Protein AF-0000000076769141 (afdb_homodimer)

InterPro domains:
  IPR027470 Cation efflux protein, cytoplasmic domain [PF16916] (11-86)
  IPR036837 Cation efflux protein, cytoplasmic domain superfamily [G3DSA:3.30.70.1350] (12-104)
  IPR036837 Cation efflux protein, cytoplasmic domain superfamily [G3DSA:3.30.70.1350] (116-208)
  IPR036837 Cation efflux protein, cytoplasmic domain superfamily [SSF160240] (8-86)
  IPR036837 Cation efflux protein, cytoplasmic domain superfamily [SSF160240] (120-189)
  IPR050291 Cation-efflux pump FieF-like [PTHR43840] (2-88)

Nearest PDB structures (foldseek):
  3w63-assembly1_A-2  TM=9.699E-01  e=3.779E-06  Magnetospirillum gryphiswaldense MSR-1
  5hsp-assembly1_A-2  TM=9.748E-01  e=5.500E-06  Magnetospirillum gryphiswaldense
  6h5v-assembly1_A  TM=8.878E-01  e=4.023E-06  Magnetospirillum gryphiswaldense
  6h87-assembly1_A-2  TM=8.832E-01  e=7.064E-06  Magnetospirillum gryphiswaldense
  6g5e-assembly1_A-2  TM=8.693E-01  e=8.005E-06  Magnetospirillum gryphiswaldense

Structure (mmCIF, N/CA/C/O backbone):
data_AF-0000000076769141-model_v1
#
loop_
_entity.id
_entity.type
_entity.pdbx_description
1 polymer 'Cation efflux protein cytoplasmic domain-containing protein'
#
loop_
_atom_site.group_PDB
_atom_site.id
_atom_site.type_symbol
_atom_site.label_atom_id
_atom_site.label_alt_id
_atom_site.label_comp_id
_atom_site.label_asym_id
_atom_site.label_entity_id
_atom_site.label_seq_id
_atom_site.pdbx_PDB_ins_code
_atom_site.Cartn_x
_atom_site.Cartn_y
_atom_site.Cartn_z
_atom_site.occupancy
_atom_site.B_iso_or_equiv
_atom_site.auth_seq_id
_atom_site.auth_comp_id
_atom_site.auth_asym_id
_atom_site.auth_atom_id
_atom_site.pdbx_PDB_model_num
ATOM 1 N N . THR A 1 1 ? -7.961 42.188 16.172 1 21.64 1 THR A N 1
ATOM 2 C CA . THR A 1 1 ? -7.52 41.062 15.344 1 21.64 1 THR A CA 1
ATOM 3 C C . THR A 1 1 ? -7.617 39.75 16.109 1 21.64 1 THR A C 1
ATOM 5 O O . THR A 1 1 ? -7 39.594 17.156 1 21.64 1 THR A O 1
ATOM 8 N N . LEU A 1 2 ? -8.789 39.094 16.203 1 27.42 2 LEU A N 1
ATOM 9 C CA . LEU A 1 2 ? -9.141 37.906 16.984 1 27.42 2 LEU A CA 1
ATOM 10 C C . LEU A 1 2 ? -8.125 36.812 16.766 1 27.42 2 LEU A C 1
ATOM 12 O O . LEU A 1 2 ? -7.879 36.406 15.625 1 27.42 2 LEU A O 1
ATOM 16 N N . GLU A 1 3 ? -7.07 36.812 17.484 1 32.66 3 GLU A N 1
ATOM 17 C CA . GLU A 1 3 ? -6.023 35.781 17.484 1 32.66 3 GLU A CA 1
ATOM 18 C C . GLU A 1 3 ? -6.617 34.375 17.469 1 32.66 3 GLU A C 1
ATOM 20 O O . GLU A 1 3 ? -7.477 34.062 18.281 1 32.66 3 GLU A O 1
ATOM 25 N N . LEU A 1 4 ? -6.965 33.875 16.328 1 38.28 4 LEU A N 1
ATOM 26 C CA . LEU A 1 4 ? -7.328 32.469 16.219 1 38.28 4 LEU A CA 1
ATOM 27 C C . LEU A 1 4 ? -6.453 31.609 17.141 1 38.28 4 LEU A C 1
ATOM 29 O O . LEU A 1 4 ? -5.258 31.438 16.891 1 38.28 4 LEU A O 1
ATOM 33 N N . VAL A 1 5 ? -6.348 31.922 18.344 1 39.16 5 VAL A N 1
ATOM 34 C CA . VAL A 1 5 ? -5.703 31.109 19.375 1 39.16 5 VAL A CA 1
ATOM 35 C C . VAL A 1 5 ? -6.035 29.641 19.156 1 39.16 5 VAL A C 1
ATOM 37 O O . VAL A 1 5 ? -7.207 29.266 19.047 1 39.16 5 VAL A O 1
ATOM 40 N N . ASP A 1 6 ? -5.266 28.906 18.375 1 46.78 6 ASP A N 1
ATOM 41 C CA . ASP A 1 6 ? -5.27 27.453 18.438 1 46.78 6 ASP A CA 1
ATOM 42 C C . ASP A 1 6 ? -5.586 26.953 19.859 1 46.78 6 ASP A C 1
ATOM 44 O O . ASP A 1 6 ? -4.688 26.812 20.688 1 46.78 6 ASP A O 1
ATOM 48 N N . ALA A 1 7 ? -6.441 27.562 20.453 1 52.81 7 ALA A N 1
ATOM 49 C CA . ALA A 1 7 ? -6.746 27.016 21.766 1 52.81 7 ALA A CA 1
ATOM 50 C C . ALA A 1 7 ? -7.039 25.516 21.672 1 52.81 7 ALA A C 1
ATOM 52 O O . ALA A 1 7 ? -7.855 25.078 20.859 1 52.81 7 ALA A O 1
ATOM 53 N N . ALA A 1 8 ? -6.125 24.766 22.188 1 64.44 8 ALA A N 1
ATOM 54 C CA . ALA A 1 8 ? -6.266 23.328 22.406 1 64.44 8 ALA A CA 1
ATOM 55 C C . ALA A 1 8 ? -7.637 23 22.969 1 64.44 8 ALA A C 1
ATOM 57 O O . ALA A 1 8 ? -8.133 23.703 23.859 1 64.44 8 ALA A O 1
ATOM 58 N N . VAL A 1 9 ? -8.492 22.391 22.188 1 79.94 9 VAL A N 1
ATOM 59 C CA . VAL A 1 9 ? -9.82 21.922 22.562 1 79.94 9 VAL A CA 1
ATOM 60 C C . VAL A 1 9 ? -9.711 20.984 23.766 1 79.94 9 VAL A C 1
ATOM 62 O O . VAL A 1 9 ? -8.68 20.344 23.969 1 79.94 9 VAL A O 1
ATOM 65 N N . ASP A 1 10 ? -10.641 21.094 24.656 1 83.38 10 ASP A N 1
ATOM 66 C CA . ASP A 1 10 ? -10.734 20.234 25.844 1 83.38 10 ASP A CA 1
ATOM 67 C C . ASP A 1 10 ? -10.648 18.766 25.453 1 83.38 10 ASP A C 1
ATOM 69 O O . ASP A 1 10 ? -11.352 18.312 24.547 1 83.38 10 ASP A O 1
ATOM 73 N N . PRO A 1 11 ? -9.75 18.078 26.141 1 86.31 11 PRO A N 1
ATOM 74 C CA . PRO A 1 11 ? -9.609 16.656 25.875 1 86.31 11 PRO A CA 1
ATOM 75 C C . PRO A 1 11 ? -10.93 15.891 25.969 1 86.31 11 PRO A C 1
ATOM 77 O O . PRO A 1 11 ? -11.125 14.891 25.281 1 86.31 11 PRO A O 1
ATOM 80 N N . SER A 1 12 ? -11.789 16.328 26.797 1 90.12 12 SER A N 1
ATOM 81 C CA . SER A 1 12 ? -13.07 15.641 26.953 1 90.12 12 SER A CA 1
ATOM 82 C C . SER A 1 12 ? -13.883 15.68 25.672 1 90.12 12 SER A C 1
ATOM 84 O O . SER A 1 12 ? -14.711 14.797 25.422 1 90.12 12 SER A O 1
ATOM 86 N N . LEU A 1 13 ? -13.625 16.672 24.828 1 90.38 13 LEU A N 1
ATOM 87 C CA . LEU A 1 13 ? -14.32 16.812 23.562 1 90.38 13 LEU A CA 1
ATOM 88 C C . LEU A 1 13 ? -13.742 15.867 22.516 1 90.38 13 LEU A C 1
ATOM 90 O O . LEU A 1 13 ? -14.438 15.445 21.594 1 90.38 13 LEU A O 1
ATOM 94 N N . LEU A 1 14 ? -12.508 15.523 22.734 1 95.12 14 LEU A N 1
ATOM 95 C CA . LEU A 1 14 ? -11.797 14.758 21.719 1 95.12 14 LEU A CA 1
ATOM 96 C C . LEU A 1 14 ? -11.922 13.258 21.984 1 95.12 14 LEU A C 1
ATOM 98 O O . LEU A 1 14 ? -11.828 12.453 21.047 1 95.12 14 LEU A O 1
ATOM 102 N N . GLU A 1 15 ? -12.227 12.867 23.172 1 95.56 15 GLU A N 1
ATOM 103 C CA . GLU A 1 15 ? -12.25 11.461 23.547 1 95.56 15 GLU A CA 1
ATOM 104 C C . GLU A 1 15 ? -13.305 10.688 22.75 1 95.56 15 GLU A C 1
ATOM 106 O O . GLU A 1 15 ? -13.016 9.641 22.188 1 95.56 15 GLU A O 1
ATOM 111 N N . PRO A 1 16 ? -14.539 11.203 22.656 1 96.69 16 PRO A N 1
ATOM 112 C CA . PRO A 1 16 ? -15.531 10.484 21.859 1 96.69 16 PRO A CA 1
ATOM 113 C C . PRO A 1 16 ? -15.141 10.367 20.391 1 96.69 16 PRO A C 1
ATOM 115 O O . PRO A 1 16 ? -15.492 9.383 19.734 1 96.69 16 PRO A O 1
ATOM 118 N N . ILE A 1 17 ? -14.453 11.336 19.906 1 97.12 17 ILE A N 1
ATOM 119 C CA . ILE A 1 17 ? -14.008 11.328 18.516 1 97.12 17 ILE A CA 1
ATOM 120 C C . ILE A 1 17 ? -12.938 10.25 18.328 1 97.12 17 ILE A C 1
ATOM 122 O O . ILE A 1 17 ? -12.969 9.5 17.359 1 97.12 17 ILE A O 1
ATOM 126 N N . LYS A 1 18 ? -12.078 10.172 19.297 1 97.12 18 LYS A N 1
ATOM 127 C CA . LYS A 1 18 ? -11.062 9.117 19.266 1 97.12 18 LYS A CA 1
ATOM 128 C C . LYS A 1 18 ? -11.703 7.734 19.234 1 97.12 18 LYS A C 1
ATOM 130 O O . LYS A 1 18 ? -11.258 6.852 18.5 1 97.12 18 LYS A O 1
ATOM 135 N N . GLU A 1 19 ? -12.703 7.598 20 1 97.44 19 GLU A N 1
ATOM 136 C CA . GLU A 1 19 ? -13.422 6.328 20.047 1 97.44 19 GLU A CA 1
ATOM 137 C C . GLU A 1 19 ? -14.023 5.98 18.688 1 97.44 19 GLU A C 1
ATOM 139 O O . GLU A 1 19 ? -13.984 4.824 18.266 1 97.44 19 GLU A O 1
ATOM 144 N N . THR A 1 20 ? -14.586 6.984 18.062 1 97.56 20 THR A N 1
ATOM 145 C CA . THR A 1 20 ? -15.148 6.797 16.719 1 97.56 20 THR A CA 1
ATOM 146 C C . THR A 1 20 ? -14.078 6.34 15.742 1 97.56 20 THR A C 1
ATOM 148 O O . THR A 1 20 ? -14.312 5.445 14.93 1 97.56 20 THR A O 1
ATOM 151 N N . ILE A 1 21 ? -12.875 6.875 15.875 1 97.56 21 ILE A N 1
ATOM 152 C CA . ILE A 1 21 ? -11.773 6.602 14.961 1 97.56 21 ILE A CA 1
ATOM 153 C C . ILE A 1 21 ? -11.289 5.164 15.148 1 97.56 21 ILE A C 1
ATOM 155 O O . ILE A 1 21 ? -11.164 4.414 14.18 1 97.56 21 ILE A O 1
ATOM 159 N N . VAL A 1 22 ? -11.133 4.688 16.359 1 95.81 22 VAL A N 1
ATOM 160 C CA . VAL A 1 22 ? -10.492 3.406 16.641 1 95.81 22 VAL A CA 1
ATOM 161 C C . VAL A 1 22 ? -11.461 2.268 16.328 1 95.81 22 VAL A C 1
ATOM 163 O O . VAL A 1 22 ? -11.047 1.116 16.172 1 95.81 22 VAL A O 1
ATOM 166 N N . LYS A 1 23 ? -12.703 2.615 16.156 1 94.75 23 LYS A N 1
ATOM 167 C CA . LYS A 1 23 ? -13.703 1.595 15.867 1 94.75 23 LYS A CA 1
ATOM 168 C C . LYS A 1 23 ? -13.797 1.328 14.367 1 94.75 23 LYS A C 1
ATOM 170 O O . LYS A 1 23 ? -14.391 0.336 13.945 1 94.75 23 LYS A O 1
ATOM 175 N N . ALA A 1 24 ? -13.227 2.184 13.625 1 92.38 24 ALA A N 1
ATOM 176 C CA . ALA A 1 24 ? -13.289 2 12.18 1 92.38 24 ALA A CA 1
ATOM 177 C C . ALA A 1 24 ? -12.445 0.803 11.742 1 92.38 24 ALA A C 1
ATOM 179 O O . ALA A 1 24 ? -11.312 0.633 12.195 1 92.38 24 ALA A O 1
ATOM 180 N N . ASP A 1 25 ? -12.961 0.031 10.859 1 89.06 25 ASP A N 1
ATOM 181 C CA . ASP A 1 25 ? -12.258 -1.145 10.344 1 89.06 25 ASP A CA 1
ATOM 182 C C . ASP A 1 25 ? -10.945 -0.753 9.664 1 89.06 25 ASP A C 1
ATOM 184 O O . ASP A 1 25 ? -10.914 0.192 8.875 1 89.06 25 ASP A O 1
ATOM 188 N N . GLY A 1 26 ? -9.914 -1.447 10.062 1 91.06 26 GLY A N 1
ATOM 189 C CA . GLY A 1 26 ? -8.633 -1.228 9.422 1 91.06 26 GLY A CA 1
ATOM 190 C C . GLY A 1 26 ? -7.715 -0.314 10.211 1 91.06 26 GLY A C 1
ATOM 191 O O . GLY A 1 26 ? -6.512 -0.259 9.961 1 91.06 26 GLY A O 1
ATOM 192 N N . VAL A 1 27 ? -8.32 0.427 11.117 1 94.44 27 VAL A N 1
ATOM 193 C CA . VAL A 1 27 ? -7.508 1.316 11.938 1 94.44 27 VAL A CA 1
ATOM 194 C C . VAL A 1 27 ? -6.82 0.516 13.047 1 94.44 27 VAL A C 1
ATOM 196 O O . VAL A 1 27 ? -7.473 -0.238 13.766 1 94.44 27 VAL A O 1
ATOM 199 N N . LYS A 1 28 ? -5.516 0.691 13.125 1 93.62 28 LYS A N 1
ATOM 200 C CA . LYS A 1 28 ? -4.738 -0.058 14.109 1 93.62 28 LYS A CA 1
ATOM 201 C C . LYS A 1 28 ? -4.312 0.838 15.266 1 93.62 28 LYS A C 1
ATOM 203 O O . LYS A 1 28 ? -3.867 0.346 16.312 1 93.62 28 LYS A O 1
ATOM 208 N N . GLY A 1 29 ? -4.41 2.121 15.031 1 94.56 29 GLY A N 1
ATOM 209 C CA . GLY A 1 29 ? -4.02 3.08 16.062 1 94.56 29 GLY A CA 1
ATOM 210 C C . GLY A 1 29 ? -4.363 4.512 15.695 1 94.56 29 GLY A C 1
ATOM 211 O O . GLY A 1 29 ? -4.703 4.801 14.547 1 94.56 29 GLY A O 1
ATOM 212 N N . CYS A 1 30 ? -4.336 5.297 16.703 1 95.5 30 CYS A N 1
ATOM 213 C CA . CYS A 1 30 ? -4.641 6.719 16.547 1 95.5 30 CYS A CA 1
ATOM 214 C C . CYS A 1 30 ? -3.807 7.555 17.516 1 95.5 30 CYS A C 1
ATOM 216 O O . CYS A 1 30 ? -3.752 7.262 18.719 1 95.5 30 CYS A O 1
ATOM 218 N N . HIS A 1 31 ? -3.09 8.5 16.938 1 94 31 HIS A N 1
ATOM 219 C CA . HIS A 1 31 ? -2.324 9.391 17.797 1 94 31 HIS A CA 1
ATOM 220 C C . HIS A 1 31 ? -2.297 10.812 17.219 1 94 31 HIS A C 1
ATOM 222 O O . HIS A 1 31 ? -2.77 11.047 16.109 1 94 31 HIS A O 1
ATOM 228 N N . ARG A 1 32 ? -1.982 11.828 18.062 1 93 32 ARG A N 1
ATOM 229 C CA . ARG A 1 32 ? -1.873 13.234 17.688 1 93 32 ARG A CA 1
ATOM 230 C C . ARG A 1 32 ? -3.221 13.789 17.234 1 93 32 ARG A C 1
ATOM 232 O O . ARG A 1 32 ? -3.309 14.477 16.219 1 93 32 ARG A O 1
ATOM 239 N N . LEU A 1 33 ? -4.215 13.336 17.969 1 95.12 33 LEU A N 1
ATOM 240 C CA . LEU A 1 33 ? -5.523 13.93 17.719 1 95.12 33 LEU A CA 1
ATOM 241 C C . LEU A 1 33 ? -5.609 15.336 18.312 1 95.12 33 LEU A C 1
ATOM 243 O O . LEU A 1 33 ? -5.531 15.5 19.531 1 95.12 33 LEU A O 1
ATOM 247 N N . ARG A 1 34 ? -5.77 16.297 17.391 1 92.94 34 ARG A N 1
ATOM 248 C CA . ARG A 1 34 ? -5.867 17.688 17.781 1 92.94 34 ARG A CA 1
ATOM 249 C C . ARG A 1 34 ? -7.113 18.344 17.203 1 92.94 34 ARG A C 1
ATOM 251 O O . ARG A 1 34 ? -7.617 17.906 16.156 1 92.94 34 ARG A O 1
ATOM 258 N N . GLY A 1 35 ? -7.625 19.344 17.938 1 93.12 35 GLY A N 1
ATOM 259 C CA . GLY A 1 35 ? -8.797 20.062 17.484 1 93.12 35 GLY A CA 1
ATOM 260 C C . GLY A 1 35 ? -8.688 21.562 17.703 1 93.12 35 GLY A C 1
ATOM 261 O O . GLY A 1 35 ? -8.008 22.016 18.625 1 93.12 35 GLY A O 1
ATOM 262 N N . ARG A 1 36 ? -9.359 22.281 16.781 1 90.25 36 ARG A N 1
ATOM 263 C CA . ARG A 1 36 ? -9.516 23.719 16.891 1 90.25 36 ARG A CA 1
ATOM 264 C C . ARG A 1 36 ? -10.961 24.141 16.672 1 90.25 36 ARG A C 1
ATOM 266 O O . ARG A 1 36 ? -11.633 23.609 15.773 1 90.25 36 ARG A O 1
ATOM 273 N N . LYS A 1 37 ? -11.32 25.094 17.469 1 90.5 37 LYS A N 1
ATOM 274 C CA . LYS A 1 37 ? -12.68 25.609 17.312 1 90.5 37 LYS A CA 1
ATOM 275 C C . LYS A 1 37 ? -12.688 26.891 16.5 1 90.5 37 LYS A C 1
ATOM 277 O O . LYS A 1 37 ? -11.805 27.734 16.656 1 90.5 37 LYS A O 1
ATOM 282 N N . ALA A 1 38 ? -13.562 26.938 15.625 1 89.69 38 ALA A N 1
ATOM 283 C CA . ALA A 1 38 ? -13.922 28.172 14.93 1 89.69 38 ALA A CA 1
ATOM 284 C C . ALA A 1 38 ? -15.43 28.375 14.938 1 89.69 38 ALA A C 1
ATOM 286 O O . ALA A 1 38 ? -16.156 27.766 14.148 1 89.69 38 ALA A O 1
ATOM 287 N N . GLY A 1 39 ? -15.891 29.359 15.758 1 90.62 39 GLY A N 1
ATOM 288 C CA . GLY A 1 39 ? -17.328 29.438 15.984 1 90.62 39 GLY A CA 1
ATOM 289 C C . GLY A 1 39 ? -17.906 28.172 16.562 1 90.62 39 GLY A C 1
ATOM 290 O O . GLY A 1 39 ? -17.438 27.672 17.609 1 90.62 39 GLY A O 1
ATOM 291 N N . THR A 1 40 ? -18.938 27.656 15.891 1 89.88 40 THR A N 1
ATOM 292 C CA . THR A 1 40 ? -19.594 26.438 16.359 1 89.88 40 THR A CA 1
ATOM 293 C C . THR A 1 40 ? -18.938 25.203 15.734 1 89.88 40 THR A C 1
ATOM 295 O O . THR A 1 40 ? -19.297 24.078 16.062 1 89.88 40 THR A O 1
ATOM 298 N N . SER A 1 41 ? -18 25.469 14.961 1 93.81 41 SER A N 1
ATOM 299 C CA . SER A 1 41 ? -17.406 24.375 14.195 1 93.81 41 SER A CA 1
ATOM 300 C C . SER A 1 41 ? -16.109 23.875 14.836 1 93.81 41 SER A C 1
ATOM 302 O O . SER A 1 41 ? -15.383 24.672 15.445 1 93.81 41 SER A O 1
ATOM 304 N N . LEU A 1 42 ? -15.891 22.562 14.703 1 94.38 42 LEU A N 1
ATOM 305 C CA . LEU A 1 42 ? -14.672 21.906 15.172 1 94.38 42 LEU A CA 1
ATOM 306 C C . LEU A 1 42 ? -13.836 21.406 14 1 94.38 42 LEU A C 1
ATOM 308 O O . LEU A 1 42 ? -14.367 20.766 13.086 1 94.38 42 LEU A O 1
ATOM 312 N N . TYR A 1 43 ? -12.586 21.812 14.016 1 94.38 43 TYR A N 1
ATOM 313 C CA . TYR A 1 43 ? -11.625 21.344 13.023 1 94.38 43 TYR A CA 1
ATOM 314 C C . TYR A 1 43 ? -10.617 20.391 13.641 1 94.38 43 TYR A C 1
ATOM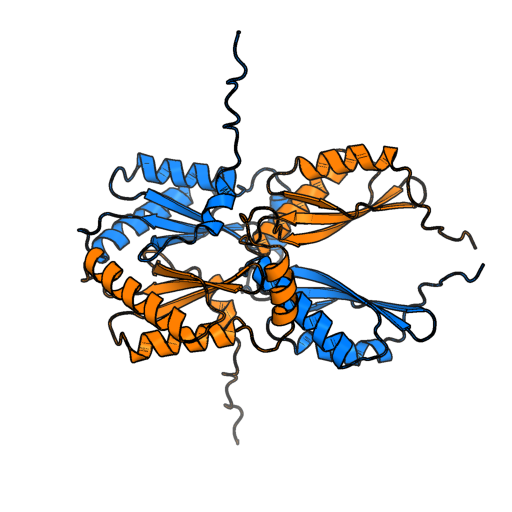 316 O O . TYR A 1 43 ? -10.055 20.672 14.711 1 94.38 43 TYR A O 1
ATOM 324 N N . LEU A 1 44 ? -10.422 19.203 12.961 1 95.62 44 LEU A N 1
ATOM 325 C CA . LEU A 1 44 ? -9.617 18.141 13.562 1 95.62 44 LEU A CA 1
ATOM 326 C C . LEU A 1 44 ? -8.406 17.812 12.703 1 95.62 44 LEU A C 1
ATOM 328 O O . LEU A 1 44 ? -8.461 17.938 11.477 1 95.62 44 LEU A O 1
ATOM 332 N N . ASP A 1 45 ? -7.336 17.453 13.391 1 93.5 45 ASP A N 1
ATOM 333 C CA . ASP A 1 45 ? -6.156 16.812 12.82 1 93.5 45 ASP A CA 1
ATOM 334 C C . ASP A 1 45 ? -5.805 15.531 13.578 1 93.5 45 ASP A C 1
ATOM 336 O O . ASP A 1 45 ? -5.805 15.508 14.805 1 93.5 45 ASP A O 1
ATOM 340 N N . VAL A 1 46 ? -5.578 14.492 12.727 1 95.88 46 VAL A N 1
ATOM 341 C CA . VAL A 1 46 ? -5.332 13.234 13.438 1 95.88 46 VAL A CA 1
ATOM 342 C C . VAL A 1 46 ? -4.414 12.344 12.609 1 95.88 46 VAL A C 1
ATOM 344 O O . VAL A 1 46 ? -4.473 12.359 11.375 1 95.88 46 VAL A O 1
ATOM 347 N N . HIS A 1 47 ? -3.527 11.609 13.281 1 95.88 47 HIS A N 1
ATOM 348 C CA . HIS A 1 47 ? -2.764 10.516 12.688 1 95.88 47 HIS A CA 1
ATOM 349 C C . HIS A 1 47 ? -3.402 9.164 12.992 1 95.88 47 HIS A C 1
ATOM 351 O O . HIS A 1 47 ? -3.68 8.852 14.156 1 95.88 47 HIS A O 1
ATOM 357 N N . ILE A 1 48 ? -3.635 8.477 11.898 1 96.94 48 ILE A N 1
ATOM 358 C CA . ILE A 1 48 ? -4.113 7.117 12.117 1 96.94 48 ILE A CA 1
ATOM 359 C C . ILE A 1 48 ? -3.076 6.121 11.609 1 96.94 48 ILE A C 1
ATOM 361 O O . ILE A 1 48 ? -2.309 6.422 10.695 1 96.94 48 ILE A O 1
ATOM 365 N N . GLU A 1 49 ? -3.102 4.957 12.242 1 95.12 49 GLU A N 1
ATOM 366 C CA . GLU A 1 49 ? -2.203 3.875 11.844 1 95.12 49 GLU A CA 1
ATOM 367 C C . GLU A 1 49 ? -2.967 2.75 11.148 1 95.12 49 GLU A C 1
ATOM 369 O O . GLU A 1 49 ? -4.078 2.402 11.555 1 95.12 49 GLU A O 1
ATOM 374 N N . VAL A 1 50 ? -2.322 2.266 10.094 1 94.31 50 VAL A N 1
ATOM 375 C CA . VAL A 1 50 ? -2.896 1.135 9.375 1 94.31 50 VAL A CA 1
ATOM 376 C C . VAL A 1 50 ? -1.833 0.056 9.172 1 94.31 50 VAL A C 1
ATOM 378 O O . VAL A 1 50 ? -0.655 0.276 9.461 1 94.31 50 VAL A O 1
ATOM 381 N N . TYR A 1 51 ? -2.314 -1.116 8.797 1 90.38 51 TYR A N 1
ATOM 382 C CA . TYR A 1 51 ? -1.391 -2.201 8.484 1 90.38 51 TYR A CA 1
ATOM 383 C C . TYR A 1 51 ? -0.427 -1.796 7.375 1 90.38 51 TYR A C 1
ATOM 385 O O . TYR A 1 51 ? -0.847 -1.284 6.336 1 90.38 51 TYR A O 1
ATOM 393 N N . PRO A 1 52 ? 0.856 -1.999 7.543 1 91.94 52 PRO A N 1
ATOM 394 C CA . PRO A 1 52 ? 1.865 -1.437 6.641 1 91.94 52 PRO A CA 1
ATOM 395 C C . PRO A 1 52 ? 1.825 -2.059 5.246 1 91.94 52 PRO A C 1
ATOM 397 O O . PRO A 1 52 ? 2.332 -1.469 4.289 1 91.94 52 PRO A O 1
ATOM 400 N N . PHE A 1 53 ? 1.182 -3.156 5.094 1 89.56 53 PHE A N 1
ATOM 401 C CA . PHE A 1 53 ? 1.279 -3.887 3.834 1 89.56 53 PHE A CA 1
ATOM 402 C C . PHE A 1 53 ? 0.038 -3.66 2.98 1 89.56 53 PHE A C 1
ATOM 404 O O . PHE A 1 53 ? -0.061 -4.184 1.868 1 89.56 53 PHE A O 1
ATOM 411 N N . LEU A 1 54 ? -0.799 -2.816 3.455 1 91.62 54 LEU A N 1
ATOM 412 C CA . LEU A 1 54 ? -1.917 -2.391 2.619 1 91.62 54 LEU A CA 1
ATOM 413 C C . LEU A 1 54 ? -1.429 -1.542 1.449 1 91.62 54 LEU A C 1
ATOM 415 O O . LEU A 1 54 ? -0.348 -0.952 1.513 1 91.62 54 LEU A O 1
ATOM 419 N N . SER A 1 55 ? -2.213 -1.553 0.405 1 92 55 SER A N 1
ATOM 420 C CA . SER A 1 55 ? -1.917 -0.599 -0.66 1 92 55 SER A CA 1
ATOM 421 C C . SER A 1 55 ? -2.268 0.824 -0.24 1 92 55 SER A C 1
ATOM 423 O O . SER A 1 55 ? -3.072 1.028 0.67 1 92 55 SER A O 1
ATOM 425 N N . VAL A 1 56 ? -1.687 1.778 -0.875 1 94.75 56 VAL A N 1
ATOM 426 C CA . VAL A 1 56 ? -1.974 3.184 -0.609 1 94.75 56 VAL A CA 1
ATOM 427 C C . VAL A 1 56 ? -3.453 3.465 -0.857 1 94.75 56 VAL A C 1
ATOM 429 O O . VAL A 1 56 ? -4.098 4.168 -0.074 1 94.75 56 VAL A O 1
ATOM 432 N N . SER A 1 57 ? -3.982 2.895 -1.877 1 92.81 57 SER A N 1
ATOM 433 C CA . SER A 1 57 ? -5.391 3.107 -2.191 1 92.81 57 SER A CA 1
ATOM 434 C C . SER A 1 57 ? -6.293 2.549 -1.098 1 92.81 57 SER A C 1
ATOM 436 O O . SER A 1 57 ? -7.277 3.186 -0.709 1 92.81 57 SER A O 1
ATOM 438 N N . ALA A 1 58 ? -6.004 1.368 -0.614 1 92.69 58 ALA A N 1
ATOM 439 C CA . ALA A 1 58 ? -6.789 0.769 0.462 1 92.69 58 ALA A CA 1
ATOM 440 C C . ALA A 1 58 ? -6.699 1.604 1.736 1 92.69 58 ALA A C 1
ATOM 442 O O . ALA A 1 58 ? -7.707 1.822 2.414 1 92.69 58 ALA A O 1
ATOM 443 N N . ALA A 1 59 ? -5.492 2.021 2.021 1 94.69 59 ALA A N 1
ATOM 444 C CA . ALA A 1 59 ? -5.289 2.861 3.201 1 94.69 59 ALA A CA 1
ATOM 445 C C . ALA A 1 59 ? -6.051 4.176 3.074 1 94.69 59 ALA A C 1
ATOM 447 O O . ALA A 1 59 ? -6.652 4.648 4.043 1 94.69 59 ALA A O 1
ATOM 448 N N . HIS A 1 60 ? -5.949 4.754 1.927 1 93.75 60 HIS A N 1
ATOM 449 C CA . HIS A 1 60 ? -6.68 5.988 1.659 1 93.75 60 HIS A CA 1
ATOM 450 C C . HIS A 1 60 ? -8.172 5.805 1.889 1 93.75 60 HIS A C 1
ATOM 452 O O . HIS A 1 60 ? -8.828 6.672 2.469 1 93.75 60 HIS A O 1
ATOM 458 N N . ASP A 1 61 ? -8.703 4.695 1.493 1 91.5 61 ASP A N 1
ATOM 459 C CA . ASP A 1 61 ? -10.109 4.387 1.698 1 91.5 61 ASP A CA 1
ATOM 460 C C . ASP A 1 61 ? -10.438 4.281 3.186 1 91.5 61 ASP A C 1
ATOM 462 O O . ASP A 1 61 ? -11.516 4.699 3.621 1 91.5 61 ASP A O 1
ATOM 466 N N . ILE A 1 62 ? -9.602 3.648 3.906 1 92.44 62 ILE A N 1
ATOM 467 C CA . ILE A 1 62 ? -9.781 3.602 5.352 1 92.44 62 ILE A CA 1
ATOM 468 C C . ILE A 1 62 ? -9.867 5.02 5.91 1 92.44 62 ILE A C 1
ATOM 470 O O . ILE A 1 62 ? -10.742 5.324 6.723 1 92.44 62 ILE A O 1
ATOM 474 N N . GLY A 1 63 ? -8.977 5.887 5.496 1 94.81 63 GLY A N 1
ATOM 475 C CA . GLY A 1 63 ? -9.023 7.281 5.902 1 94.81 63 GLY A CA 1
ATOM 476 C C . GLY A 1 63 ? -10.352 7.949 5.586 1 94.81 63 GLY A C 1
ATOM 477 O O . GLY A 1 63 ? -10.906 8.672 6.418 1 94.81 63 GLY A O 1
ATOM 478 N N . GLU A 1 64 ? -10.805 7.707 4.406 1 92.62 64 GLU A N 1
ATOM 479 C CA . GLU A 1 64 ? -12.094 8.273 4 1 92.62 64 GLU A CA 1
ATOM 480 C C . GLU A 1 64 ? -13.227 7.746 4.867 1 92.62 64 GLU A C 1
ATOM 482 O O . GLU A 1 64 ? -14.141 8.492 5.227 1 92.62 64 GLU A O 1
ATOM 487 N N . THR A 1 65 ? -13.195 6.516 5.172 1 91.25 65 THR A N 1
ATOM 488 C CA . THR A 1 65 ? -14.188 5.902 6.047 1 91.25 65 THR A CA 1
ATOM 489 C C . THR A 1 65 ? -14.164 6.551 7.426 1 91.25 65 THR A C 1
ATOM 491 O O . THR A 1 65 ? -15.219 6.871 7.988 1 91.25 65 THR A O 1
ATOM 494 N N . VAL A 1 66 ? -12.984 6.723 7.918 1 96 66 VAL A N 1
ATOM 495 C CA . VAL A 1 66 ? -12.82 7.379 9.211 1 96 66 VAL A CA 1
ATOM 496 C C . VAL A 1 66 ? -13.422 8.781 9.164 1 96 66 VAL A C 1
ATOM 498 O O . VAL A 1 66 ? -14.195 9.172 10.047 1 96 66 VAL A O 1
ATOM 501 N N . ARG A 1 67 ? -13.062 9.508 8.156 1 96.44 67 ARG A N 1
ATOM 502 C CA . ARG A 1 67 ? -13.594 10.852 7.98 1 96.44 67 ARG A CA 1
ATOM 503 C C . ARG A 1 67 ? -15.125 10.844 7.977 1 96.44 67 ARG A C 1
ATOM 505 O O . ARG A 1 67 ? -15.75 11.625 8.688 1 96.44 67 ARG A O 1
ATOM 512 N N . HIS A 1 68 ? -15.695 9.953 7.262 1 93.75 68 HIS A N 1
ATOM 513 C CA . HIS A 1 68 ? -17.141 9.844 7.148 1 93.75 68 HIS A CA 1
ATOM 514 C C . HIS A 1 68 ? -17.781 9.508 8.5 1 93.75 68 HIS A C 1
ATOM 516 O O . HIS A 1 68 ? -18.766 10.125 8.891 1 93.75 68 HIS A O 1
ATOM 522 N N . HIS A 1 69 ? -17.203 8.531 9.18 1 95.5 69 HIS A N 1
ATOM 523 C CA . HIS A 1 69 ? -17.734 8.133 10.484 1 95.5 69 HIS A CA 1
ATOM 524 C C . HIS A 1 69 ? -17.703 9.297 11.469 1 95.5 69 HIS A C 1
ATOM 526 O O . HIS A 1 69 ? -18.656 9.508 12.211 1 95.5 69 HIS A O 1
ATOM 532 N N . ILE A 1 70 ? -16.625 10.039 11.469 1 97.12 70 ILE A N 1
ATOM 533 C CA . ILE A 1 70 ? -16.484 11.188 12.367 1 97.12 70 ILE A CA 1
ATOM 534 C C . ILE A 1 70 ? -17.578 12.203 12.07 1 97.12 70 ILE A C 1
ATOM 536 O O . ILE A 1 70 ? -18.281 12.656 12.977 1 97.12 70 ILE A O 1
ATOM 540 N N . GLN A 1 71 ? -17.703 12.508 10.828 1 95.62 71 GLN A N 1
ATOM 541 C CA . GLN A 1 71 ? -18.641 13.562 10.445 1 95.62 71 GLN A CA 1
ATOM 542 C C . GLN A 1 71 ? -20.094 13.117 10.656 1 95.62 71 GLN A C 1
ATOM 544 O O . GLN A 1 71 ? -20.953 13.938 10.992 1 95.62 71 GLN A O 1
ATOM 549 N N . LYS A 1 72 ? -20.375 11.867 10.477 1 95.5 72 LYS A N 1
ATOM 550 C CA . LYS A 1 72 ? -21.703 11.32 10.711 1 95.5 72 LYS A CA 1
ATOM 551 C C . LYS A 1 72 ? -22.031 11.312 12.203 1 95.5 72 LYS A C 1
ATOM 553 O O . LYS A 1 72 ? -23.156 11.617 12.594 1 95.5 72 LYS A O 1
ATOM 558 N N . THR A 1 73 ? -21.141 10.977 13.031 1 96.5 73 THR A N 1
ATOM 559 C CA . THR A 1 73 ? -21.359 10.766 14.453 1 96.5 73 THR A CA 1
ATOM 560 C C . THR A 1 73 ? -21.219 12.078 15.219 1 96.5 73 THR A C 1
ATOM 562 O O . THR A 1 73 ? -21.859 12.273 16.25 1 96.5 73 THR A O 1
ATOM 565 N N . HIS A 1 74 ? -20.359 12.945 14.727 1 96.94 74 HIS A N 1
ATOM 566 C CA . HIS A 1 74 ? -20.047 14.203 15.398 1 96.94 74 HIS A CA 1
ATOM 567 C C . HIS A 1 74 ? -20.312 15.391 14.484 1 96.94 74 HIS A C 1
ATOM 569 O O . HIS A 1 74 ? -19.406 15.906 13.836 1 96.94 74 HIS A O 1
ATOM 575 N N . SER A 1 75 ? -21.5 15.961 14.609 1 95.25 75 SER A N 1
ATOM 576 C CA . SER A 1 75 ? -22.016 16.938 13.656 1 95.25 75 SER A CA 1
ATOM 577 C C . SER A 1 75 ? -21.266 18.266 13.766 1 95.25 75 SER A C 1
ATOM 579 O O . SER A 1 75 ? -21.266 19.062 12.828 1 95.25 75 SER A O 1
ATOM 581 N N . GLN A 1 76 ? -20.656 18.5 14.812 1 94.56 76 GLN A N 1
ATOM 582 C CA . GLN A 1 76 ? -19.953 19.766 15.008 1 94.56 76 GLN A CA 1
ATOM 583 C C . GLN A 1 76 ? -18.625 19.781 14.258 1 94.56 76 GLN A C 1
ATOM 585 O O . GLN A 1 76 ? -17.984 20.828 14.125 1 94.56 76 GLN A O 1
ATOM 590 N N . VAL A 1 77 ? -18.156 18.625 13.82 1 96.25 77 VAL A N 1
ATOM 591 C CA . VAL A 1 77 ? -16.891 18.547 13.109 1 96.25 77 VAL A CA 1
ATOM 592 C C . VAL A 1 77 ? -17.078 19 11.664 1 96.25 77 VAL A C 1
ATOM 594 O O . VAL A 1 77 ? -17.797 18.375 10.898 1 96.25 77 VAL A O 1
ATOM 597 N N . ALA A 1 78 ? -16.438 20.062 11.359 1 95.25 78 ALA A N 1
ATOM 598 C CA . ALA A 1 78 ? -16.578 20.641 10.023 1 95.25 78 ALA A CA 1
ATOM 599 C C . ALA A 1 78 ? -15.586 20.016 9.047 1 95.25 78 ALA A C 1
ATOM 601 O O . ALA A 1 78 ? -15.898 19.812 7.871 1 95.25 78 ALA A O 1
ATOM 602 N N . GLU A 1 79 ? -14.352 19.734 9.5 1 94.69 79 GLU A N 1
ATOM 603 C CA . GLU A 1 79 ? -13.305 19.156 8.664 1 94.69 79 GLU A CA 1
ATOM 604 C C . GLU A 1 79 ? -12.344 18.312 9.484 1 94.69 79 GLU A C 1
ATOM 606 O O . GLU A 1 79 ? -12.117 18.578 10.664 1 94.69 79 GLU A O 1
ATOM 611 N N . VAL A 1 80 ? -11.906 17.312 8.828 1 95.62 80 VAL A N 1
ATOM 612 C CA . VAL A 1 80 ? -10.93 16.422 9.438 1 95.62 80 VAL A CA 1
ATOM 613 C C . VAL A 1 80 ? -9.758 16.203 8.484 1 95.62 80 VAL A C 1
ATOM 615 O O . VAL A 1 80 ? -9.945 15.797 7.34 1 95.62 80 VAL A O 1
ATOM 618 N N . PHE A 1 81 ? -8.594 16.547 8.945 1 92.75 81 PHE A N 1
ATOM 619 C CA . PHE A 1 81 ? -7.375 16.203 8.219 1 92.75 81 PHE A CA 1
ATOM 620 C C . PHE A 1 81 ? -6.762 14.93 8.773 1 92.75 81 PHE A C 1
ATOM 622 O O . PHE A 1 81 ? -6.406 14.867 9.953 1 92.75 81 PHE A O 1
ATOM 629 N N . ILE A 1 82 ? -6.586 13.938 7.906 1 95.81 82 ILE A N 1
ATOM 630 C CA . ILE A 1 82 ? -6.133 12.633 8.359 1 95.81 82 ILE A CA 1
ATOM 631 C C . ILE A 1 82 ? -4.785 12.297 7.723 1 95.81 82 ILE A C 1
ATOM 633 O O . ILE A 1 82 ? -4.652 12.32 6.496 1 95.81 82 ILE A O 1
ATOM 637 N N . HIS A 1 83 ? -3.807 12.039 8.555 1 93.62 83 HIS A N 1
ATOM 638 C CA . HIS A 1 83 ? -2.523 11.492 8.133 1 93.62 83 HIS A CA 1
ATOM 639 C C . HIS A 1 83 ? -2.457 9.984 8.391 1 93.62 83 HIS A C 1
ATOM 641 O O . HIS A 1 83 ? -2.791 9.531 9.484 1 93.62 83 HIS A O 1
ATOM 647 N N . ILE A 1 84 ? -1.981 9.266 7.414 1 95.56 84 ILE A N 1
ATOM 648 C CA . ILE A 1 84 ? -1.944 7.816 7.547 1 95.56 84 ILE A CA 1
ATOM 649 C C . ILE A 1 84 ? -0.499 7.348 7.707 1 95.56 84 ILE A C 1
ATOM 651 O O . ILE A 1 84 ? 0.365 7.691 6.898 1 95.56 84 ILE A O 1
ATOM 655 N N . ASP A 1 85 ? -0.306 6.57 8.789 1 93.5 85 ASP A N 1
ATOM 656 C CA . ASP A 1 85 ? 1.006 6.004 9.086 1 93.5 85 ASP A CA 1
ATOM 657 C C . ASP A 1 85 ? 0.941 4.48 9.148 1 93.5 85 ASP A C 1
ATOM 659 O O . ASP A 1 85 ? -0.086 3.912 9.523 1 93.5 85 ASP A O 1
ATOM 663 N N . PRO A 1 86 ? 2.057 3.828 8.773 1 93.12 86 PRO A N 1
ATOM 664 C CA . PRO A 1 86 ? 2.109 2.389 9.039 1 93.12 86 PRO A CA 1
ATOM 665 C C . PRO A 1 86 ? 2.191 2.066 10.531 1 93.12 86 PRO A C 1
ATOM 667 O O . PRO A 1 86 ? 2.859 2.779 11.281 1 93.12 86 PRO A O 1
ATOM 670 N N . SER A 1 87 ? 1.44 1.043 10.867 1 90.88 87 SER A N 1
ATOM 671 C CA . SER A 1 87 ? 1.55 0.539 12.234 1 90.88 87 SER A CA 1
ATOM 672 C C . SER A 1 87 ? 2.707 -0.444 12.375 1 90.88 87 SER A C 1
ATOM 674 O O . SER A 1 87 ? 2.768 -1.444 11.656 1 90.88 87 SER A O 1
ATOM 676 N N . TYR A 1 88 ? 3.656 -0.179 13.141 1 76.38 88 TYR A N 1
ATOM 677 C CA . TYR A 1 88 ? 4.777 -1.1 13.305 1 76.38 88 TYR A CA 1
ATOM 678 C C . TYR A 1 88 ? 4.668 -1.856 14.625 1 76.38 88 TYR A C 1
ATOM 680 O O . TYR A 1 88 ? 5.543 -2.66 14.961 1 76.38 88 TYR A O 1
ATOM 688 N N . SER A 1 89 ? 3.689 -1.604 15.414 1 62.94 89 SER A N 1
ATOM 689 C CA . SER A 1 89 ? 3.527 -2.33 16.672 1 62.94 89 SER A CA 1
ATOM 690 C C . SER A 1 89 ? 3.254 -3.811 16.422 1 62.94 89 SER A C 1
ATOM 692 O O . SER A 1 89 ? 3.406 -4.633 17.328 1 62.94 89 SER A O 1
ATOM 694 N N . MET A 1 90 ? 2.705 -4.188 15.398 1 51.03 90 MET A N 1
ATOM 695 C CA . MET A 1 90 ? 2.314 -5.582 15.211 1 51.03 90 MET A CA 1
ATOM 696 C C . MET A 1 90 ? 3.541 -6.477 15.062 1 51.03 90 MET A C 1
ATOM 698 O O . MET A 1 90 ? 3.422 -7.703 15.039 1 51.03 90 MET A O 1
ATOM 702 N N . GLY A 1 91 ? 4.613 -6.086 14.641 1 46.47 91 GLY A N 1
ATOM 703 C CA . GLY A 1 91 ? 5.715 -7.023 14.523 1 46.47 91 GLY A CA 1
ATOM 704 C C . GLY A 1 91 ? 6.309 -7.422 15.859 1 46.47 91 GLY A C 1
ATOM 705 O O . GLY A 1 91 ? 6.168 -6.699 16.844 1 46.47 91 GLY A O 1
ATOM 706 N N . ALA A 1 92 ? 6.484 -8.781 16.094 1 41.56 92 ALA A N 1
ATOM 707 C CA . ALA A 1 92 ? 7.133 -9.422 17.234 1 41.56 92 ALA A CA 1
ATOM 708 C C . ALA A 1 92 ? 8.273 -8.555 17.781 1 41.56 92 ALA A C 1
ATOM 710 O O . ALA A 1 92 ? 8.648 -7.555 17.156 1 41.56 92 ALA A O 1
ATOM 711 N N . ASN A 1 93 ? 9.156 -9.273 18.609 1 41.59 93 ASN A N 1
ATOM 712 C CA . ASN A 1 93 ? 10.344 -9.055 19.422 1 41.59 93 ASN A CA 1
ATOM 713 C C . ASN A 1 93 ? 11.391 -8.234 18.672 1 41.59 93 ASN A C 1
ATOM 715 O O . ASN A 1 93 ? 12.492 -8.727 18.391 1 41.59 93 ASN A O 1
ATOM 719 N N . VAL A 1 94 ? 11.062 -7.586 17.734 1 43.41 94 VAL A N 1
ATOM 720 C CA . VAL A 1 94 ? 12.281 -7.023 17.172 1 43.41 94 VAL A CA 1
ATOM 721 C C . VAL A 1 94 ? 12.812 -5.922 18.078 1 43.41 94 VAL A C 1
ATOM 723 O O . VAL A 1 94 ? 12.039 -5.137 18.625 1 43.41 94 VAL A O 1
ATOM 726 N N . ASP A 1 95 ? 13.867 -6.145 18.609 1 43.47 95 ASP A N 1
ATOM 727 C CA . ASP A 1 95 ? 14.656 -5.301 19.516 1 43.47 95 ASP A CA 1
ATOM 728 C C . ASP A 1 95 ? 14.656 -3.85 19.047 1 43.47 95 ASP A C 1
ATOM 730 O O . ASP A 1 95 ? 15.023 -3.561 17.906 1 43.47 95 ASP A O 1
ATOM 734 N N . LYS A 1 96 ? 13.961 -3.037 19.734 1 44.81 96 LYS A N 1
ATOM 735 C CA . LYS A 1 96 ? 13.961 -1.584 19.578 1 44.81 96 LYS A CA 1
ATOM 736 C C . LYS A 1 96 ? 15.273 -1.098 18.969 1 44.81 96 LYS A C 1
ATOM 738 O O . LYS A 1 96 ? 15.305 -0.095 18.25 1 44.81 96 LYS A O 1
ATOM 743 N N . LYS A 1 97 ? 16.297 -1.697 19.5 1 45.69 97 LYS A N 1
ATOM 744 C CA . LYS A 1 97 ? 17.625 -1.271 19.062 1 45.69 97 LYS A CA 1
ATOM 745 C C . LYS A 1 97 ? 17.766 -1.427 17.547 1 45.69 97 LYS A C 1
ATOM 747 O O . LYS A 1 97 ? 18.359 -0.568 16.891 1 45.69 97 LYS A O 1
ATOM 752 N N . ARG A 1 98 ? 17.266 -2.426 17.031 1 47.97 98 ARG A N 1
ATOM 753 C CA . ARG A 1 98 ? 17.438 -2.684 15.609 1 47.97 98 ARG A CA 1
ATOM 754 C C . ARG A 1 98 ? 16.562 -1.754 14.773 1 47.97 98 ARG A C 1
ATOM 756 O O . ARG A 1 98 ? 16.938 -1.384 13.656 1 47.97 98 ARG A O 1
ATOM 763 N N . ILE A 1 99 ? 15.453 -1.448 15.305 1 48.38 99 ILE A N 1
ATOM 764 C CA . ILE A 1 99 ? 14.57 -0.496 14.641 1 48.38 99 ILE A CA 1
ATOM 765 C C . ILE A 1 99 ? 15.273 0.853 14.508 1 48.38 99 ILE A C 1
ATOM 767 O O . ILE A 1 99 ? 15.219 1.486 13.453 1 48.38 99 ILE A O 1
ATOM 771 N N . LEU A 1 100 ? 15.781 1.252 15.625 1 47.38 100 LEU A N 1
ATOM 772 C CA . LEU A 1 100 ? 16.516 2.514 15.609 1 47.38 100 LEU A CA 1
ATOM 773 C C . LEU A 1 100 ? 17.672 2.457 14.617 1 47.38 100 LEU A C 1
ATOM 775 O O . LEU A 1 100 ? 17.922 3.428 13.891 1 47.38 100 LEU A O 1
ATOM 779 N N . GLU A 1 101 ? 18.438 1.389 14.672 1 49.16 101 GLU A N 1
ATOM 780 C CA . GLU A 1 101 ? 19.531 1.24 13.711 1 49.16 101 GLU A CA 1
ATOM 781 C C . GLU A 1 101 ? 19.016 1.235 12.273 1 49.16 101 GLU A C 1
ATOM 783 O O . GLU A 1 101 ? 19.656 1.757 11.367 1 49.16 101 GLU A O 1
ATOM 788 N N . ASN A 1 102 ? 17.922 0.674 12.133 1 49.28 102 ASN A N 1
ATOM 789 C CA . ASN A 1 102 ? 17.344 0.546 10.797 1 49.28 102 ASN A CA 1
ATOM 790 C C . ASN A 1 102 ? 16.734 1.864 10.32 1 49.28 102 ASN A C 1
ATOM 792 O O . ASN A 1 102 ? 16.766 2.164 9.125 1 49.28 102 ASN A O 1
ATOM 796 N N . LEU A 1 103 ? 16.172 2.566 11.234 1 49.44 103 LEU A N 1
ATOM 797 C CA . LEU A 1 103 ? 15.695 3.906 10.898 1 49.44 103 LEU A CA 1
ATOM 798 C C . LEU A 1 103 ? 16.844 4.773 10.383 1 49.44 103 LEU A C 1
ATOM 800 O O . LEU A 1 103 ? 16.656 5.574 9.469 1 49.44 103 LEU A O 1
ATOM 804 N N . GLU A 1 104 ? 17.922 4.617 11.055 1 48.22 104 GLU A N 1
ATOM 805 C CA . GLU A 1 104 ? 19.078 5.336 10.547 1 48.22 104 GLU A CA 1
ATOM 806 C C . GLU A 1 104 ? 19.484 4.844 9.156 1 48.22 104 GLU A C 1
ATOM 808 O O . GLU A 1 104 ? 20 5.613 8.352 1 48.22 104 GLU A O 1
ATOM 813 N N . ARG A 1 105 ? 19.328 3.576 8.938 1 47.62 105 ARG A N 1
ATOM 814 C CA . ARG A 1 105 ? 19.719 3.035 7.637 1 47.62 105 ARG A CA 1
ATOM 815 C C . ARG A 1 105 ? 18.719 3.443 6.555 1 47.62 105 ARG A C 1
ATOM 817 O O . ARG A 1 105 ? 19.062 3.441 5.367 1 47.62 105 ARG A O 1
ATOM 824 N N . ARG A 1 106 ? 17.531 3.523 6.91 1 51.09 106 ARG A N 1
ATOM 825 C CA . ARG A 1 106 ? 16.531 3.914 5.926 1 51.09 106 ARG A CA 1
ATOM 826 C C . ARG A 1 106 ? 16.922 5.215 5.23 1 51.09 106 ARG A C 1
ATOM 828 O O . ARG A 1 106 ? 16.594 5.426 4.062 1 51.09 106 ARG A O 1
ATOM 835 N N . ASN A 1 107 ? 17.375 6.125 6.055 1 47.75 107 ASN A N 1
ATOM 836 C CA . ASN A 1 107 ? 17.797 7.398 5.484 1 47.75 107 ASN A CA 1
ATOM 837 C C . ASN A 1 107 ? 18.938 7.211 4.477 1 47.75 107 ASN A C 1
ATOM 839 O O . ASN A 1 107 ? 19.344 8.164 3.809 1 47.75 107 ASN A O 1
ATOM 843 N N . SER A 1 108 ? 19.656 6.039 4.574 1 47.09 108 SER A N 1
ATOM 844 C CA . SER A 1 108 ? 20.797 5.902 3.664 1 47.09 108 SER A CA 1
ATOM 845 C C . SER A 1 108 ? 20.344 5.406 2.293 1 47.09 108 SER A C 1
ATOM 847 O O . SER A 1 108 ? 19.359 4.668 2.184 1 47.09 108 SER A O 1
ATOM 849 N N . ASP A 1 109 ? 20.594 6.121 1.193 1 52.97 109 ASP A N 1
ATOM 850 C CA . ASP A 1 109 ? 20.578 5.777 -0.225 1 52.97 109 ASP A CA 1
ATOM 851 C C . ASP A 1 109 ? 20.797 4.281 -0.435 1 52.97 109 ASP A C 1
ATOM 853 O O . ASP A 1 109 ? 20.906 3.82 -1.572 1 52.97 109 ASP A O 1
ATOM 857 N N . VAL A 1 110 ? 20.766 3.574 0.687 1 56.97 110 VAL A N 1
ATOM 858 C CA . VAL A 1 110 ? 21.328 2.23 0.557 1 56.97 110 VAL A CA 1
ATOM 859 C C . VAL A 1 110 ? 20.203 1.222 0.356 1 56.97 110 VAL A C 1
ATOM 861 O O . VAL A 1 110 ? 20.375 0.202 -0.314 1 56.97 110 VAL A O 1
ATOM 864 N N . ILE A 1 111 ? 19.016 1.574 0.787 1 62.16 111 ILE A N 1
ATOM 865 C CA . ILE A 1 111 ? 17.969 0.556 0.653 1 62.16 111 ILE A CA 1
ATOM 866 C C . ILE A 1 111 ? 17.328 0.652 -0.729 1 62.16 111 ILE A C 1
ATOM 868 O O . ILE A 1 111 ? 16.953 1.741 -1.172 1 62.16 111 ILE A O 1
ATOM 872 N N . PRO A 1 112 ? 17.312 -0.523 -1.337 1 70.44 112 PRO A N 1
ATOM 873 C CA . PRO A 1 112 ? 16.766 -0.456 -2.695 1 70.44 112 PRO A CA 1
ATOM 874 C C . PRO A 1 112 ? 15.32 0.04 -2.727 1 70.44 112 PRO A C 1
ATOM 876 O O . PRO A 1 112 ? 14.531 -0.292 -1.84 1 70.44 112 PRO A O 1
ATOM 879 N N . ARG A 1 113 ? 15.172 0.86 -3.59 1 80.75 113 ARG A N 1
ATOM 880 C CA . ARG A 1 113 ? 13.82 1.32 -3.898 1 80.75 113 ARG A CA 1
ATOM 881 C C . ARG A 1 113 ? 13.211 0.497 -5.027 1 80.75 113 ARG A C 1
ATOM 883 O O . ARG A 1 113 ? 13.766 -0.529 -5.426 1 80.75 113 ARG A O 1
ATOM 890 N N . GLN A 1 114 ? 12.062 0.834 -5.469 1 82.06 114 GLN A N 1
ATOM 891 C CA . GLN A 1 114 ? 11.281 0.033 -6.406 1 82.06 114 GLN A CA 1
ATOM 892 C C . GLN A 1 114 ? 12.078 -0.261 -7.672 1 82.06 114 GLN A C 1
ATOM 894 O O . GLN A 1 114 ? 12.281 -1.424 -8.031 1 82.06 114 GLN A O 1
ATOM 899 N N . ARG A 1 115 ? 12.641 0.698 -8.25 1 81.94 115 ARG A N 1
ATOM 900 C CA . ARG A 1 115 ? 13.336 0.531 -9.523 1 81.94 115 ARG A CA 1
ATOM 901 C C . ARG A 1 115 ? 14.602 -0.309 -9.352 1 81.94 115 ARG A C 1
ATOM 903 O O . ARG A 1 115 ? 14.875 -1.202 -10.148 1 81.94 115 ARG A O 1
ATOM 910 N N . SER A 1 116 ? 15.359 -0.021 -8.328 1 88.25 116 SER A N 1
ATOM 911 C CA . SER A 1 116 ? 16.594 -0.77 -8.07 1 88.25 116 SER A CA 1
ATOM 912 C C . SER A 1 116 ? 16.281 -2.221 -7.719 1 88.25 116 SER A C 1
ATOM 914 O O . SER A 1 116 ? 16.984 -3.135 -8.172 1 88.25 116 SER A O 1
ATOM 916 N N . ALA A 1 117 ? 15.273 -2.424 -6.906 1 91.81 117 ALA A N 1
ATOM 917 C CA . ALA A 1 117 ? 14.883 -3.781 -6.535 1 91.81 117 ALA A CA 1
ATOM 918 C C . ALA A 1 117 ? 14.43 -4.574 -7.758 1 91.81 117 ALA A C 1
ATOM 920 O O . ALA A 1 117 ? 14.797 -5.742 -7.918 1 91.81 117 ALA A O 1
ATOM 921 N N . GLU A 1 118 ? 13.656 -3.936 -8.594 1 91.5 118 GLU A N 1
ATOM 922 C CA . GLU A 1 118 ? 13.195 -4.586 -9.82 1 91.5 118 GLU A CA 1
ATOM 923 C C . GLU A 1 118 ? 14.375 -4.973 -10.711 1 91.5 118 GLU A C 1
ATOM 925 O O . GLU A 1 118 ? 14.383 -6.055 -11.305 1 91.5 118 GLU A O 1
ATOM 930 N N . ALA A 1 119 ? 15.297 -4.098 -10.812 1 93.31 119 ALA A N 1
ATOM 931 C CA . ALA A 1 119 ? 16.469 -4.371 -11.633 1 93.31 119 ALA A CA 1
ATOM 932 C C . ALA A 1 119 ? 17.25 -5.566 -11.094 1 93.31 119 ALA A C 1
ATOM 934 O O . ALA A 1 119 ? 17.656 -6.449 -11.852 1 93.31 119 ALA A O 1
ATOM 935 N N . ILE A 1 120 ? 17.406 -5.562 -9.812 1 94.75 120 ILE A N 1
ATOM 936 C CA . ILE A 1 120 ? 18.141 -6.648 -9.164 1 94.75 120 ILE A CA 1
ATOM 937 C C . ILE A 1 120 ? 17.422 -7.973 -9.43 1 94.75 120 ILE A C 1
ATOM 939 O O . ILE A 1 120 ? 18.047 -8.945 -9.875 1 94.75 120 ILE A O 1
ATOM 943 N N . VAL A 1 121 ? 16.125 -8.023 -9.211 1 96.62 121 VAL A N 1
ATOM 944 C CA . VAL A 1 121 ? 15.344 -9.242 -9.344 1 96.62 121 VAL A CA 1
ATOM 945 C C . VAL A 1 121 ? 15.289 -9.672 -10.812 1 96.62 121 VAL A C 1
ATOM 947 O O . VAL A 1 121 ? 15.461 -10.852 -11.125 1 96.62 121 VAL A O 1
ATOM 950 N N . SER A 1 122 ? 15.047 -8.734 -11.656 1 96.44 122 SER A N 1
ATOM 951 C CA . SER A 1 122 ? 15.008 -9.023 -13.086 1 96.44 122 SER A CA 1
ATOM 952 C C . SER A 1 122 ? 16.328 -9.625 -13.562 1 96.44 122 SER A C 1
ATOM 954 O O . SER A 1 122 ? 16.328 -10.602 -14.328 1 96.44 122 SER A O 1
ATOM 956 N N . ASP A 1 123 ? 17.422 -9.078 -13.18 1 96.75 123 ASP A N 1
ATOM 957 C CA . ASP A 1 123 ? 18.75 -9.562 -13.562 1 96.75 123 ASP A CA 1
ATOM 958 C C . ASP A 1 123 ? 18.969 -10.992 -13.086 1 96.75 123 ASP A C 1
ATOM 960 O O . ASP A 1 123 ? 19.453 -11.836 -13.844 1 96.75 123 ASP A O 1
ATOM 964 N N . ILE A 1 124 ? 18.609 -11.242 -11.898 1 97.12 124 ILE A N 1
ATOM 965 C CA . ILE A 1 124 ? 18.797 -12.562 -11.312 1 97.12 124 ILE A CA 1
ATOM 966 C C . ILE A 1 124 ? 17.938 -13.586 -12.062 1 97.12 124 ILE A C 1
ATOM 968 O O . ILE A 1 124 ? 18.422 -14.648 -12.438 1 97.12 124 ILE A O 1
ATOM 972 N N . ILE A 1 125 ? 16.719 -13.281 -12.281 1 96.88 125 ILE A N 1
ATOM 973 C CA . ILE A 1 125 ? 15.797 -14.195 -12.938 1 96.88 125 ILE A CA 1
ATOM 974 C C . ILE A 1 125 ? 16.266 -14.469 -14.367 1 96.88 125 ILE A C 1
ATOM 976 O O . ILE A 1 125 ? 16.312 -15.617 -14.805 1 96.88 125 ILE A O 1
ATOM 980 N N . SER A 1 126 ? 16.641 -13.445 -15.031 1 96.12 126 SER A N 1
ATOM 981 C CA . SER A 1 126 ? 17.047 -13.586 -16.422 1 96.12 126 SER A CA 1
ATOM 982 C C . SER A 1 126 ? 18.359 -14.336 -16.547 1 96.12 126 SER A C 1
ATOM 984 O O . SER A 1 126 ? 18.578 -15.07 -17.516 1 96.12 126 SER A O 1
ATOM 986 N N . SER A 1 127 ? 19.219 -14.195 -15.609 1 96.56 127 SER A N 1
ATOM 987 C CA . SER A 1 127 ? 20.547 -14.797 -15.688 1 96.56 127 SER A CA 1
ATOM 988 C C . SER A 1 127 ? 20.516 -16.25 -15.203 1 96.56 127 SER A C 1
ATOM 990 O O . SER A 1 127 ? 21.156 -17.109 -15.812 1 96.56 127 SER A O 1
ATOM 992 N N . HIS A 1 128 ? 19.812 -16.547 -14.148 1 95.88 128 HIS A N 1
ATOM 993 C CA . HIS A 1 128 ? 19.891 -17.859 -13.5 1 95.88 128 HIS A CA 1
ATOM 994 C C . HIS A 1 128 ? 18.766 -18.766 -13.977 1 95.88 128 HIS A C 1
ATOM 996 O O . HIS A 1 128 ? 18.875 -20 -13.891 1 95.88 128 HIS A O 1
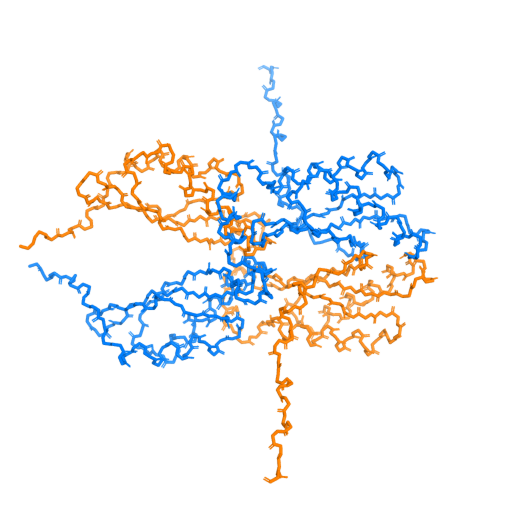ATOM 1002 N N . PHE A 1 129 ? 17.703 -18.203 -14.445 1 95.06 129 PHE A N 1
ATOM 1003 C CA . PHE A 1 129 ? 16.547 -19 -14.789 1 95.06 129 PHE A CA 1
ATOM 1004 C C . PHE A 1 129 ? 16 -18.609 -16.156 1 95.06 129 PHE A C 1
ATOM 1006 O O . PHE A 1 129 ? 14.797 -18.422 -16.312 1 95.06 129 PHE A O 1
ATOM 1013 N N . PRO A 1 130 ? 16.875 -18.672 -17.141 1 90.25 130 PRO A N 1
ATOM 1014 C CA . PRO A 1 130 ? 16.422 -18.281 -18.484 1 90.25 130 PRO A CA 1
ATOM 1015 C C . PRO A 1 130 ? 15.352 -19.219 -19.047 1 90.25 130 PRO A C 1
ATOM 1017 O O . PRO A 1 130 ? 15.43 -20.438 -18.875 1 90.25 130 PRO A O 1
ATOM 1020 N N . LYS A 1 131 ? 14.305 -18.656 -19.625 1 90.5 131 LYS A N 1
ATOM 1021 C CA . LYS A 1 131 ? 13.219 -19.359 -20.312 1 90.5 131 LYS A CA 1
ATOM 1022 C C . LYS A 1 131 ? 12.383 -20.156 -19.312 1 90.5 131 LYS A C 1
ATOM 1024 O O . LYS A 1 131 ? 11.484 -20.906 -19.719 1 90.5 131 LYS A O 1
ATOM 1029 N N . LYS A 1 132 ? 12.742 -20.188 -18.047 1 93 132 LYS A N 1
ATOM 1030 C CA . LYS A 1 132 ? 11.992 -20.938 -17.047 1 93 132 LYS A CA 1
ATOM 1031 C C . LYS A 1 132 ? 11.023 -20.047 -16.297 1 93 132 LYS A C 1
ATOM 1033 O O . LYS A 1 132 ? 9.953 -20.484 -15.867 1 93 132 LYS A O 1
ATOM 1038 N N . MET A 1 133 ? 11.523 -18.859 -16.125 1 94.62 133 MET A N 1
ATOM 1039 C CA . MET A 1 133 ? 10.727 -17.922 -15.328 1 94.62 133 MET A CA 1
ATOM 1040 C C . MET A 1 133 ? 10.898 -16.5 -15.828 1 94.62 133 MET A C 1
ATOM 1042 O O . MET A 1 133 ? 11.984 -16.125 -16.281 1 94.62 133 MET A O 1
ATOM 1046 N N . CYS A 1 134 ? 9.805 -15.656 -15.797 1 95.38 134 CYS A N 1
ATOM 1047 C CA . CYS A 1 134 ? 9.867 -14.242 -16.156 1 95.38 134 CYS A CA 1
ATOM 1048 C C . CYS A 1 134 ? 9.25 -13.375 -15.062 1 95.38 134 CYS A C 1
ATOM 1050 O O . CYS A 1 134 ? 8.203 -13.719 -14.508 1 95.38 134 CYS A O 1
ATOM 1052 N N . LEU A 1 135 ? 9.922 -12.344 -14.773 1 95.31 135 LEU A N 1
ATOM 1053 C CA . LEU A 1 135 ? 9.375 -11.398 -13.812 1 95.31 135 LEU A CA 1
ATOM 1054 C C . LEU A 1 135 ? 8.188 -10.648 -14.398 1 95.31 135 LEU A C 1
ATOM 1056 O O . LEU A 1 135 ? 8.281 -10.07 -15.484 1 95.31 135 LEU A O 1
ATOM 1060 N N . GLU A 1 136 ? 7.09 -10.625 -13.648 1 92.69 136 GLU A N 1
ATOM 1061 C CA . GLU A 1 136 ? 5.891 -9.922 -14.109 1 92.69 136 GLU A CA 1
ATOM 1062 C C . GLU A 1 136 ? 5.66 -8.648 -13.305 1 92.69 136 GLU A C 1
ATOM 1064 O O . GLU A 1 136 ? 5.27 -7.621 -13.859 1 92.69 136 GLU A O 1
ATOM 1069 N N . HIS A 1 137 ? 5.824 -8.758 -12.016 1 90.44 137 HIS A N 1
ATOM 1070 C CA . HIS A 1 137 ? 5.574 -7.648 -11.102 1 90.44 137 HIS A CA 1
ATOM 1071 C C . HIS A 1 137 ? 6.344 -7.824 -9.797 1 90.44 137 HIS A C 1
ATOM 1073 O O . HIS A 1 137 ? 6.652 -8.953 -9.406 1 90.44 137 HIS A O 1
ATOM 1079 N N . LEU A 1 138 ? 6.68 -6.676 -9.227 1 92.56 138 LEU A N 1
ATOM 1080 C CA . LEU A 1 138 ? 7.379 -6.695 -7.949 1 92.56 138 LEU A CA 1
ATOM 1081 C C . LEU A 1 138 ? 6.719 -5.746 -6.953 1 92.56 138 LEU A C 1
ATOM 1083 O O . LEU A 1 138 ? 6.508 -4.57 -7.258 1 92.56 138 LEU A O 1
ATOM 1087 N N . MET A 1 139 ? 6.352 -6.301 -5.844 1 91.06 139 MET A N 1
ATOM 1088 C CA . MET A 1 139 ? 5.875 -5.469 -4.742 1 91.06 139 MET A CA 1
ATOM 1089 C C . MET A 1 139 ? 6.91 -5.395 -3.629 1 91.06 139 MET A C 1
ATOM 1091 O O . MET A 1 139 ? 7.371 -6.426 -3.131 1 91.06 139 MET A O 1
ATOM 1095 N N . LEU A 1 140 ? 7.215 -4.203 -3.289 1 93.19 140 LEU A N 1
ATOM 1096 C CA . LEU A 1 140 ? 8.227 -3.947 -2.273 1 93.19 140 LEU A CA 1
ATOM 1097 C C . LEU A 1 140 ? 7.598 -3.395 -1 1 93.19 140 LEU A C 1
ATOM 1099 O O . LEU A 1 140 ? 6.719 -2.531 -1.062 1 93.19 140 LEU A O 1
ATOM 1103 N N . HIS A 1 141 ? 7.98 -3.99 0.097 1 91.81 141 HIS A N 1
ATOM 1104 C CA . HIS A 1 141 ? 7.594 -3.492 1.412 1 91.81 141 HIS A CA 1
ATOM 1105 C C . HIS A 1 141 ? 8.82 -3.186 2.268 1 91.81 141 HIS A C 1
ATOM 1107 O O . HIS A 1 141 ? 9.875 -3.789 2.086 1 91.81 141 HIS A O 1
ATOM 1113 N N . TYR A 1 142 ? 8.539 -2.242 3.109 1 87.69 142 TYR A N 1
ATOM 1114 C CA . TYR A 1 142 ? 9.562 -1.908 4.09 1 87.69 142 TYR A CA 1
ATOM 1115 C C . TYR A 1 142 ? 9.086 -2.215 5.508 1 87.69 142 TYR A C 1
ATOM 1117 O O . TYR A 1 142 ? 7.953 -1.896 5.867 1 87.69 142 TYR A O 1
ATOM 1125 N N . LEU A 1 143 ? 9.922 -2.885 6.242 1 81 143 LEU A N 1
ATOM 1126 C CA . LEU A 1 143 ? 9.656 -3.145 7.652 1 81 143 LEU A CA 1
ATOM 1127 C C . LEU A 1 143 ? 10.93 -3.033 8.477 1 81 143 LEU A C 1
ATOM 1129 O O . LEU A 1 143 ? 11.836 -3.861 8.344 1 81 143 LEU A O 1
ATOM 1133 N N . GLN A 1 144 ? 10.914 -1.953 9.32 1 74.25 144 GLN A N 1
ATOM 1134 C CA . GLN A 1 144 ? 12.031 -1.787 10.242 1 74.25 144 GLN A CA 1
ATOM 1135 C C . GLN A 1 144 ? 13.367 -1.803 9.508 1 74.25 144 GLN A C 1
ATOM 1137 O O . GLN A 1 144 ? 14.289 -2.521 9.898 1 74.25 144 GLN A O 1
ATOM 1142 N N . GLY A 1 145 ? 13.445 -1.094 8.414 1 74.81 145 GLY A N 1
ATOM 1143 C CA . GLY A 1 145 ? 14.695 -0.948 7.684 1 74.81 145 GLY A CA 1
ATOM 1144 C C . GLY A 1 145 ? 15.008 -2.139 6.797 1 74.81 145 GLY A C 1
ATOM 1145 O O . GLY A 1 145 ? 16.094 -2.221 6.223 1 74.81 145 GLY A O 1
ATOM 1146 N N . ARG A 1 146 ? 14.125 -3.002 6.738 1 84.5 146 ARG A N 1
ATOM 1147 C CA . ARG A 1 146 ? 14.312 -4.172 5.887 1 84.5 146 ARG A CA 1
ATOM 1148 C C . ARG A 1 146 ? 13.312 -4.176 4.734 1 84.5 146 ARG A C 1
ATOM 1150 O O . ARG A 1 146 ? 12.273 -3.514 4.805 1 84.5 146 ARG A O 1
ATOM 1157 N N . VAL A 1 147 ? 13.805 -4.914 3.719 1 91 147 VAL A N 1
ATOM 1158 C CA . VAL A 1 147 ? 13.008 -4.949 2.494 1 91 147 VAL A CA 1
ATOM 1159 C C . VAL A 1 147 ? 12.391 -6.332 2.318 1 91 147 VAL A C 1
ATOM 1161 O O . VAL A 1 147 ? 13.078 -7.348 2.443 1 91 147 VAL A O 1
ATOM 1164 N N . LEU A 1 148 ? 11.148 -6.355 2.182 1 92.38 148 LEU A N 1
ATOM 1165 C CA . LEU A 1 148 ? 10.422 -7.57 1.84 1 92.38 148 LEU A CA 1
ATOM 1166 C C . LEU A 1 148 ? 9.898 -7.508 0.408 1 92.38 148 LEU A C 1
ATOM 1168 O O . LEU A 1 148 ? 9.289 -6.512 0.007 1 92.38 148 LEU A O 1
ATOM 1172 N N . LEU A 1 149 ? 10.141 -8.57 -0.331 1 94.69 149 LEU A N 1
ATOM 1173 C CA . LEU A 1 149 ? 9.789 -8.547 -1.747 1 94.69 149 LEU A CA 1
ATOM 1174 C C . LEU A 1 149 ? 8.758 -9.625 -2.064 1 94.69 149 LEU A C 1
ATOM 1176 O O . LEU A 1 149 ? 8.93 -10.789 -1.686 1 94.69 149 LEU A O 1
ATOM 1180 N N . GLN A 1 150 ? 7.711 -9.242 -2.633 1 93.69 150 GLN A N 1
ATOM 1181 C CA . GLN A 1 150 ? 6.801 -10.164 -3.312 1 93.69 150 GLN A CA 1
ATOM 1182 C C . GLN A 1 150 ? 7.027 -10.141 -4.82 1 93.69 150 GLN A C 1
ATOM 1184 O O . GLN A 1 150 ? 6.715 -9.156 -5.488 1 93.69 150 GLN A O 1
ATOM 1189 N N . VAL A 1 151 ? 7.48 -11.258 -5.316 1 95.44 151 VAL A N 1
ATOM 1190 C CA . VAL A 1 151 ? 7.902 -11.328 -6.711 1 95.44 151 VAL A CA 1
ATOM 1191 C C . VAL A 1 151 ? 6.895 -12.148 -7.512 1 95.44 151 VAL A C 1
ATOM 1193 O O . VAL A 1 151 ? 6.77 -13.359 -7.312 1 95.44 151 VAL A O 1
ATOM 1196 N N . GLN A 1 152 ? 6.258 -11.523 -8.391 1 94.81 152 GLN A N 1
ATOM 1197 C CA . GLN A 1 152 ? 5.316 -12.211 -9.266 1 94.81 152 GLN A CA 1
ATOM 1198 C C . GLN A 1 152 ? 5.988 -12.617 -10.578 1 94.81 152 GLN A C 1
ATOM 1200 O O . GLN A 1 152 ? 6.574 -11.781 -11.266 1 94.81 152 GLN A O 1
ATOM 1205 N N . VAL A 1 153 ? 5.805 -13.891 -10.906 1 96.69 153 VAL A N 1
ATOM 1206 C CA . VAL A 1 153 ? 6.477 -14.391 -12.094 1 96.69 153 VAL A CA 1
ATOM 1207 C C . VAL A 1 153 ? 5.484 -15.164 -12.961 1 96.69 153 VAL A C 1
ATOM 1209 O O . VAL A 1 153 ? 4.371 -15.461 -12.531 1 96.69 153 VAL A O 1
ATOM 1212 N N . SER A 1 154 ? 5.902 -15.383 -14.188 1 96.19 154 SER A N 1
ATOM 1213 C CA . SER A 1 154 ? 5.27 -16.344 -15.078 1 96.19 154 SER A CA 1
ATOM 1214 C C . SER A 1 154 ? 6.219 -17.5 -15.422 1 96.19 154 SER A C 1
ATOM 1216 O O . SER A 1 154 ? 7.438 -17.312 -15.43 1 96.19 154 SER A O 1
ATOM 1218 N N . MET A 1 155 ? 5.629 -18.672 -15.602 1 97 155 MET A N 1
ATOM 1219 C CA . MET A 1 155 ? 6.363 -19.875 -16 1 97 155 MET A CA 1
ATOM 1220 C C . MET A 1 155 ? 5.605 -20.641 -17.078 1 97 155 MET A C 1
ATOM 1222 O O . MET A 1 155 ? 4.438 -20.359 -17.344 1 97 155 MET A O 1
ATOM 1226 N N . SER A 1 156 ? 6.332 -21.609 -17.688 1 96.31 156 SER A N 1
ATOM 1227 C CA . SER A 1 156 ? 5.707 -22.453 -18.703 1 96.31 156 SER A CA 1
ATOM 1228 C C . SER A 1 156 ? 4.52 -23.219 -18.141 1 96.31 156 SER A C 1
ATOM 1230 O O . SER A 1 156 ? 4.602 -23.797 -17.047 1 96.31 156 SER A O 1
ATOM 1232 N N . PRO A 1 157 ? 3.49 -23.297 -18.922 1 96.56 157 PRO A N 1
ATOM 1233 C CA . PRO A 1 157 ? 2.303 -24.031 -18.453 1 96.56 157 PRO A CA 1
ATOM 1234 C C . PRO A 1 157 ? 2.531 -25.531 -18.359 1 96.56 157 PRO A C 1
ATOM 1236 O O . PRO A 1 157 ? 1.727 -26.25 -17.75 1 96.56 157 PRO A O 1
ATOM 1239 N N . GLU A 1 158 ? 3.574 -26.031 -18.875 1 96.75 158 GLU A N 1
ATOM 1240 C CA . GLU A 1 158 ? 3.824 -27.469 -18.953 1 96.75 158 GLU A CA 1
ATOM 1241 C C . GLU A 1 158 ? 4.609 -27.953 -17.734 1 96.75 158 GLU A C 1
ATOM 1243 O O . GLU A 1 158 ? 4.871 -29.156 -17.594 1 96.75 158 GLU A O 1
ATOM 1248 N N . ILE A 1 159 ? 4.879 -27.062 -16.859 1 97 159 ILE A N 1
ATOM 1249 C CA . ILE A 1 159 ? 5.66 -27.375 -15.672 1 97 159 ILE A CA 1
ATOM 1250 C C . ILE A 1 159 ? 4.723 -27.781 -14.539 1 97 159 ILE A C 1
ATOM 1252 O O . ILE A 1 159 ? 3.643 -27.219 -14.383 1 97 159 ILE A O 1
ATOM 1256 N N . LEU A 1 160 ? 5.152 -28.75 -13.758 1 97.75 160 LEU A N 1
ATOM 1257 C CA . LEU A 1 160 ? 4.438 -29.094 -12.531 1 97.75 160 LEU A CA 1
ATOM 1258 C C . LEU A 1 160 ? 4.656 -28.031 -11.461 1 97.75 160 LEU A C 1
ATOM 1260 O O . LEU A 1 160 ? 5.738 -27.453 -11.375 1 97.75 160 LEU A O 1
ATOM 1264 N N . ILE A 1 161 ? 3.689 -27.828 -10.609 1 97.88 161 ILE A N 1
ATOM 1265 C CA . ILE A 1 161 ? 3.789 -26.844 -9.531 1 97.88 161 ILE A CA 1
ATOM 1266 C C . ILE A 1 161 ? 4.977 -27.188 -8.633 1 97.88 161 ILE A C 1
ATOM 1268 O O . ILE A 1 161 ? 5.727 -26.297 -8.227 1 97.88 161 ILE A O 1
ATOM 1272 N N . ARG A 1 162 ? 5.211 -28.5 -8.375 1 98 162 ARG A N 1
ATOM 1273 C CA . ARG A 1 162 ? 6.324 -28.922 -7.527 1 98 162 ARG A CA 1
ATOM 1274 C C . ARG A 1 162 ? 7.656 -28.469 -8.117 1 98 162 ARG A C 1
ATOM 1276 O O . ARG A 1 162 ? 8.547 -28.031 -7.387 1 98 162 ARG A O 1
ATOM 1283 N N . ASP A 1 163 ? 7.777 -28.594 -9.414 1 97.88 163 ASP A N 1
ATOM 1284 C CA . ASP A 1 163 ? 8.992 -28.141 -10.078 1 97.88 163 ASP A CA 1
ATOM 1285 C C . ASP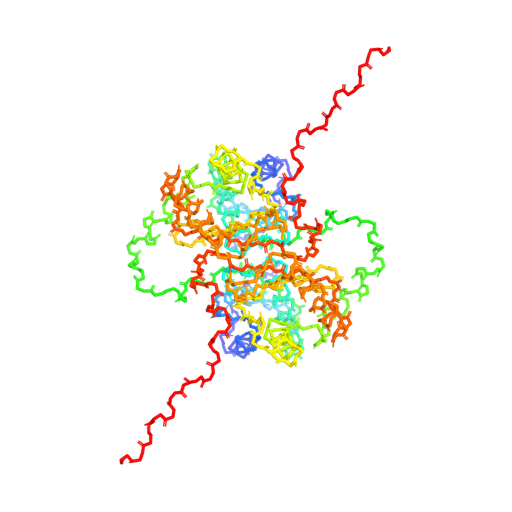 A 1 163 ? 9.125 -26.625 -10.016 1 97.88 163 ASP A C 1
ATOM 1287 O O . ASP A 1 163 ? 10.219 -26.094 -9.812 1 97.88 163 ASP A O 1
ATOM 1291 N N . ALA A 1 164 ? 8.023 -25.969 -10.227 1 98.12 164 ALA A N 1
ATOM 1292 C CA . ALA A 1 164 ? 8 -24.516 -10.117 1 98.12 164 ALA A CA 1
ATOM 1293 C C . ALA A 1 164 ? 8.422 -24.062 -8.727 1 98.12 164 ALA A C 1
ATOM 1295 O O . ALA A 1 164 ? 9.156 -23.078 -8.578 1 98.12 164 ALA A O 1
ATOM 1296 N N . MET A 1 165 ? 7.953 -24.734 -7.723 1 97.81 165 MET A N 1
ATOM 1297 C CA . MET A 1 165 ? 8.305 -24.438 -6.34 1 97.81 165 MET A CA 1
ATOM 1298 C C . MET A 1 165 ? 9.812 -24.562 -6.121 1 97.81 165 MET A C 1
ATOM 1300 O O . MET A 1 165 ? 10.414 -23.734 -5.43 1 97.81 165 MET A O 1
ATOM 1304 N N . ASP A 1 166 ? 10.352 -25.578 -6.699 1 97.62 166 ASP A N 1
ATOM 1305 C CA . ASP A 1 166 ? 11.797 -25.781 -6.586 1 97.62 166 ASP A CA 1
ATOM 1306 C C . ASP A 1 166 ? 12.562 -24.625 -7.227 1 97.62 166 ASP A C 1
ATOM 1308 O O . ASP A 1 166 ? 13.531 -24.125 -6.648 1 97.62 166 ASP A O 1
ATOM 1312 N N . ILE A 1 167 ? 12.133 -24.297 -8.398 1 97.44 167 ILE A N 1
ATOM 1313 C CA . ILE A 1 167 ? 12.758 -23.188 -9.109 1 97.44 167 ILE A CA 1
ATOM 1314 C C . ILE A 1 167 ? 12.625 -21.906 -8.289 1 97.44 167 ILE A C 1
ATOM 1316 O O . ILE A 1 167 ? 13.594 -21.156 -8.141 1 97.44 167 ILE A O 1
ATOM 1320 N N . ALA A 1 168 ? 11.469 -21.656 -7.75 1 97.81 168 ALA A N 1
ATOM 1321 C CA . ALA A 1 168 ? 11.188 -20.453 -6.953 1 97.81 168 ALA A CA 1
ATOM 1322 C C . ALA A 1 168 ? 12.07 -20.406 -5.711 1 97.81 168 ALA A C 1
ATOM 1324 O O . ALA A 1 168 ? 12.578 -19.344 -5.348 1 97.81 168 ALA A O 1
ATOM 1325 N N . LYS A 1 169 ? 12.211 -21.516 -5.086 1 97.19 169 LYS A N 1
ATOM 1326 C CA . LYS A 1 169 ? 13.062 -21.594 -3.904 1 97.19 169 LYS A CA 1
ATOM 1327 C C . LYS A 1 169 ? 14.484 -21.141 -4.227 1 97.19 169 LYS A C 1
ATOM 1329 O O . LYS A 1 169 ? 15.078 -20.359 -3.482 1 97.19 169 LYS A O 1
ATOM 1334 N N . LYS A 1 170 ? 14.961 -21.641 -5.281 1 97.25 170 LYS A N 1
ATOM 1335 C CA . LYS A 1 170 ? 16.297 -21.266 -5.719 1 97.25 170 LYS A CA 1
ATOM 1336 C C . LYS A 1 170 ? 16.359 -19.766 -6.043 1 97.25 170 LYS A C 1
ATOM 1338 O O . LYS A 1 170 ? 17.328 -19.094 -5.688 1 97.25 170 LYS A O 1
ATOM 1343 N N . ALA A 1 171 ? 15.359 -19.312 -6.742 1 97.5 171 ALA A N 1
ATOM 1344 C CA . ALA A 1 171 ? 15.305 -17.891 -7.09 1 97.5 171 ALA A CA 1
ATOM 1345 C C . ALA A 1 171 ? 15.312 -17.016 -5.836 1 97.5 171 ALA A C 1
ATOM 1347 O O . ALA A 1 171 ? 16.016 -16.016 -5.777 1 97.5 171 ALA A O 1
ATOM 1348 N N . GLU A 1 172 ? 14.547 -17.359 -4.879 1 97.44 172 GLU A N 1
ATOM 1349 C CA . GLU A 1 172 ? 14.492 -16.625 -3.623 1 97.44 172 GLU A CA 1
ATOM 1350 C C . GLU A 1 172 ? 15.859 -16.562 -2.951 1 97.44 172 GLU A C 1
ATOM 1352 O O . GLU A 1 172 ? 16.266 -15.508 -2.439 1 97.44 172 GLU A O 1
ATOM 1357 N N . GLU A 1 173 ? 16.5 -17.656 -2.961 1 96.69 173 GLU A N 1
ATOM 1358 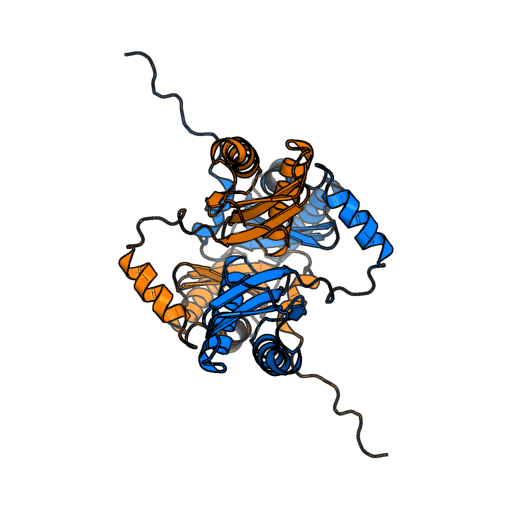C CA . GLU A 1 173 ? 17.844 -17.703 -2.367 1 96.69 173 GLU A CA 1
ATOM 1359 C C . GLU A 1 173 ? 18.797 -16.766 -3.082 1 96.69 173 GLU A C 1
ATOM 1361 O O . GLU A 1 173 ? 19.547 -16.031 -2.436 1 96.69 173 GLU A O 1
ATOM 1366 N N . GLU A 1 174 ? 18.781 -16.797 -4.367 1 97.19 174 GLU A N 1
ATOM 1367 C CA . GLU A 1 174 ? 19.672 -15.938 -5.148 1 97.19 174 GLU A CA 1
ATOM 1368 C C . GLU A 1 174 ? 19.344 -14.461 -4.926 1 97.19 174 GLU A C 1
ATOM 1370 O O . GLU A 1 174 ? 20.25 -13.633 -4.832 1 97.19 174 GLU A O 1
ATOM 1375 N N . ILE A 1 175 ? 18.094 -14.117 -4.84 1 96.44 175 ILE A N 1
ATOM 1376 C CA . ILE A 1 175 ? 17.672 -12.734 -4.648 1 96.44 175 ILE A CA 1
ATOM 1377 C C . ILE A 1 175 ? 18.109 -12.25 -3.27 1 96.44 175 ILE A C 1
ATOM 1379 O O . ILE A 1 175 ? 18.609 -11.133 -3.133 1 96.44 175 ILE A O 1
ATOM 1383 N N . MET A 1 176 ? 17.969 -13.078 -2.307 1 94.19 176 MET A N 1
ATOM 1384 C CA . MET A 1 176 ? 18.344 -12.727 -0.941 1 94.19 176 MET A CA 1
ATOM 1385 C C . MET A 1 176 ? 19.844 -12.484 -0.831 1 94.19 176 MET A C 1
ATOM 1387 O O . MET A 1 176 ? 20.281 -11.664 -0.031 1 94.19 176 MET A O 1
ATOM 1391 N N . LYS A 1 177 ? 20.625 -13.125 -1.643 1 95.25 177 LYS A N 1
ATOM 1392 C CA . LYS A 1 177 ? 22.062 -12.977 -1.635 1 95.25 177 LYS A CA 1
ATOM 1393 C C . LYS A 1 177 ? 22.5 -11.688 -2.32 1 95.25 177 LYS A C 1
ATOM 1395 O O . LYS A 1 177 ? 23.578 -11.164 -2.061 1 95.25 177 LYS A O 1
ATOM 1400 N N . ALA A 1 178 ? 21.719 -11.203 -3.191 1 93.5 178 ALA A N 1
ATOM 1401 C CA . ALA A 1 178 ? 22.094 -10.094 -4.066 1 93.5 178 ALA A CA 1
ATOM 1402 C C . ALA A 1 178 ? 22.203 -8.789 -3.285 1 93.5 178 ALA A C 1
ATOM 1404 O O . ALA A 1 178 ? 22.953 -7.895 -3.658 1 93.5 178 ALA A O 1
ATOM 1405 N N . ASP A 1 179 ? 21.422 -8.625 -2.275 1 90.5 179 ASP A N 1
ATOM 1406 C CA . ASP A 1 179 ? 21.422 -7.406 -1.469 1 90.5 179 ASP A CA 1
ATOM 1407 C C . ASP A 1 179 ? 21.078 -7.719 -0.012 1 90.5 179 ASP A C 1
ATOM 1409 O O . ASP A 1 179 ? 20.031 -8.281 0.282 1 90.5 179 ASP A O 1
ATOM 1413 N N . ALA A 1 180 ? 21.906 -7.223 0.901 1 88.25 180 ALA A N 1
ATOM 1414 C CA . ALA A 1 180 ? 21.797 -7.559 2.32 1 88.25 180 ALA A CA 1
ATOM 1415 C C . ALA A 1 180 ? 20.547 -6.941 2.941 1 88.25 180 ALA A C 1
ATOM 1417 O O . ALA A 1 180 ? 20.094 -7.387 3.996 1 88.25 180 ALA A O 1
ATOM 1418 N N . SER A 1 181 ? 19.969 -5.941 2.352 1 88.12 181 SER A N 1
ATOM 1419 C CA . SER A 1 181 ? 18.797 -5.277 2.898 1 88.12 181 SER A CA 1
ATOM 1420 C C . SER A 1 181 ? 17.531 -6.09 2.629 1 88.12 181 SER A C 1
ATOM 1422 O O . SER A 1 181 ? 16.484 -5.844 3.238 1 88.12 181 SER A O 1
ATOM 1424 N N . ILE A 1 182 ? 17.625 -6.965 1.672 1 90.69 182 ILE A N 1
ATOM 1425 C CA . ILE A 1 182 ? 16.5 -7.828 1.363 1 90.69 182 ILE A CA 1
ATOM 1426 C C . ILE A 1 182 ? 16.422 -8.969 2.381 1 90.69 182 ILE A C 1
ATOM 1428 O O . ILE A 1 182 ? 17.297 -9.836 2.416 1 90.69 182 ILE A O 1
ATOM 1432 N N . CYS A 1 183 ? 15.383 -9.016 3.137 1 89.62 183 CYS A N 1
ATOM 1433 C CA . CYS A 1 183 ? 15.336 -9.977 4.23 1 89.62 183 CYS A CA 1
ATOM 1434 C C . CYS A 1 183 ? 14.383 -11.117 3.916 1 89.62 183 CYS A C 1
ATOM 1436 O O . CYS A 1 183 ? 14.539 -12.234 4.422 1 89.62 183 CYS A O 1
ATOM 1438 N N . GLN A 1 184 ? 13.398 -10.836 3.18 1 92.62 184 GLN A N 1
ATOM 1439 C CA . GLN A 1 184 ? 12.422 -11.859 2.814 1 92.62 184 GLN A CA 1
ATOM 1440 C C . GLN A 1 184 ? 11.984 -11.703 1.362 1 92.62 184 GLN A C 1
ATOM 1442 O O . GLN A 1 184 ? 11.812 -10.586 0.875 1 92.62 184 GLN A O 1
ATOM 1447 N N . VAL A 1 185 ? 11.859 -12.805 0.728 1 94.88 185 VAL A N 1
ATOM 1448 C CA . VAL A 1 185 ? 11.375 -12.852 -0.648 1 94.88 185 VAL A CA 1
ATOM 1449 C C . VAL A 1 185 ? 10.32 -13.938 -0.791 1 94.88 185 VAL A C 1
ATOM 1451 O O . VAL A 1 185 ? 10.469 -15.039 -0.244 1 94.88 185 VAL A O 1
ATOM 1454 N N . SER A 1 186 ? 9.297 -13.609 -1.416 1 95.56 186 SER A N 1
ATOM 1455 C CA . SER A 1 186 ? 8.266 -14.578 -1.752 1 95.56 186 SER A CA 1
ATOM 1456 C C . SER A 1 186 ? 7.949 -14.562 -3.244 1 95.56 186 SER A C 1
ATOM 1458 O O . SER A 1 186 ? 7.492 -13.547 -3.777 1 95.56 186 SER A O 1
ATOM 1460 N N . VAL A 1 187 ? 8.164 -15.664 -3.848 1 97 187 VAL A N 1
ATOM 1461 C CA . VAL A 1 187 ? 7.867 -15.781 -5.273 1 97 187 VAL A CA 1
ATOM 1462 C C . VAL A 1 187 ? 6.445 -16.312 -5.461 1 97 187 VAL A C 1
ATOM 1464 O O . VAL A 1 187 ? 6.055 -17.297 -4.824 1 97 187 VAL A O 1
ATOM 1467 N N . GLN A 1 188 ? 5.785 -15.656 -6.273 1 96.69 188 GLN A N 1
ATOM 1468 C CA . GLN A 1 188 ? 4.426 -16.031 -6.625 1 96.69 188 GLN A CA 1
ATOM 1469 C C . GLN A 1 188 ? 4.277 -16.219 -8.133 1 96.69 188 GLN A C 1
ATOM 1471 O O . GLN A 1 188 ? 4.875 -15.484 -8.914 1 96.69 188 GLN A O 1
ATOM 1476 N N . LEU A 1 189 ? 3.398 -17.172 -8.477 1 97.88 189 LEU A N 1
ATOM 1477 C CA . LEU A 1 189 ? 3.15 -17.453 -9.891 1 97.88 189 LEU A CA 1
ATOM 1478 C C . LEU A 1 189 ? 1.823 -16.859 -10.336 1 97.88 189 LEU A C 1
ATOM 1480 O O . LEU A 1 189 ? 0.78 -17.125 -9.742 1 97.88 189 LEU A O 1
ATOM 1484 N N . ARG A 1 190 ? 1.87 -16.078 -11.336 1 96.19 190 ARG A N 1
ATOM 1485 C CA . ARG A 1 190 ? 0.635 -15.555 -11.906 1 96.19 190 ARG A CA 1
ATOM 1486 C C . ARG A 1 190 ? -0.158 -16.641 -12.609 1 96.19 190 ARG A C 1
ATOM 1488 O O . ARG A 1 190 ? 0.335 -17.266 -13.562 1 96.19 190 ARG A O 1
ATOM 1495 N N . LEU A 1 191 ? -1.315 -16.844 -12.164 1 96.56 191 LEU A N 1
ATOM 1496 C CA . LEU A 1 191 ? -2.174 -17.828 -12.805 1 96.56 191 LEU A CA 1
ATOM 1497 C C . LEU A 1 191 ? -3.252 -17.156 -13.648 1 96.56 191 LEU A C 1
ATOM 1499 O O . LEU A 1 191 ? -3.611 -17.656 -14.711 1 96.56 191 LEU A O 1
ATOM 1503 N N . GLY A 1 192 ? -3.691 -16.062 -13.102 1 90 192 GLY A N 1
ATOM 1504 C CA . GLY A 1 192 ? -4.832 -15.406 -13.727 1 90 192 GLY A CA 1
ATOM 1505 C C . GLY A 1 192 ? -4.453 -14.156 -14.5 1 90 192 GLY A C 1
ATOM 1506 O O . GLY A 1 192 ? -3.324 -14.039 -14.977 1 90 192 GLY A O 1
ATOM 1507 N N . GLN A 1 193 ? -5.391 -13.305 -14.68 1 86.19 193 GLN A N 1
ATOM 1508 C CA . GLN A 1 193 ? -5.242 -12.078 -15.461 1 86.19 193 GLN A CA 1
ATOM 1509 C C . GLN A 1 193 ? -4.305 -11.094 -14.773 1 86.19 193 GLN A C 1
ATOM 1511 O O . GLN A 1 193 ? -4.223 -11.062 -13.539 1 86.19 193 GLN A O 1
ATOM 1516 N N . GLN A 1 194 ? -3.619 -10.477 -15.609 1 82.12 194 GLN A N 1
ATOM 1517 C CA . GLN A 1 194 ? -2.795 -9.383 -15.102 1 82.12 194 GLN A CA 1
ATOM 1518 C C . GLN A 1 194 ? -3.637 -8.141 -14.828 1 82.12 194 GLN A C 1
ATOM 1520 O O . GLN A 1 194 ? -4.531 -7.805 -15.602 1 82.12 194 GLN A O 1
ATOM 1525 N N . ILE A 1 195 ? -3.389 -7.617 -13.664 1 80.94 195 ILE A N 1
ATOM 1526 C CA . ILE A 1 195 ? -3.99 -6.312 -13.414 1 80.94 195 ILE A CA 1
ATOM 1527 C C . ILE A 1 195 ? -3.143 -5.219 -14.055 1 80.94 195 ILE A C 1
ATOM 1529 O O . ILE A 1 195 ? -2.039 -4.922 -13.586 1 80.94 195 ILE A O 1
ATOM 1533 N N . GLU A 1 196 ? -3.592 -4.711 -15.062 1 74.75 196 GLU A N 1
ATOM 1534 C CA . GLU A 1 196 ? -2.83 -3.801 -15.914 1 74.75 196 GLU A CA 1
ATOM 1535 C C . GLU A 1 196 ? -2.326 -2.6 -15.117 1 74.75 196 GLU A C 1
ATOM 1537 O O . GLU A 1 196 ? -1.205 -2.133 -15.328 1 74.75 196 GLU A O 1
ATOM 1542 N N . GLN A 1 197 ? -3.113 -2.133 -14.258 1 72.38 197 GLN A N 1
ATOM 1543 C CA . GLN A 1 197 ? -2.787 -0.938 -13.484 1 72.38 197 GLN A CA 1
ATOM 1544 C C . GLN A 1 197 ? -1.578 -1.176 -12.586 1 72.38 197 GLN A C 1
ATOM 1546 O O . GLN A 1 197 ? -0.921 -0.225 -12.156 1 72.38 197 GLN A O 1
ATOM 1551 N N . LEU A 1 198 ? -1.34 -2.418 -12.32 1 73.38 198 LEU A N 1
ATOM 1552 C CA . LEU A 1 198 ? -0.216 -2.75 -11.453 1 73.38 198 LEU A CA 1
ATOM 1553 C C . LEU A 1 198 ? 1.104 -2.658 -12.211 1 73.38 198 LEU A C 1
ATOM 1555 O O . LEU A 1 198 ? 2.17 -2.557 -11.602 1 73.38 198 LEU A O 1
ATOM 1559 N N . GLN A 1 199 ? 1.059 -2.77 -13.531 1 62.47 199 GLN A N 1
ATOM 1560 C CA . GLN A 1 199 ? 2.256 -2.762 -14.367 1 62.47 199 GLN A CA 1
ATOM 1561 C C . GLN A 1 199 ? 2.773 -1.342 -14.57 1 62.47 199 GLN A C 1
ATOM 1563 O O . GLN A 1 199 ? 3.938 -1.145 -14.922 1 62.47 199 GLN A O 1
ATOM 1568 N N . LEU A 1 200 ? 2.014 -0.346 -14.445 1 54.75 200 LEU A N 1
ATOM 1569 C CA . LEU A 1 200 ? 2.357 1.045 -14.727 1 54.75 200 LEU A CA 1
ATOM 1570 C C . LEU A 1 200 ? 3.312 1.589 -13.664 1 54.75 200 LEU A C 1
ATOM 1572 O O . LEU A 1 200 ? 4.062 2.533 -13.922 1 54.75 200 LEU A O 1
ATOM 1576 N N . ALA A 1 201 ? 3.316 0.986 -12.586 1 53.34 201 ALA A N 1
ATOM 1577 C CA . ALA A 1 201 ? 4.254 1.526 -11.609 1 53.34 201 ALA A CA 1
ATOM 1578 C C . ALA A 1 201 ? 5.684 1.506 -12.148 1 53.34 201 ALA A C 1
ATOM 1580 O O . ALA A 1 201 ? 6.484 2.387 -11.828 1 53.34 201 ALA A O 1
ATOM 1581 N N . ALA A 1 202 ? 6.051 0.508 -13.062 1 45.78 202 ALA A N 1
ATOM 1582 C CA . ALA A 1 202 ? 7.426 0.281 -13.508 1 45.78 202 ALA A CA 1
ATOM 1583 C C . ALA A 1 202 ? 7.781 1.188 -14.68 1 45.78 202 ALA A C 1
ATOM 1585 O O . ALA A 1 202 ? 8.945 1.563 -14.852 1 45.78 202 ALA A O 1
ATOM 1586 N N . SER A 1 203 ? 6.934 1.411 -15.68 1 40.03 203 SER A N 1
ATOM 1587 C CA . SER A 1 203 ? 7.332 1.79 -17.031 1 40.03 203 SER A CA 1
ATOM 1588 C C . SER A 1 203 ? 7.672 3.273 -17.109 1 40.03 203 SER A C 1
ATOM 1590 O O . SER A 1 203 ? 8.164 3.75 -18.141 1 40.03 203 SER A O 1
ATOM 1592 N N . LYS A 1 204 ? 7.203 4.234 -16.469 1 40.47 204 LYS A N 1
ATOM 1593 C CA . LYS A 1 204 ? 7.473 5.484 -17.172 1 40.47 204 LYS A CA 1
ATOM 1594 C C . LYS A 1 204 ? 8.969 5.777 -17.219 1 40.47 204 LYS A C 1
ATOM 1596 O O . LYS A 1 204 ? 9.453 6.688 -16.547 1 40.47 204 LYS A O 1
ATOM 1601 N N . SER A 1 205 ? 9.898 4.852 -17.219 1 34.41 205 SER A N 1
ATOM 1602 C CA . SER A 1 205 ? 11.148 5.488 -17.625 1 34.41 205 SER A CA 1
ATOM 1603 C C . SER A 1 205 ? 11 6.18 -18.984 1 34.41 205 SER A C 1
ATOM 1605 O O . SER A 1 205 ? 10.008 5.98 -19.688 1 34.41 205 SER A O 1
ATOM 1607 N N . GLY A 1 206 ? 12.273 6.348 -19.766 1 32.03 206 GLY A N 1
ATOM 1608 C CA . GLY A 1 206 ? 12.945 7.164 -20.766 1 32.03 206 GLY A CA 1
ATOM 1609 C C . GLY A 1 206 ? 12.352 7.031 -22.141 1 32.03 206 GLY A C 1
ATOM 1610 O O . GLY A 1 206 ? 12.945 7.461 -23.141 1 32.03 206 GLY A O 1
ATOM 1611 N N . ALA A 1 207 ? 11.367 6.195 -22.453 1 28.44 207 ALA A N 1
ATOM 1612 C CA . ALA A 1 207 ? 11.398 6.043 -23.906 1 28.44 207 ALA A CA 1
ATOM 1613 C C . ALA A 1 207 ? 10.914 7.316 -24.609 1 28.44 207 ALA A C 1
ATOM 1615 O O . ALA A 1 207 ? 9.789 7.371 -25.109 1 28.44 207 ALA A O 1
ATOM 1616 N N . ASN A 1 208 ? 10.82 8.5 -23.953 1 28.3 208 ASN A N 1
ATOM 1617 C CA . ASN A 1 208 ? 10.602 9.547 -24.938 1 28.3 208 ASN A CA 1
ATOM 1618 C C . ASN A 1 208 ? 11.633 9.477 -26.062 1 28.3 208 ASN A C 1
ATOM 1620 O O . ASN A 1 208 ? 12.812 9.758 -25.844 1 28.3 208 ASN A O 1
ATOM 1624 N N . ASP A 1 209 ? 11.578 8.562 -27 1 25.62 209 ASP A N 1
ATOM 1625 C CA . ASP A 1 209 ? 12.242 8.586 -28.297 1 25.62 209 ASP A CA 1
ATOM 1626 C C . ASP A 1 209 ? 12.18 9.984 -28.922 1 25.62 209 ASP A C 1
ATOM 1628 O O . ASP A 1 209 ? 11.133 10.633 -28.891 1 25.62 209 ASP A O 1
ATOM 1632 N N . ARG A 1 210 ? 13.391 10.617 -29.156 1 28.38 210 ARG A N 1
ATOM 1633 C CA . ARG A 1 210 ? 14.055 11.633 -29.969 1 28.38 210 ARG A CA 1
ATOM 1634 C C . ARG A 1 210 ? 13.539 11.625 -31.406 1 28.38 210 ARG A C 1
ATOM 1636 O O . ARG A 1 210 ? 14.227 11.133 -32.312 1 28.38 210 ARG A O 1
ATOM 1643 N N . HIS A 1 211 ? 12.281 11.094 -31.625 1 25.75 211 HIS A N 1
ATOM 1644 C CA . HIS A 1 211 ? 12.094 11.117 -33.062 1 25.75 211 HIS A CA 1
ATOM 1645 C C . HIS A 1 211 ? 12.102 12.539 -33.594 1 25.75 211 HIS A C 1
ATOM 1647 O O . HIS A 1 211 ? 11.695 12.781 -34.75 1 25.75 211 HIS A O 1
ATOM 1653 N N . ALA A 1 212 ? 12.305 13.664 -32.812 1 27.42 212 ALA A N 1
ATOM 1654 C CA . ALA A 1 212 ? 12.18 14.922 -33.562 1 27.42 212 ALA A CA 1
ATOM 1655 C C . ALA A 1 212 ? 13.266 15.039 -34.625 1 27.42 212 ALA A C 1
ATOM 1657 O O . ALA A 1 212 ? 13.906 16.078 -34.75 1 27.42 212 ALA A O 1
ATOM 1658 N N . GLU A 1 213 ? 13.805 13.938 -35.094 1 21.97 213 GLU A N 1
ATOM 1659 C CA . GLU A 1 213 ? 14.852 14.266 -36.062 1 21.97 213 GLU A CA 1
ATOM 1660 C C . GLU A 1 213 ? 14.375 15.305 -37.062 1 21.97 213 GLU A C 1
ATOM 1662 O O . GLU A 1 213 ? 13.164 15.516 -37.219 1 21.97 213 GLU A O 1
ATOM 1667 N N . LYS A 1 214 ? 15.234 15.57 -38.219 1 25.22 214 LYS A N 1
ATOM 1668 C CA . LYS A 1 214 ? 15.914 16.328 -39.25 1 25.22 214 LYS A CA 1
ATOM 1669 C C . LYS A 1 214 ? 15.031 16.484 -40.5 1 25.22 214 LYS A C 1
ATOM 1671 O O . LYS A 1 214 ? 14.797 15.516 -41.219 1 25.22 214 LYS A O 1
ATOM 1676 N N . GLN A 1 215 ? 13.641 16.766 -40.406 1 22.81 215 GLN A N 1
ATOM 1677 C CA . GLN A 1 215 ? 13.484 17.484 -41.656 1 22.81 215 GLN A CA 1
ATOM 1678 C C . GLN A 1 215 ? 13.898 18.938 -41.531 1 22.81 215 GLN A C 1
ATOM 1680 O O . GLN A 1 215 ? 13.648 19.578 -40.5 1 22.81 215 GLN A O 1
ATOM 1685 N N . THR B 1 1 ? 1.77 40.688 21.453 1 21.8 1 THR B N 1
ATOM 1686 C CA . THR B 1 1 ? 1.608 39.25 21.141 1 21.8 1 THR B CA 1
ATOM 1687 C C . THR B 1 1 ? 1.813 39 19.656 1 21.8 1 THR B C 1
ATOM 1689 O O . THR B 1 1 ? 1.124 39.594 18.812 1 21.8 1 THR B O 1
ATOM 1692 N N . LEU B 1 2 ? 3.033 38.875 19.141 1 27.3 2 LEU B N 1
ATOM 1693 C CA . LEU B 1 2 ? 3.461 38.719 17.766 1 27.3 2 LEU B CA 1
ATOM 1694 C C . LEU B 1 2 ? 2.609 37.688 17.031 1 27.3 2 LEU B C 1
ATOM 1696 O O . LEU B 1 2 ? 2.514 36.562 17.469 1 27.3 2 LEU B O 1
ATOM 1700 N N . GLU B 1 3 ? 1.512 38.062 16.531 1 32.56 3 GLU B N 1
ATOM 1701 C CA . GLU B 1 3 ? 0.595 37.25 15.742 1 32.56 3 GLU B CA 1
ATOM 1702 C C . GLU B 1 3 ? 1.35 36.406 14.719 1 32.56 3 GLU B C 1
ATOM 1704 O O . GLU B 1 3 ? 2.158 36.938 13.945 1 32.56 3 GLU B O 1
ATOM 1709 N N . LEU B 1 4 ? 1.887 35.281 15.117 1 38.34 4 LEU B N 1
ATOM 1710 C CA . LEU B 1 4 ? 2.447 34.344 14.156 1 38.34 4 LEU B CA 1
ATOM 1711 C C . LEU B 1 4 ? 1.608 34.281 12.883 1 38.34 4 LEU B C 1
ATOM 1713 O O . LEU B 1 4 ? 0.482 33.781 12.891 1 38.34 4 LEU B O 1
ATOM 1717 N N . VAL B 1 5 ? 1.343 35.375 12.266 1 38.75 5 VAL B N 1
ATOM 1718 C CA . VAL B 1 5 ? 0.705 35.5 10.961 1 38.75 5 VAL B CA 1
ATOM 1719 C C . VAL B 1 5 ? 1.239 34.406 10.023 1 38.75 5 VAL B C 1
ATOM 1721 O O . VAL B 1 5 ? 2.453 34.25 9.859 1 38.75 5 VAL B O 1
ATOM 1724 N N . ASP B 1 6 ? 0.642 33.25 9.953 1 47.12 6 ASP B N 1
ATOM 1725 C CA . ASP B 1 6 ? 0.828 32.344 8.82 1 47.12 6 ASP B CA 1
ATOM 1726 C C . ASP B 1 6 ? 1.104 33.125 7.535 1 47.12 6 ASP B C 1
ATOM 1728 O O . ASP B 1 6 ? 0.172 33.531 6.832 1 47.12 6 ASP B O 1
ATOM 1732 N N . ALA B 1 7 ? 1.842 34.062 7.621 1 52.53 7 ALA B N 1
ATOM 1733 C CA . ALA B 1 7 ? 2.125 34.75 6.355 1 52.53 7 ALA B CA 1
ATOM 1734 C C . ALA B 1 7 ? 2.6 33.75 5.297 1 52.53 7 ALA B C 1
ATOM 1736 O O . ALA B 1 7 ? 3.504 32.938 5.547 1 52.53 7 ALA B O 1
ATOM 1737 N N . ALA B 1 8 ? 1.759 33.562 4.34 1 64.25 8 ALA B N 1
ATOM 1738 C CA . ALA B 1 8 ? 2.064 32.812 3.117 1 64.25 8 ALA B CA 1
ATOM 1739 C C . ALA B 1 8 ? 3.439 33.188 2.576 1 64.25 8 ALA B C 1
ATOM 1741 O O . ALA B 1 8 ? 3.807 34.375 2.574 1 64.25 8 ALA B O 1
ATOM 1742 N N . VAL B 1 9 ? 4.395 32.281 2.688 1 80 9 VAL B N 1
ATOM 1743 C CA . VAL B 1 9 ? 5.75 32.438 2.168 1 80 9 VAL B CA 1
ATOM 1744 C C . VAL B 1 9 ? 5.699 32.719 0.668 1 80 9 VAL B C 1
ATOM 1746 O O . VAL B 1 9 ? 4.754 32.312 -0.015 1 80 9 VAL B O 1
ATOM 1749 N N . ASP B 1 10 ? 6.562 33.594 0.223 1 83.31 10 ASP B N 1
ATOM 1750 C CA . ASP B 1 10 ? 6.711 33.938 -1.188 1 83.31 10 ASP B CA 1
ATOM 1751 C C . ASP B 1 10 ? 6.836 32.688 -2.047 1 83.31 10 ASP B C 1
ATOM 1753 O O . ASP B 1 10 ? 7.633 31.797 -1.746 1 83.31 10 ASP B O 1
ATOM 1757 N N . PRO B 1 11 ? 5.98 32.625 -3.059 1 86.38 11 PRO B N 1
ATOM 1758 C CA . PRO B 1 11 ? 6.039 31.484 -3.969 1 86.38 11 PRO B CA 1
ATOM 1759 C C . PRO B 1 11 ? 7.441 31.234 -4.516 1 86.38 11 PRO B C 1
ATOM 1761 O O . PRO B 1 11 ? 7.797 30.094 -4.809 1 86.38 11 PRO B O 1
ATOM 1764 N N . SER B 1 12 ? 8.195 32.25 -4.695 1 90.06 12 SER B N 1
ATOM 1765 C CA . SER B 1 12 ? 9.539 32.094 -5.242 1 90.06 12 SER B CA 1
ATOM 1766 C C . SER B 1 12 ? 10.414 31.266 -4.316 1 90.06 12 SER B C 1
ATOM 1768 O O . SER B 1 12 ? 11.359 30.609 -4.773 1 90.06 12 SER B O 1
ATOM 1770 N N . LEU B 1 13 ? 10.078 31.234 -3.031 1 90.38 13 LEU B N 1
ATOM 1771 C CA . LEU B 1 13 ? 10.82 30.453 -2.049 1 90.38 13 LEU B CA 1
ATOM 1772 C C . LEU B 1 13 ? 10.43 28.984 -2.109 1 90.38 13 LEU B C 1
ATOM 1774 O O . LEU B 1 13 ? 11.227 28.109 -1.776 1 90.38 13 LEU B O 1
ATOM 1778 N N . LEU B 1 14 ? 9.242 28.781 -2.592 1 95.06 14 LEU B N 1
ATOM 1779 C CA . LEU B 1 14 ? 8.695 27.422 -2.541 1 95.06 14 LEU B CA 1
ATOM 1780 C C . LEU B 1 14 ? 9 26.672 -3.83 1 95.06 14 LEU B C 1
ATOM 1782 O O . LEU B 1 14 ? 9.062 25.438 -3.83 1 95.06 14 LEU B O 1
ATOM 1786 N N . GLU B 1 15 ? 9.273 27.344 -4.883 1 95.56 15 GLU B N 1
ATOM 1787 C CA . GLU B 1 15 ? 9.453 26.734 -6.191 1 95.56 15 GLU B CA 1
ATOM 1788 C C . GLU B 1 15 ? 10.641 25.766 -6.188 1 95.56 15 GLU B C 1
ATOM 1790 O O . GLU B 1 15 ? 10.523 24.625 -6.621 1 95.56 15 GLU B O 1
ATOM 1795 N N . PRO B 1 16 ? 11.805 26.188 -5.664 1 96.69 16 PRO B N 1
ATOM 1796 C CA . PRO B 1 16 ? 12.93 25.25 -5.625 1 96.69 16 PRO B CA 1
ATOM 1797 C C . PRO B 1 16 ? 12.641 24.016 -4.773 1 96.69 16 PRO B C 1
ATOM 1799 O O . PRO B 1 16 ? 13.156 22.922 -5.055 1 96.69 16 PRO B O 1
ATOM 1802 N N . ILE B 1 17 ? 11.867 24.188 -3.764 1 97.12 17 ILE B N 1
ATOM 1803 C CA . ILE B 1 17 ? 11.508 23.078 -2.885 1 97.12 17 ILE B CA 1
ATOM 1804 C C . ILE B 1 17 ? 10.594 22.109 -3.631 1 97.12 17 ILE B C 1
ATOM 1806 O O . ILE B 1 17 ? 10.781 20.891 -3.555 1 97.12 17 ILE B O 1
ATOM 1810 N N . LYS B 1 18 ? 9.703 22.672 -4.371 1 97.12 18 LYS B N 1
ATOM 1811 C CA . LYS B 1 18 ? 8.836 21.844 -5.199 1 97.12 18 LYS B CA 1
ATOM 1812 C C . LYS B 1 18 ? 9.648 21.016 -6.191 1 97.12 18 LYS B C 1
ATOM 1814 O O . LYS B 1 18 ? 9.367 19.828 -6.402 1 97.12 18 LYS B O 1
ATOM 1819 N N . GLU B 1 19 ? 10.609 21.609 -6.734 1 97.44 19 GLU B N 1
ATOM 1820 C CA . GLU B 1 19 ? 11.477 20.922 -7.684 1 97.44 19 GLU B CA 1
ATOM 1821 C C . GLU B 1 19 ? 12.203 19.75 -7.02 1 97.44 19 GLU B C 1
ATOM 1823 O O . GLU B 1 19 ? 12.336 18.688 -7.605 1 97.44 19 GLU B O 1
ATOM 1828 N N . THR B 1 20 ? 12.672 20 -5.812 1 97.56 20 THR B N 1
ATOM 1829 C CA . THR B 1 20 ? 13.336 18.953 -5.047 1 97.56 20 THR B CA 1
ATOM 1830 C C . THR B 1 20 ? 12.383 17.781 -4.809 1 97.56 20 THR B C 1
ATOM 1832 O O . THR B 1 20 ? 12.781 16.625 -4.926 1 97.56 20 THR B O 1
ATOM 1835 N N . ILE B 1 21 ? 11.125 18.078 -4.57 1 97.56 21 ILE B N 1
ATOM 1836 C CA . ILE B 1 21 ? 10.125 17.062 -4.238 1 97.56 21 ILE B CA 1
ATOM 1837 C C . ILE B 1 21 ? 9.82 16.219 -5.469 1 97.56 21 ILE B C 1
ATOM 1839 O O . ILE B 1 21 ? 9.844 14.984 -5.406 1 97.56 21 ILE B O 1
ATOM 1843 N N . VAL B 1 22 ? 9.648 16.797 -6.621 1 95.81 22 VAL B N 1
ATOM 1844 C CA . VAL B 1 22 ? 9.164 16.094 -7.809 1 95.81 22 VAL B CA 1
ATOM 1845 C C . VAL B 1 22 ? 10.289 15.258 -8.406 1 95.81 22 VAL B C 1
ATOM 1847 O O . VAL B 1 22 ? 10.039 14.344 -9.195 1 95.81 22 VAL B O 1
ATOM 1850 N N . LYS B 1 23 ? 11.484 15.508 -7.973 1 94.81 23 LYS B N 1
ATOM 1851 C CA . LYS B 1 23 ? 12.625 14.758 -8.484 1 94.81 23 LYS B CA 1
ATOM 1852 C C . LYS B 1 23 ? 12.844 13.469 -7.695 1 94.81 23 LYS B C 1
ATOM 1854 O O . LYS B 1 23 ? 13.586 12.586 -8.125 1 94.81 23 LYS B O 1
ATOM 1859 N N . ALA B 1 24 ? 12.211 13.391 -6.594 1 92.56 24 ALA B N 1
ATOM 1860 C CA . ALA B 1 24 ? 12.383 12.195 -5.773 1 92.56 24 ALA B CA 1
ATOM 1861 C C . ALA B 1 24 ? 11.727 10.984 -6.434 1 92.56 24 ALA B C 1
ATOM 1863 O O . ALA B 1 24 ? 10.602 11.062 -6.926 1 92.56 24 ALA B O 1
ATOM 1864 N N . ASP B 1 25 ? 12.398 9.883 -6.398 1 89 25 ASP B N 1
ATOM 1865 C CA . ASP B 1 25 ? 11.891 8.648 -6.984 1 89 25 ASP B CA 1
ATOM 1866 C C . ASP B 1 25 ? 10.578 8.219 -6.316 1 89 25 ASP B C 1
ATOM 1868 O O . ASP B 1 25 ? 10.469 8.234 -5.09 1 89 25 ASP B O 1
ATOM 1872 N N . GLY B 1 26 ? 9.625 7.938 -7.156 1 91.19 26 GLY B N 1
ATOM 1873 C CA . GLY B 1 26 ? 8.359 7.426 -6.641 1 91.19 26 GLY B CA 1
ATOM 1874 C C . GLY B 1 26 ? 7.289 8.492 -6.527 1 91.19 26 GLY B C 1
ATOM 1875 O O . GLY B 1 26 ? 6.105 8.18 -6.383 1 91.19 26 GLY B O 1
ATOM 1876 N N . VAL B 1 27 ? 7.73 9.734 -6.543 1 94.5 27 VAL B N 1
ATOM 1877 C CA . VAL B 1 27 ? 6.762 10.82 -6.465 1 94.5 27 VAL B CA 1
ATOM 1878 C C . VAL B 1 27 ? 6.121 11.039 -7.832 1 94.5 27 VAL B C 1
ATOM 1880 O O . VAL B 1 27 ? 6.82 11.188 -8.836 1 94.5 27 VAL B O 1
ATOM 1883 N N . LYS B 1 28 ? 4.805 11.031 -7.828 1 93.69 28 LYS B N 1
ATOM 1884 C CA . LYS B 1 28 ? 4.074 11.188 -9.086 1 93.69 28 LYS B CA 1
ATOM 1885 C C . LYS B 1 28 ? 3.471 12.578 -9.203 1 93.69 28 LYS B C 1
ATOM 1887 O O . LYS B 1 28 ? 3.037 12.984 -10.281 1 93.69 28 LYS B O 1
ATOM 1892 N N . GLY B 1 29 ? 3.406 13.258 -8.078 1 94.56 29 GLY B N 1
ATOM 1893 C CA . GLY B 1 29 ? 2.84 14.594 -8.055 1 94.56 29 GLY B CA 1
ATOM 1894 C C . GLY B 1 29 ? 3.018 15.297 -6.723 1 94.56 29 GLY B C 1
ATOM 1895 O O . GLY B 1 29 ? 3.395 14.664 -5.73 1 94.56 29 GLY B O 1
ATOM 1896 N N . CYS B 1 30 ? 2.826 16.562 -6.785 1 95.5 30 CYS B N 1
ATOM 1897 C CA . CYS B 1 30 ? 2.953 17.406 -5.605 1 95.5 30 CYS B CA 1
ATOM 1898 C C . CYS B 1 30 ? 1.964 18.562 -5.66 1 95.5 30 CYS B C 1
ATOM 1900 O O . CYS B 1 30 ? 1.885 19.281 -6.668 1 95.5 30 CYS B O 1
ATOM 1902 N N . HIS B 1 31 ? 1.171 18.641 -4.613 1 93.94 31 HIS B N 1
ATOM 1903 C CA . HIS B 1 31 ? 0.244 19.766 -4.551 1 93.94 31 HIS B CA 1
ATOM 1904 C C . HIS B 1 31 ? 0.071 20.266 -3.117 1 93.94 31 HIS B C 1
ATOM 1906 O O . HIS B 1 31 ? 0.582 19.641 -2.178 1 93.94 31 HIS B O 1
ATOM 1912 N N . ARG B 1 32 ? -0.427 21.516 -2.928 1 92.88 32 ARG B N 1
ATOM 1913 C CA . ARG B 1 32 ? -0.695 22.125 -1.632 1 92.88 32 ARG B CA 1
ATOM 1914 C C . ARG B 1 32 ? 0.594 22.328 -0.84 1 92.88 32 ARG B C 1
ATOM 1916 O O . ARG B 1 32 ? 0.649 22.016 0.351 1 92.88 32 ARG B O 1
ATOM 1923 N N . LEU B 1 33 ? 1.605 22.719 -1.598 1 95.06 33 LEU B N 1
ATOM 1924 C CA . LEU B 1 33 ? 2.836 23.078 -0.902 1 95.06 33 LEU B CA 1
ATOM 1925 C C . LEU B 1 33 ? 2.703 24.438 -0.234 1 95.06 33 LEU B C 1
ATOM 1927 O O . LEU B 1 33 ? 2.531 25.453 -0.913 1 95.06 33 LEU B O 1
ATOM 1931 N N . ARG B 1 34 ? 2.791 24.391 1.108 1 92.88 34 ARG B N 1
ATOM 1932 C CA . ARG B 1 34 ? 2.682 25.609 1.902 1 92.88 34 ARG B CA 1
ATOM 1933 C C . ARG B 1 34 ? 3.865 25.75 2.854 1 92.88 34 ARG B C 1
ATOM 1935 O O . ARG B 1 34 ? 4.477 24.75 3.244 1 92.88 34 ARG B O 1
ATOM 1942 N N . GLY B 1 35 ? 4.199 27.031 3.145 1 93.12 35 GLY B N 1
ATOM 1943 C CA . GLY B 1 35 ? 5.293 27.312 4.059 1 93.12 35 GLY B CA 1
ATOM 1944 C C . GLY B 1 35 ? 4.98 28.422 5.039 1 93.12 35 GLY B C 1
ATOM 1945 O O . GLY B 1 35 ? 4.195 29.328 4.734 1 93.12 35 GLY B O 1
ATOM 1946 N N . ARG B 1 36 ? 5.609 28.266 6.215 1 90.25 36 ARG B N 1
ATOM 1947 C CA . ARG B 1 36 ? 5.566 29.312 7.238 1 90.25 36 ARG B CA 1
ATOM 1948 C C . ARG B 1 36 ? 6.965 29.594 7.781 1 90.25 36 ARG B C 1
ATOM 1950 O O . ARG B 1 36 ? 7.746 28.672 8.008 1 90.25 36 ARG B O 1
ATOM 1957 N N . LYS B 1 37 ? 7.148 30.859 7.992 1 90.31 37 LYS B N 1
ATOM 1958 C CA . LYS B 1 37 ? 8.438 31.25 8.562 1 90.31 37 LYS B CA 1
ATOM 1959 C C . LYS B 1 37 ? 8.328 31.484 10.062 1 90.31 37 LYS B C 1
ATOM 1961 O O . LYS B 1 37 ? 7.336 32.031 10.547 1 90.31 37 LYS B O 1
ATOM 1966 N N . ALA B 1 38 ? 9.227 30.953 10.727 1 89.62 38 ALA B N 1
ATOM 1967 C CA . ALA B 1 38 ? 9.469 31.281 12.133 1 89.62 38 ALA B CA 1
ATOM 1968 C C . ALA B 1 38 ? 10.938 31.609 12.375 1 89.62 38 ALA B C 1
ATOM 1970 O O . ALA B 1 38 ? 11.781 30.719 12.469 1 89.62 38 ALA B O 1
ATOM 1971 N N . GLY B 1 39 ? 11.203 32.906 12.586 1 90.44 39 GLY B N 1
ATOM 1972 C CA . GLY B 1 39 ? 12.602 33.312 12.586 1 90.44 39 GLY B CA 1
ATOM 1973 C C . GLY B 1 39 ? 13.312 33 11.281 1 90.44 39 GLY B C 1
ATOM 1974 O O . GLY B 1 39 ? 12.867 33.406 10.211 1 90.44 39 GLY B O 1
ATOM 1975 N N . THR B 1 40 ? 14.438 32.312 11.422 1 89.75 40 THR B N 1
ATOM 1976 C CA . THR B 1 40 ? 15.211 31.953 10.234 1 89.75 40 THR B CA 1
ATOM 1977 C C . THR B 1 40 ? 14.773 30.594 9.68 1 89.75 40 THR B C 1
ATOM 1979 O O . THR B 1 40 ? 15.25 30.172 8.633 1 89.75 40 THR B O 1
ATOM 1982 N N . SER B 1 41 ? 13.852 30.062 10.32 1 93.81 41 SER B N 1
ATOM 1983 C CA . SER B 1 41 ? 13.453 28.703 9.961 1 93.81 41 SER B CA 1
ATOM 1984 C C . SER B 1 41 ? 12.195 28.703 9.102 1 93.81 41 SER B C 1
ATOM 1986 O O . SER B 1 41 ? 11.328 29.562 9.258 1 93.81 41 SER B O 1
ATOM 1988 N N . LEU B 1 42 ? 12.156 27.734 8.18 1 94.38 42 LEU B N 1
ATOM 1989 C CA . LEU B 1 42 ? 11.008 27.5 7.312 1 94.38 42 LEU B CA 1
ATOM 1990 C C . LEU B 1 42 ? 10.312 26.188 7.652 1 94.38 42 LEU B C 1
ATOM 1992 O O . LEU B 1 42 ? 10.969 25.156 7.805 1 94.38 42 LEU B O 1
ATOM 1996 N N . TYR B 1 43 ? 9.023 26.297 7.871 1 94.31 43 TYR B N 1
ATOM 1997 C CA . TYR B 1 43 ? 8.188 25.141 8.125 1 94.31 43 TYR B CA 1
ATOM 1998 C C . TYR B 1 43 ? 7.273 24.844 6.934 1 94.31 43 TYR B C 1
ATOM 2000 O O . TYR B 1 43 ? 6.625 25.766 6.414 1 94.31 43 TYR B O 1
ATOM 2008 N N . LEU B 1 44 ? 7.27 23.547 6.465 1 95.62 44 LEU B N 1
ATOM 2009 C CA . LEU B 1 44 ? 6.574 23.219 5.227 1 95.62 44 LEU B CA 1
ATOM 2010 C C . LEU B 1 44 ? 5.465 22.203 5.48 1 95.62 44 LEU B C 1
ATOM 2012 O O . LEU B 1 44 ? 5.574 21.359 6.383 1 95.62 44 LEU B O 1
ATOM 2016 N N . ASP B 1 45 ? 4.414 22.328 4.695 1 93.5 45 ASP B N 1
ATOM 2017 C CA . ASP B 1 45 ? 3.363 21.328 4.516 1 93.5 45 ASP B CA 1
ATOM 2018 C C . ASP B 1 45 ? 3.143 21.031 3.037 1 93.5 45 ASP B C 1
ATOM 2020 O O . ASP B 1 45 ? 3.078 21.938 2.213 1 93.5 45 ASP B O 1
ATOM 2024 N N . VAL B 1 46 ? 3.09 19.688 2.797 1 95.88 46 VAL B N 1
ATOM 2025 C CA . VAL B 1 46 ? 2.969 19.375 1.377 1 95.88 46 VAL B CA 1
ATOM 2026 C C . VAL B 1 46 ? 2.223 18.062 1.198 1 95.88 46 VAL B C 1
ATOM 2028 O O . VAL B 1 46 ? 2.348 17.156 2.023 1 95.88 46 VAL B O 1
ATOM 2031 N N . HIS B 1 47 ? 1.414 17.984 0.145 1 95.88 47 HIS B N 1
ATOM 2032 C CA . HIS B 1 47 ? 0.833 16.734 -0.329 1 95.88 47 HIS B CA 1
ATOM 2033 C C . HIS B 1 47 ? 1.626 16.156 -1.502 1 95.88 47 HIS B C 1
ATOM 2035 O O . HIS B 1 47 ? 1.876 16.859 -2.484 1 95.88 47 HIS B O 1
ATOM 2041 N N . ILE B 1 48 ? 2.006 14.93 -1.284 1 97 48 ILE B N 1
ATOM 2042 C CA . ILE B 1 48 ? 2.646 14.266 -2.416 1 97 48 ILE B CA 1
ATOM 2043 C C . ILE B 1 48 ? 1.777 13.109 -2.896 1 97 48 ILE B C 1
ATOM 2045 O O . ILE B 1 48 ? 1.043 12.508 -2.109 1 97 48 ILE B O 1
ATOM 2049 N N . GLU B 1 49 ? 1.91 12.836 -4.184 1 95.19 49 GLU B N 1
ATOM 2050 C CA . GLU B 1 49 ? 1.184 11.727 -4.785 1 95.19 49 GLU B CA 1
ATOM 2051 C C . GLU B 1 49 ? 2.123 10.578 -5.129 1 95.19 49 GLU B C 1
ATOM 2053 O O . GLU B 1 49 ? 3.244 10.797 -5.594 1 95.19 49 GLU B O 1
ATOM 2058 N N . VAL B 1 50 ? 1.613 9.375 -4.844 1 94.38 50 VAL B N 1
ATOM 2059 C CA . VAL B 1 50 ? 2.369 8.18 -5.184 1 94.38 50 VAL B CA 1
ATOM 2060 C C . VAL B 1 50 ? 1.47 7.191 -5.926 1 94.38 50 VAL B C 1
ATOM 2062 O O . VAL B 1 50 ? 0.258 7.398 -6.02 1 94.38 50 VAL B O 1
ATOM 2065 N N . TYR B 1 51 ? 2.127 6.211 -6.527 1 90.5 51 TYR B N 1
ATOM 2066 C CA . TYR B 1 51 ? 1.372 5.152 -7.191 1 90.5 51 TYR B CA 1
ATOM 2067 C C . TYR B 1 51 ? 0.43 4.461 -6.215 1 90.5 51 TYR B C 1
ATOM 2069 O O . TYR B 1 51 ? 0.839 4.07 -5.117 1 90.5 51 TYR B O 1
ATOM 2077 N N . PRO B 1 52 ? -0.83 4.281 -6.551 1 92.06 52 PRO B N 1
ATOM 2078 C CA . PRO B 1 52 ? -1.85 3.842 -5.598 1 92.06 52 PRO B CA 1
ATOM 2079 C C . PRO B 1 52 ? -1.647 2.398 -5.141 1 92.06 52 PRO B C 1
ATOM 2081 O O . PRO B 1 52 ? -2.168 1.998 -4.098 1 92.06 52 PRO B O 1
ATOM 2084 N N . PHE B 1 53 ? -0.85 1.651 -5.816 1 89.81 53 PHE B N 1
ATOM 2085 C CA . PHE B 1 53 ? -0.774 0.222 -5.539 1 89.81 53 PHE B CA 1
ATOM 2086 C C . PHE B 1 53 ? 0.48 -0.108 -4.738 1 89.81 53 PHE B C 1
ATOM 2088 O O . PHE B 1 53 ? 0.717 -1.269 -4.398 1 89.81 53 PHE B O 1
ATOM 2095 N N . LEU B 1 54 ? 1.165 0.898 -4.375 1 91.81 54 LEU B N 1
ATOM 2096 C CA . LEU B 1 54 ? 2.266 0.693 -3.438 1 91.81 54 LEU B CA 1
ATOM 2097 C C . LEU B 1 54 ? 1.741 0.301 -2.061 1 91.81 54 LEU B C 1
ATOM 2099 O O . LEU B 1 54 ? 0.592 0.593 -1.722 1 91.81 54 LEU B O 1
ATOM 2103 N N . SER B 1 55 ? 2.578 -0.384 -1.333 1 92 55 SER B N 1
ATOM 2104 C CA . SER B 1 55 ? 2.225 -0.603 0.065 1 92 55 SER B CA 1
ATOM 2105 C C . SER B 1 55 ? 2.359 0.681 0.877 1 92 55 SER B C 1
ATOM 2107 O O . SER B 1 55 ? 3.076 1.602 0.478 1 92 55 SER B O 1
A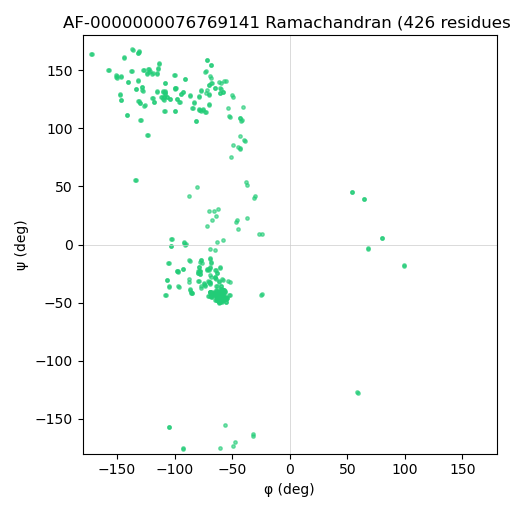TOM 2109 N N . VAL B 1 56 ? 1.694 0.747 1.978 1 94.75 56 VAL B N 1
ATOM 2110 C CA . VAL B 1 56 ? 1.779 1.895 2.873 1 94.75 56 VAL B CA 1
ATOM 2111 C C . VAL B 1 56 ? 3.223 2.084 3.336 1 94.75 56 VAL B C 1
ATOM 2113 O O . VAL B 1 56 ? 3.725 3.209 3.379 1 94.75 56 VAL B O 1
ATOM 2116 N N . SER B 1 57 ? 3.887 1.019 3.607 1 92.81 57 SER B N 1
ATOM 2117 C CA . SER B 1 57 ? 5.273 1.104 4.055 1 92.81 57 SER B CA 1
ATOM 2118 C C . SER B 1 57 ? 6.172 1.682 2.967 1 92.81 57 SER B C 1
ATOM 2120 O O . SER B 1 57 ? 7.035 2.516 3.246 1 92.81 57 SER B O 1
ATOM 2122 N N . ALA B 1 58 ? 6.004 1.233 1.745 1 92.75 58 ALA B N 1
ATOM 2123 C CA . ALA B 1 58 ? 6.793 1.754 0.631 1 92.75 58 ALA B CA 1
ATOM 2124 C C . ALA B 1 58 ? 6.52 3.238 0.412 1 92.75 58 ALA B C 1
ATOM 2126 O O . ALA B 1 58 ? 7.449 4.02 0.187 1 92.75 58 ALA B O 1
ATOM 2127 N N . ALA B 1 59 ? 5.258 3.57 0.475 1 94.75 59 ALA B N 1
ATOM 2128 C CA . ALA B 1 59 ? 4.879 4.973 0.318 1 94.75 59 ALA B CA 1
ATOM 2129 C C . ALA B 1 59 ? 5.469 5.828 1.435 1 94.75 59 ALA B C 1
ATOM 2131 O O . ALA B 1 59 ? 5.941 6.938 1.188 1 94.75 59 ALA B O 1
ATOM 2132 N N . HIS B 1 60 ? 5.359 5.332 2.613 1 93.75 60 HIS B N 1
ATOM 2133 C CA . HIS B 1 60 ? 5.938 6.023 3.76 1 93.75 60 HIS B CA 1
ATOM 2134 C C . HIS B 1 60 ? 7.43 6.273 3.555 1 93.75 60 HIS B C 1
ATOM 2136 O O . HIS B 1 60 ? 7.93 7.359 3.865 1 93.75 60 HIS B O 1
ATOM 2142 N N . ASP B 1 61 ? 8.117 5.332 3.02 1 91.56 61 ASP B N 1
ATOM 2143 C CA . ASP B 1 61 ? 9.547 5.469 2.736 1 91.56 61 ASP B CA 1
ATOM 2144 C C . ASP B 1 61 ? 9.797 6.559 1.694 1 91.56 61 ASP B C 1
ATOM 2146 O O . ASP B 1 61 ? 10.781 7.293 1.78 1 91.56 61 ASP B O 1
ATOM 2150 N N . ILE B 1 62 ? 9 6.57 0.692 1 92.56 62 ILE B N 1
ATOM 2151 C CA . ILE B 1 62 ? 9.094 7.648 -0.286 1 92.56 62 ILE B CA 1
ATOM 2152 C C . ILE B 1 62 ? 8.969 8.992 0.419 1 92.56 62 ILE B C 1
ATOM 2154 O O . ILE B 1 62 ? 9.75 9.914 0.16 1 92.56 62 ILE B O 1
ATOM 2158 N N . GLY B 1 63 ? 8.008 9.133 1.288 1 94.88 63 GLY B N 1
ATOM 2159 C CA . GLY B 1 63 ? 7.852 10.352 2.068 1 94.88 63 GLY B CA 1
ATOM 2160 C C . GLY B 1 63 ? 9.094 10.711 2.857 1 94.88 63 GLY B C 1
ATOM 2161 O O . GLY B 1 63 ? 9.5 11.875 2.881 1 94.88 63 GLY B O 1
ATOM 2162 N N . GLU B 1 64 ? 9.648 9.734 3.479 1 92.69 64 GLU B N 1
ATOM 2163 C CA . GLU B 1 64 ? 10.867 9.961 4.246 1 92.69 64 GLU B CA 1
ATOM 2164 C C . GLU B 1 64 ? 12.016 10.414 3.342 1 92.69 64 GLU B C 1
ATOM 2166 O O . GLU B 1 64 ? 12.805 11.289 3.719 1 92.69 64 GLU B O 1
ATOM 2171 N N . THR B 1 65 ? 12.117 9.844 2.215 1 91.31 65 THR B N 1
ATOM 2172 C CA . THR B 1 65 ? 13.133 10.227 1.236 1 91.31 65 THR B CA 1
ATOM 2173 C C . THR B 1 65 ? 12.945 11.68 0.812 1 91.31 65 THR B C 1
ATOM 2175 O O . THR B 1 65 ? 13.914 12.445 0.744 1 91.31 65 THR B O 1
ATOM 2178 N N . VAL B 1 66 ? 11.719 12.008 0.555 1 96 66 VAL B N 1
ATOM 2179 C CA . VAL B 1 66 ? 11.398 13.391 0.187 1 96 66 VAL B CA 1
ATOM 2180 C C . VAL B 1 66 ? 11.82 14.336 1.31 1 96 66 VAL B C 1
ATOM 2182 O O . VAL B 1 66 ? 12.477 15.352 1.062 1 96 66 VAL B O 1
ATOM 2185 N N . ARG B 1 67 ? 11.438 14 2.496 1 96.44 67 ARG B N 1
ATOM 2186 C CA . ARG B 1 67 ? 11.797 14.805 3.654 1 96.44 67 ARG B CA 1
ATOM 2187 C C . ARG B 1 67 ? 13.305 15 3.738 1 96.44 67 ARG B C 1
ATOM 2189 O O . ARG B 1 67 ? 13.789 16.125 3.893 1 96.44 67 ARG B O 1
ATOM 2196 N N . HIS B 1 68 ? 14.031 13.961 3.572 1 93.81 68 HIS B N 1
ATOM 2197 C CA . HIS B 1 68 ? 15.492 13.992 3.646 1 93.81 68 HIS B CA 1
ATOM 2198 C C . HIS B 1 68 ? 16.078 14.867 2.547 1 93.81 68 HIS B C 1
ATOM 2200 O O . HIS B 1 68 ? 16.953 15.695 2.807 1 93.81 68 HIS B O 1
ATOM 2206 N N . HIS B 1 69 ? 15.594 14.672 1.327 1 95.56 69 HIS B N 1
ATOM 2207 C CA . HIS B 1 69 ? 16.078 15.461 0.201 1 95.56 69 HIS B CA 1
ATOM 2208 C C . HIS B 1 69 ? 15.844 16.953 0.43 1 95.56 69 HIS B C 1
ATOM 2210 O O . HIS B 1 69 ? 16.719 17.766 0.155 1 95.56 69 HIS B O 1
ATOM 2216 N N . ILE B 1 70 ? 14.672 17.297 0.934 1 97.12 70 ILE B N 1
ATOM 2217 C CA . ILE B 1 70 ? 14.344 18.688 1.195 1 97.12 70 ILE B CA 1
ATOM 2218 C C . ILE B 1 70 ? 15.32 19.266 2.221 1 97.12 70 ILE B C 1
ATOM 2220 O O . ILE B 1 70 ? 15.898 20.344 2 1 97.12 70 ILE B O 1
ATOM 2224 N N . GLN B 1 71 ? 15.477 18.562 3.258 1 95.56 71 GLN B N 1
ATOM 2225 C CA . GLN B 1 71 ? 16.297 19.078 4.355 1 95.56 71 GLN B CA 1
ATOM 2226 C C . GLN B 1 71 ? 17.766 19.141 3.971 1 95.56 71 GLN B C 1
ATOM 2228 O O . GLN B 1 71 ? 18.484 20.031 4.414 1 95.56 71 GLN B O 1
ATOM 2233 N N . LYS B 1 72 ? 18.219 18.219 3.162 1 95.5 72 LYS B N 1
ATOM 2234 C CA . LYS B 1 72 ? 19.594 18.219 2.674 1 95.5 72 LYS B CA 1
ATOM 2235 C C . LYS B 1 72 ? 19.828 19.375 1.707 1 95.5 72 LYS B C 1
ATOM 2237 O O . LYS B 1 72 ? 20.891 20 1.741 1 95.5 72 LYS B O 1
ATOM 2242 N N . THR B 1 73 ? 18.938 19.656 0.858 1 96.5 73 THR B N 1
ATOM 2243 C CA . THR B 1 73 ? 19.109 20.625 -0.222 1 96.5 73 THR B CA 1
ATOM 2244 C C . THR B 1 73 ? 18.734 22.031 0.253 1 96.5 73 THR B C 1
ATOM 2246 O O . THR B 1 73 ? 19.297 23.016 -0.239 1 96.5 73 THR B O 1
ATOM 2249 N N . HIS B 1 74 ? 17.812 22.109 1.188 1 96.94 74 HIS B N 1
ATOM 2250 C CA . HIS B 1 74 ? 17.312 23.375 1.683 1 96.94 74 HIS B CA 1
ATOM 2251 C C . HIS B 1 74 ? 17.469 23.484 3.193 1 96.94 74 HIS B C 1
ATOM 2253 O O . HIS B 1 74 ? 16.531 23.219 3.947 1 96.94 74 HIS B O 1
ATOM 2259 N N . SER B 1 75 ? 18.562 24.094 3.607 1 95.25 75 SER B N 1
ATOM 2260 C CA . SER B 1 75 ? 19 24.078 5 1 95.25 75 SER B CA 1
ATOM 2261 C C . SER B 1 75 ? 18.078 24.922 5.879 1 95.25 75 SER B C 1
ATOM 2263 O O . SER B 1 75 ? 18.031 24.734 7.098 1 95.25 75 SER B O 1
ATOM 2265 N N . GLN B 1 76 ? 17.391 25.797 5.336 1 94.56 76 GLN B N 1
ATOM 2266 C CA . GLN B 1 76 ? 16.516 26.672 6.113 1 94.56 76 GLN B CA 1
ATOM 2267 C C . GLN B 1 76 ? 15.25 25.938 6.531 1 94.56 76 GLN B C 1
ATOM 2269 O O . 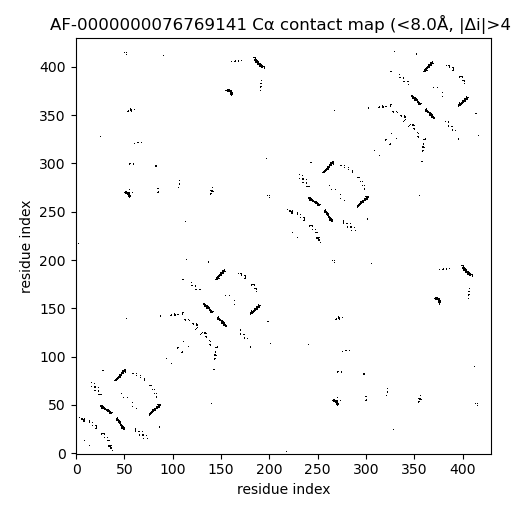GLN B 1 76 ? 14.484 26.438 7.363 1 94.56 76 GLN B O 1
ATOM 2274 N N . VAL B 1 77 ? 14.953 24.812 5.922 1 96.25 77 VAL B N 1
ATOM 2275 C CA . VAL B 1 77 ? 13.75 24.062 6.25 1 96.25 77 VAL B CA 1
ATOM 2276 C C . VAL B 1 77 ? 13.961 23.297 7.551 1 96.25 77 VAL B C 1
ATOM 2278 O O . VAL B 1 77 ? 14.797 22.391 7.617 1 96.25 77 VAL B O 1
ATOM 2281 N N . ALA B 1 78 ? 13.227 23.656 8.516 1 95.25 78 ALA B N 1
ATOM 2282 C CA . ALA B 1 78 ? 13.367 23.047 9.836 1 95.25 78 ALA B CA 1
ATOM 2283 C C . ALA B 1 78 ? 12.516 21.781 9.945 1 95.25 78 ALA B C 1
ATOM 2285 O O . ALA B 1 78 ? 12.922 20.812 10.586 1 95.25 78 ALA B O 1
ATOM 2286 N N . GLU B 1 79 ? 11.305 21.781 9.375 1 94.62 79 GLU B N 1
ATOM 2287 C CA . GLU B 1 79 ? 10.391 20.656 9.438 1 94.62 79 GLU B CA 1
ATOM 2288 C C . GLU B 1 79 ? 9.492 20.594 8.195 1 94.62 79 GLU B C 1
ATOM 2290 O O . GLU B 1 79 ? 9.172 21.641 7.613 1 94.62 79 GLU B O 1
ATOM 2295 N N . VAL B 1 80 ? 9.242 19.406 7.844 1 95.62 80 VAL B N 1
ATOM 2296 C CA . VAL B 1 80 ? 8.344 19.172 6.719 1 95.62 80 VAL B CA 1
ATOM 2297 C C . VAL B 1 80 ? 7.27 18.156 7.117 1 95.62 80 VAL B C 1
ATOM 2299 O O . VAL B 1 80 ? 7.582 17.047 7.566 1 95.62 80 VAL B O 1
ATOM 2302 N N . PHE B 1 81 ? 6.051 18.578 7.012 1 92.69 81 PHE B N 1
ATOM 2303 C CA . PHE B 1 81 ? 4.934 17.656 7.156 1 92.69 81 PHE B CA 1
ATOM 2304 C C . PHE B 1 81 ? 4.457 17.156 5.793 1 92.69 81 PHE B C 1
ATOM 2306 O O . PHE B 1 81 ? 4.047 17.969 4.949 1 92.69 81 PHE B O 1
ATOM 2313 N N . ILE B 1 82 ? 4.457 15.844 5.617 1 95.81 82 ILE B N 1
ATOM 2314 C CA . ILE B 1 82 ? 4.145 15.281 4.309 1 95.81 82 ILE B CA 1
ATOM 2315 C C . ILE B 1 82 ? 2.895 14.414 4.402 1 95.81 82 ILE B C 1
ATOM 2317 O O . ILE B 1 82 ? 2.836 13.484 5.211 1 95.81 82 ILE B O 1
ATOM 2321 N N . HIS B 1 83 ? 1.91 14.75 3.609 1 93.69 83 HIS B N 1
ATOM 2322 C CA . HIS B 1 83 ? 0.737 13.906 3.396 1 93.69 83 HIS B CA 1
ATOM 2323 C C . HIS B 1 83 ? 0.85 13.125 2.096 1 93.69 83 HIS B C 1
ATOM 2325 O O . HIS B 1 83 ? 1.176 13.688 1.05 1 93.69 83 HIS B O 1
ATOM 2331 N N . ILE B 1 84 ? 0.53 11.859 2.172 1 95.62 84 ILE B N 1
ATOM 2332 C CA . ILE B 1 84 ? 0.671 11.016 0.994 1 95.62 84 ILE B CA 1
ATOM 2333 C C . ILE B 1 84 ? -0.709 10.648 0.453 1 95.62 84 ILE B C 1
ATOM 2335 O O . ILE B 1 84 ? -1.562 10.156 1.194 1 95.62 84 ILE B O 1
ATOM 2339 N N . ASP B 1 85 ? -0.862 10.93 -0.861 1 93.5 85 ASP B N 1
ATOM 2340 C CA . ASP B 1 85 ? -2.105 10.617 -1.558 1 93.5 85 ASP B CA 1
ATOM 2341 C C . ASP B 1 85 ? -1.851 9.688 -2.746 1 93.5 85 ASP B C 1
ATOM 2343 O O . ASP B 1 85 ? -0.783 9.734 -3.359 1 93.5 85 ASP B O 1
ATOM 2347 N N . PRO B 1 86 ? -2.846 8.828 -3.053 1 93.25 86 PRO B N 1
ATOM 2348 C CA . PRO B 1 86 ? -2.727 8.094 -4.312 1 93.25 86 PRO B CA 1
ATOM 2349 C C . PRO B 1 86 ? -2.854 8.992 -5.539 1 93.25 86 PRO B C 1
ATOM 2351 O O . PRO B 1 86 ? -3.648 9.938 -5.539 1 93.25 86 PRO B O 1
ATOM 2354 N N . SER B 1 87 ? -1.999 8.688 -6.496 1 90.94 87 SER B N 1
ATOM 2355 C CA . SER B 1 87 ? -2.121 9.367 -7.777 1 90.94 87 SER B CA 1
ATOM 2356 C C . SER B 1 87 ? -3.15 8.688 -8.672 1 90.94 87 SER B C 1
ATOM 2358 O O . SER B 1 87 ? -3.043 7.488 -8.945 1 90.94 87 SER B O 1
ATOM 2360 N N . TYR B 1 88 ? -4.176 9.305 -9.031 1 76.19 88 TYR B N 1
ATOM 2361 C CA . TYR B 1 88 ? -5.172 8.688 -9.898 1 76.19 88 TYR B CA 1
ATOM 2362 C C . TYR B 1 88 ? -5.043 9.195 -11.328 1 76.19 88 TYR B C 1
ATOM 2364 O O . TYR B 1 88 ? -5.824 8.82 -12.203 1 76.19 88 TYR B O 1
ATOM 2372 N N . SER B 1 89 ? -4.152 10.078 -11.602 1 62.91 89 SER B N 1
ATOM 2373 C CA . SER B 1 89 ? -3.967 10.57 -12.961 1 62.91 89 SER B CA 1
ATOM 2374 C C . SER B 1 89 ? -3.492 9.461 -13.891 1 62.91 89 SER B C 1
ATOM 2376 O O . SER B 1 89 ? -3.574 9.586 -15.117 1 62.91 89 SER B O 1
ATOM 2378 N N . MET B 1 90 ? -2.832 8.516 -13.469 1 50.78 90 MET B N 1
ATOM 2379 C CA . MET B 1 90 ? -2.252 7.52 -14.367 1 50.78 90 MET B CA 1
ATOM 2380 C C . MET B 1 90 ? -3.34 6.676 -15.016 1 50.78 90 MET B C 1
ATOM 2382 O O . MET B 1 90 ? -3.059 5.871 -15.906 1 50.78 90 MET B O 1
ATOM 2386 N N . GLY B 1 91 ? -4.426 6.465 -14.492 1 46.53 91 GLY B N 1
ATOM 2387 C CA . GLY B 1 91 ? -5.387 5.617 -15.188 1 46.53 91 GLY B CA 1
ATOM 2388 C C . GLY B 1 91 ? -6.004 6.285 -16.406 1 46.53 91 GLY B C 1
ATOM 2389 O O . GLY B 1 91 ? -5.996 7.512 -16.516 1 46.53 91 GLY B O 1
ATOM 2390 N N . ALA B 1 92 ? -6.047 5.531 -17.578 1 41.59 92 ALA B N 1
ATOM 2391 C CA . ALA B 1 92 ? -6.684 5.875 -18.844 1 41.59 92 ALA B CA 1
ATOM 2392 C C . ALA B 1 92 ? -7.934 6.723 -18.625 1 41.59 92 ALA B C 1
ATOM 2394 O O . ALA B 1 92 ? -8.375 6.891 -17.484 1 41.59 92 ALA B O 1
ATOM 2395 N N . ASN B 1 93 ? -8.742 6.793 -19.734 1 41.53 93 ASN B N 1
ATOM 2396 C CA . ASN B 1 93 ? -9.992 7.402 -20.172 1 41.53 93 ASN B CA 1
ATOM 2397 C C . ASN B 1 93 ? -11.094 7.238 -19.125 1 41.53 93 ASN B C 1
ATOM 2399 O O . ASN B 1 93 ? -12.102 6.578 -19.375 1 41.53 93 ASN B O 1
ATOM 2403 N N . VAL B 1 94 ? -10.789 7.02 -18 1 43.69 94 VAL B N 1
ATOM 2404 C CA . VAL B 1 94 ? -12.031 6.809 -17.281 1 43.69 94 VAL B CA 1
ATOM 2405 C C . VAL B 1 94 ? -12.75 8.141 -17.078 1 43.69 94 VAL B C 1
ATOM 2407 O O . VAL B 1 94 ? -12.117 9.172 -16.828 1 43.69 94 VAL B O 1
ATOM 2410 N N . ASP B 1 95 ? -13.805 8.266 -17.656 1 43.62 95 ASP B N 1
ATOM 2411 C CA . ASP B 1 95 ? -14.742 9.375 -17.672 1 43.62 95 ASP B CA 1
ATOM 2412 C C . ASP B 1 95 ? -14.914 9.961 -16.266 1 43.62 95 ASP B C 1
ATOM 2414 O O . ASP B 1 95 ? -15.258 9.242 -15.32 1 43.62 95 ASP B O 1
ATOM 2418 N N . LYS B 1 96 ? -14.359 11.086 -16.047 1 45.12 96 LYS B N 1
ATOM 2419 C CA . LYS B 1 96 ? -14.547 11.906 -14.852 1 45.12 96 LYS B CA 1
ATOM 2420 C C . LYS B 1 96 ? -15.875 11.602 -14.172 1 45.12 96 LYS B C 1
ATOM 2422 O O . LYS B 1 96 ? -16 11.711 -12.953 1 45.12 96 LYS B O 1
ATOM 2427 N N . LYS B 1 97 ? -16.844 11.477 -15.039 1 45.34 97 LYS B N 1
ATOM 2428 C CA . LYS B 1 97 ? -18.188 11.25 -14.516 1 45.34 97 LYS B CA 1
ATOM 2429 C C . LYS B 1 97 ? -18.234 9.992 -13.648 1 45.34 97 LYS B C 1
ATOM 2431 O O . LYS B 1 97 ? -18.891 9.977 -12.609 1 45.34 97 LYS B O 1
ATOM 2436 N N . ARG B 1 98 ? -17.578 9.016 -14.031 1 47.25 98 ARG B N 1
ATOM 2437 C CA . ARG B 1 98 ? -17.641 7.754 -13.305 1 47.25 98 ARG B CA 1
ATOM 2438 C C . ARG B 1 98 ? -16.859 7.836 -12 1 47.25 98 ARG B C 1
ATOM 2440 O O . ARG B 1 98 ? -17.203 7.195 -11.008 1 47.25 98 ARG B O 1
ATOM 2447 N N . ILE B 1 99 ? -15.805 8.578 -12.055 1 48.47 99 ILE B N 1
ATOM 2448 C CA . ILE B 1 99 ? -15.016 8.805 -10.844 1 48.47 99 ILE B CA 1
ATOM 2449 C C . ILE B 1 99 ? -15.883 9.492 -9.789 1 48.47 99 ILE B C 1
ATOM 2451 O O . ILE B 1 99 ? -15.852 9.117 -8.617 1 48.47 99 ILE B O 1
ATOM 2455 N N . LEU B 1 100 ? -16.5 10.516 -10.266 1 47.5 100 LEU B N 1
ATOM 2456 C CA . LEU B 1 100 ? -17.391 11.227 -9.352 1 47.5 100 LEU B CA 1
ATOM 2457 C C . LEU B 1 100 ? -18.469 10.297 -8.812 1 47.5 100 LEU B C 1
ATOM 2459 O O . LEU B 1 100 ? -18.797 10.352 -7.625 1 47.5 100 LEU B O 1
ATOM 2463 N N . GLU B 1 101 ? -19.094 9.547 -9.695 1 49.44 101 GLU B N 1
ATOM 2464 C CA . GLU B 1 101 ? -20.109 8.594 -9.242 1 49.44 101 GLU B CA 1
ATOM 2465 C C . GLU B 1 101 ? -19.516 7.586 -8.266 1 49.44 101 GLU B C 1
ATOM 2467 O O . GLU B 1 101 ? -20.188 7.16 -7.32 1 49.44 101 GLU B O 1
ATOM 2472 N N . ASN B 1 102 ? -18.359 7.27 -8.531 1 49.44 102 ASN B N 1
ATOM 2473 C CA . ASN B 1 102 ? -17.703 6.258 -7.719 1 49.44 102 ASN B CA 1
ATOM 2474 C C . ASN B 1 102 ? -17.25 6.832 -6.379 1 49.44 102 ASN B C 1
ATOM 2476 O O . ASN B 1 102 ? -17.234 6.129 -5.371 1 49.44 102 ASN B O 1
ATOM 2480 N N . LEU B 1 103 ? -16.812 8.031 -6.434 1 49.31 103 LEU B N 1
ATOM 2481 C CA . LEU B 1 103 ? -16.484 8.711 -5.18 1 49.31 103 LEU B CA 1
ATOM 2482 C C . LEU B 1 103 ? -17.703 8.742 -4.258 1 49.31 103 LEU B C 1
ATOM 2484 O O . LEU B 1 103 ? -17.562 8.594 -3.039 1 49.31 103 LEU B O 1
ATOM 2488 N N . GLU B 1 104 ? -18.781 9 -4.859 1 48.28 104 GLU B N 1
ATOM 2489 C CA . GLU B 1 104 ? -20 8.938 -4.051 1 48.28 104 GLU B CA 1
ATOM 2490 C C . GLU B 1 104 ? -20.25 7.527 -3.521 1 48.28 104 GLU B C 1
ATOM 2492 O O . GLU B 1 104 ? -20.812 7.352 -2.438 1 48.28 104 GLU B O 1
ATOM 2497 N N . ARG B 1 105 ? -19.922 6.555 -4.305 1 47.47 105 ARG B N 1
ATOM 2498 C CA . ARG B 1 105 ? -20.156 5.18 -3.875 1 47.47 105 ARG B CA 1
ATOM 2499 C C . ARG B 1 105 ? -19.156 4.766 -2.803 1 47.47 105 ARG B C 1
ATOM 2501 O O . ARG B 1 105 ? -19.406 3.826 -2.045 1 47.47 105 ARG B O 1
ATOM 2508 N N . ARG B 1 106 ? -18 5.23 -2.922 1 51 106 ARG B N 1
ATOM 2509 C CA . ARG B 1 106 ? -17 4.879 -1.923 1 51 106 ARG B CA 1
ATOM 2510 C C . ARG B 1 106 ? -17.516 5.148 -0.512 1 51 106 ARG B C 1
ATOM 2512 O O . ARG B 1 106 ? -17.141 4.453 0.434 1 51 106 ARG B O 1
ATOM 2519 N N . ASN B 1 107 ? -18.141 6.281 -0.404 1 47.75 107 ASN B N 1
ATOM 2520 C CA . ASN B 1 107 ? -18.688 6.617 0.907 1 47.75 107 ASN B CA 1
ATOM 2521 C C . ASN B 1 107 ? -19.719 5.598 1.361 1 47.75 107 ASN B C 1
ATOM 2523 O O . ASN B 1 107 ? -20.219 5.664 2.49 1 47.75 107 ASN B O 1
ATOM 2527 N N . SER B 1 108 ? -20.266 4.816 0.388 1 47.19 108 SER B N 1
ATOM 2528 C CA . SER B 1 108 ? -21.328 3.896 0.81 1 47.19 108 SER B CA 1
ATOM 2529 C C . SER B 1 108 ? -20.734 2.607 1.378 1 47.19 108 SER B C 1
ATOM 2531 O O . SER B 1 108 ? -19.656 2.172 0.961 1 47.19 108 SER B O 1
ATOM 2533 N N . ASP B 1 109 ? -21.031 2.221 2.617 1 52.84 109 ASP B N 1
ATOM 2534 C CA . ASP B 1 109 ? -20.875 0.943 3.307 1 52.84 109 ASP B CA 1
ATOM 2535 C C . ASP B 1 109 ? -20.891 -0.221 2.32 1 52.84 109 ASP B C 1
ATOM 2537 O O . ASP B 1 109 ? -20.859 -1.386 2.725 1 52.84 109 ASP B O 1
ATOM 2541 N N . VAL B 1 110 ? -20.844 0.144 1.05 1 56.62 110 VAL B N 1
ATOM 2542 C CA . VAL B 1 110 ? -21.203 -0.911 0.111 1 56.62 110 VAL B CA 1
ATOM 2543 C C . VAL B 1 110 ? -19.953 -1.565 -0.451 1 56.62 110 VAL B C 1
ATOM 2545 O O . VAL B 1 110 ? -19.953 -2.756 -0.775 1 56.62 110 VAL B O 1
ATOM 2548 N N . ILE B 1 111 ? -18.844 -0.849 -0.421 1 61.62 111 ILE B N 1
ATOM 2549 C CA . ILE B 1 111 ? -17.688 -1.468 -1.045 1 61.62 111 ILE B CA 1
ATOM 2550 C C . ILE B 1 111 ? -16.969 -2.354 -0.03 1 61.62 111 ILE B C 1
ATOM 2552 O O . ILE B 1 111 ? -16.703 -1.929 1.098 1 61.62 111 ILE B O 1
ATOM 2556 N N . PRO B 1 112 ? -16.781 -3.572 -0.504 1 69.62 112 PRO B N 1
ATOM 2557 C CA . PRO B 1 112 ? -16.156 -4.473 0.468 1 69.62 112 PRO B CA 1
ATOM 2558 C C . PRO B 1 112 ? -14.781 -3.984 0.932 1 69.62 112 PRO B C 1
ATOM 2560 O O . PRO B 1 112 ? -14.016 -3.43 0.137 1 69.62 112 PRO B O 1
ATOM 2563 N N . ARG B 1 113 ? -14.688 -4.062 2.125 1 80.31 113 ARG B N 1
ATOM 2564 C CA . ARG B 1 113 ? -13.391 -3.814 2.74 1 80.31 113 ARG B CA 1
ATOM 2565 C C . ARG B 1 113 ? -12.609 -5.113 2.908 1 80.31 113 ARG B C 1
ATOM 2567 O O . ARG B 1 113 ? -13 -6.156 2.379 1 80.31 113 ARG B O 1
ATOM 2574 N N . GLN B 1 114 ? -11.492 -5.082 3.514 1 81.81 114 GLN B N 1
ATOM 2575 C CA . GLN B 1 114 ? -10.555 -6.199 3.578 1 81.81 114 GLN B CA 1
ATOM 2576 C C . GLN B 1 114 ? -11.227 -7.449 4.148 1 81.81 114 GLN B C 1
ATOM 2578 O O . GLN B 1 114 ? -11.25 -8.5 3.5 1 81.81 114 GLN B O 1
ATOM 2583 N N . ARG B 1 115 ? -11.875 -7.332 5.215 1 81.75 115 ARG B N 1
ATOM 2584 C CA . ARG B 1 115 ? -12.461 -8.484 5.887 1 81.75 115 ARG B CA 1
ATOM 2585 C C . ARG B 1 115 ? -13.617 -9.062 5.07 1 81.75 115 ARG B C 1
ATOM 2587 O O . ARG B 1 115 ? -13.719 -10.281 4.91 1 81.75 115 ARG B O 1
ATOM 2594 N N . SER B 1 116 ? -14.469 -8.211 4.566 1 88.19 116 SER B N 1
ATOM 2595 C CA . SER B 1 116 ? -15.602 -8.664 3.766 1 88.19 116 SER B CA 1
ATOM 2596 C C . SER B 1 116 ? -15.141 -9.305 2.463 1 88.19 116 SER B C 1
ATOM 2598 O O . SER B 1 116 ? -15.68 -10.328 2.039 1 88.19 116 SER B O 1
ATOM 2600 N N . ALA B 1 117 ? -14.156 -8.695 1.829 1 91.75 117 ALA B N 1
ATOM 2601 C CA . ALA B 1 117 ? -13.625 -9.25 0.589 1 91.75 117 ALA B CA 1
ATOM 2602 C C . ALA B 1 117 ? -13 -10.617 0.828 1 91.75 117 ALA B C 1
ATOM 2604 O O . ALA B 1 117 ? -13.195 -11.547 0.038 1 91.75 117 ALA B O 1
ATOM 2605 N N . GLU B 1 118 ? -12.258 -10.734 1.905 1 91.44 118 GLU B N 1
ATOM 2606 C CA . GLU B 1 118 ? -11.648 -12.016 2.254 1 91.44 118 GLU B CA 1
ATOM 2607 C C . GLU B 1 118 ? -12.711 -13.086 2.482 1 91.44 118 GLU B C 1
ATOM 2609 O O . GLU B 1 118 ? -12.539 -14.234 2.062 1 91.44 118 GLU B O 1
ATOM 2614 N N . ALA B 1 119 ? -13.727 -12.719 3.15 1 93.25 119 ALA B N 1
ATOM 2615 C CA . ALA B 1 119 ? -14.812 -13.664 3.418 1 93.25 119 ALA B CA 1
ATOM 2616 C C . ALA B 1 119 ? -15.461 -14.133 2.119 1 93.25 119 ALA B C 1
ATOM 2618 O O . ALA B 1 119 ? -15.695 -15.328 1.936 1 93.25 119 ALA B O 1
ATOM 2619 N N . ILE B 1 120 ? -15.695 -13.203 1.273 1 94.75 120 ILE B N 1
ATOM 2620 C CA . ILE B 1 120 ? -16.312 -13.516 -0.011 1 94.75 120 ILE B CA 1
ATOM 2621 C C . ILE B 1 120 ? -15.414 -14.477 -0.791 1 94.75 120 ILE B C 1
ATOM 2623 O O . ILE B 1 120 ? -15.875 -15.523 -1.26 1 94.75 120 ILE B O 1
ATOM 2627 N N . VAL B 1 121 ? -14.141 -14.18 -0.892 1 96.56 121 VAL B N 1
ATOM 2628 C CA . VAL B 1 121 ? -13.203 -14.977 -1.678 1 96.56 121 VAL B CA 1
ATOM 2629 C C . VAL B 1 121 ? -13 -16.344 -1.027 1 96.56 121 VAL B C 1
ATOM 2631 O O . VAL B 1 121 ? -13 -17.359 -1.712 1 96.56 121 VAL B O 1
ATOM 2634 N N . SER B 1 122 ? -12.828 -16.328 0.24 1 96.38 122 SER B N 1
ATOM 2635 C CA . SER B 1 122 ? -12.664 -17.594 0.968 1 96.38 122 SER B CA 1
ATOM 2636 C C . SER B 1 122 ? -13.859 -18.516 0.753 1 96.38 122 SER B C 1
ATOM 2638 O O . SER B 1 122 ? -13.688 -19.703 0.527 1 96.38 122 SER B O 1
ATOM 2640 N N . ASP B 1 123 ? -15.047 -18.016 0.849 1 96.69 123 ASP B N 1
ATOM 2641 C CA . ASP B 1 123 ? -16.266 -18.781 0.66 1 96.69 123 ASP B CA 1
ATOM 2642 C C . ASP B 1 123 ? -16.328 -19.391 -0.742 1 96.69 123 ASP B C 1
ATOM 2644 O O . ASP B 1 123 ? -16.656 -20.562 -0.905 1 96.69 123 ASP B O 1
ATOM 2648 N N . ILE B 1 124 ? -16.016 -18.609 -1.686 1 97.12 124 ILE B N 1
ATOM 2649 C CA . ILE B 1 124 ? -16.062 -19.047 -3.072 1 97.12 124 ILE B CA 1
ATOM 2650 C C . ILE B 1 124 ? -15.039 -20.156 -3.297 1 97.12 124 ILE B C 1
ATOM 2652 O O . ILE B 1 124 ? -15.359 -21.203 -3.875 1 97.12 124 ILE B O 1
ATOM 2656 N N . ILE B 1 125 ? -13.867 -19.969 -2.859 1 96.81 125 ILE B N 1
ATOM 2657 C CA . ILE B 1 125 ? -12.789 -20.938 -3.061 1 96.81 125 ILE B CA 1
ATOM 2658 C C . ILE B 1 125 ? -13.133 -22.25 -2.35 1 96.81 125 ILE B C 1
ATOM 2660 O O . ILE B 1 125 ? -13 -23.328 -2.928 1 96.81 125 ILE B O 1
ATOM 2664 N N . SER B 1 126 ? -13.594 -22.141 -1.171 1 96.06 126 SER B N 1
ATOM 2665 C CA . SER B 1 126 ? -13.891 -23.328 -0.38 1 96.06 126 SER B CA 1
ATOM 2666 C C . SER B 1 126 ? -15.102 -24.078 -0.94 1 96.06 126 SER B C 1
ATOM 2668 O O . SER B 1 126 ? -15.164 -25.297 -0.865 1 96.06 126 SER B O 1
ATOM 2670 N N . SER B 1 127 ? -16.016 -23.391 -1.499 1 96.5 127 SER B N 1
ATOM 2671 C CA . SER B 1 127 ? -17.25 -24 -1.976 1 96.5 127 SER B CA 1
ATOM 2672 C C . SER B 1 127 ? -17.062 -24.578 -3.379 1 96.5 127 SER B C 1
ATOM 2674 O O . SER B 1 127 ? -17.547 -25.672 -3.674 1 96.5 127 SER B O 1
ATOM 2676 N N . HIS B 1 128 ? -16.391 -23.891 -4.258 1 95.81 128 HIS B N 1
ATOM 2677 C CA . HIS B 1 128 ? -16.344 -24.25 -5.672 1 95.81 128 HIS B CA 1
ATOM 2678 C C . HIS B 1 128 ? -15.078 -25.047 -5.988 1 95.81 128 HIS B C 1
ATOM 2680 O O . HIS B 1 128 ? -15.039 -25.797 -6.969 1 95.81 128 HIS B O 1
ATOM 2686 N N . PHE B 1 129 ? -14.086 -24.906 -5.195 1 94.94 129 PHE B N 1
ATOM 2687 C CA . PHE B 1 129 ? -12.805 -25.531 -5.512 1 94.94 129 PHE B CA 1
ATOM 2688 C C . PHE B 1 129 ? -12.234 -26.234 -4.285 1 94.94 129 PHE B C 1
ATOM 2690 O O . PHE B 1 129 ? -11.055 -26.062 -3.963 1 94.94 129 PHE B O 1
ATOM 2697 N N . PRO B 1 130 ? -13.023 -27.125 -3.729 1 90.12 130 PRO B N 1
ATOM 2698 C CA . PRO B 1 130 ? -12.547 -27.828 -2.525 1 90.12 130 PRO B CA 1
ATOM 2699 C C . PRO B 1 130 ? -11.336 -28.703 -2.793 1 90.12 130 PRO B C 1
ATOM 2701 O O . PRO B 1 130 ? -11.266 -29.375 -3.828 1 90.12 130 PRO B O 1
ATOM 2704 N N . LYS B 1 131 ? -10.328 -28.641 -1.933 1 90.44 131 LYS B N 1
ATOM 2705 C CA . LYS B 1 131 ? -9.125 -29.469 -1.947 1 90.44 131 LYS B CA 1
ATOM 2706 C C . LYS B 1 131 ? -8.25 -29.141 -3.154 1 90.44 131 LYS B C 1
ATOM 2708 O O . LYS B 1 131 ? -7.246 -29.812 -3.4 1 90.44 131 LYS B O 1
ATOM 2713 N N . LYS B 1 132 ? -8.688 -28.25 -4.02 1 93 132 LYS B N 1
ATOM 2714 C CA . LYS B 1 132 ? -7.91 -27.875 -5.203 1 93 132 LYS B CA 1
ATOM 2715 C C . LYS B 1 132 ? -7.105 -26.609 -4.957 1 93 132 LYS B C 1
ATOM 2717 O O . LYS B 1 132 ? -6.012 -26.453 -5.508 1 93 132 LYS B O 1
ATOM 2722 N N . MET B 1 133 ? -7.754 -25.766 -4.219 1 94.62 133 MET B N 1
ATOM 2723 C CA . MET B 1 133 ? -7.117 -24.469 -3.982 1 94.62 133 MET B CA 1
ATOM 2724 C C . MET B 1 133 ? -7.453 -23.953 -2.59 1 94.62 133 MET B C 1
ATOM 2726 O O . MET B 1 133 ? -8.547 -24.188 -2.08 1 94.62 133 MET B O 1
ATOM 2730 N N . CYS B 1 134 ? -6.496 -23.25 -1.912 1 95.38 134 CYS B N 1
ATOM 2731 C CA . CYS B 1 134 ? -6.715 -22.609 -0.62 1 95.38 134 CYS B CA 1
ATOM 2732 C C . CYS B 1 134 ? -6.281 -21.141 -0.653 1 95.38 134 CYS B C 1
ATOM 2734 O O . CYS B 1 134 ? -5.238 -20.812 -1.217 1 95.38 134 CYS B O 1
ATOM 2736 N N . LEU B 1 135 ? -7.105 -20.344 -0.112 1 95.25 135 LEU B N 1
ATOM 2737 C CA . LEU B 1 135 ? -6.75 -18.938 -0.005 1 95.25 135 LEU B CA 1
ATOM 2738 C C . LEU B 1 135 ? -5.637 -18.734 1.016 1 95.25 135 LEU B C 1
ATOM 2740 O O . LEU B 1 135 ? -5.746 -19.172 2.158 1 95.25 135 LEU B O 1
ATOM 2744 N N . GLU B 1 136 ? -4.59 -18.031 0.603 1 92.69 136 GLU B N 1
ATOM 2745 C CA . GLU B 1 136 ? -3.469 -17.75 1.498 1 92.69 136 GLU B CA 1
ATOM 2746 C C . GLU B 1 136 ? -3.453 -16.297 1.938 1 92.69 136 GLU B C 1
ATOM 2748 O O . GLU B 1 136 ? -3.164 -15.992 3.098 1 92.69 136 GLU B O 1
ATOM 2753 N N . HIS B 1 137 ? -3.688 -15.422 0.992 1 90.38 137 HIS B N 1
ATOM 2754 C CA . HIS B 1 137 ? -3.639 -13.984 1.235 1 90.38 137 HIS B CA 1
ATOM 2755 C C . HIS B 1 137 ? -4.453 -13.219 0.197 1 90.38 137 HIS B C 1
ATOM 2757 O O . HIS B 1 137 ? -4.641 -13.695 -0.925 1 90.38 137 HIS B O 1
ATOM 2763 N N . LEU B 1 138 ? -4.961 -12.078 0.663 1 92.5 138 LEU B N 1
ATOM 2764 C CA . LEU B 1 138 ? -5.727 -11.227 -0.24 1 92.5 138 LEU B CA 1
ATOM 2765 C C . LEU B 1 138 ? -5.262 -9.781 -0.144 1 92.5 138 LEU B C 1
ATOM 2767 O O . LEU B 1 138 ? -5.195 -9.211 0.951 1 92.5 138 LEU B O 1
ATOM 2771 N N . MET B 1 139 ? -4.891 -9.266 -1.267 1 90.94 139 MET B N 1
ATOM 2772 C CA . MET B 1 139 ? -4.594 -7.836 -1.341 1 90.94 139 MET B CA 1
ATOM 2773 C C . MET B 1 139 ? -5.695 -7.086 -2.078 1 90.94 139 MET B C 1
ATOM 2775 O O . MET B 1 139 ? -6.043 -7.438 -3.207 1 90.94 139 MET B O 1
ATOM 2779 N N . LEU B 1 140 ? -6.168 -6.102 -1.43 1 93.12 140 LEU B N 1
ATOM 2780 C CA . LEU B 1 140 ? -7.266 -5.305 -1.964 1 93.12 140 LEU B CA 1
ATOM 2781 C C . LEU B 1 140 ? -6.789 -3.908 -2.352 1 93.12 140 LEU B C 1
ATOM 2783 O O . LEU B 1 140 ? -6.023 -3.281 -1.614 1 93.12 140 LEU B O 1
ATOM 2787 N N . HIS B 1 141 ? -7.172 -3.525 -3.537 1 91.69 141 HIS B N 1
ATOM 2788 C CA . HIS B 1 141 ? -6.93 -2.166 -4.008 1 91.69 141 HIS B CA 1
ATOM 2789 C C . HIS B 1 141 ? -8.234 -1.483 -4.41 1 91.69 141 HIS B C 1
ATOM 2791 O O . HIS B 1 141 ? -9.195 -2.148 -4.809 1 91.69 141 HIS B O 1
ATOM 2797 N N . TYR B 1 142 ? -8.133 -0.203 -4.238 1 87.69 142 TYR B N 1
ATOM 2798 C CA . TYR B 1 142 ? -9.25 0.616 -4.695 1 87.69 142 TYR B CA 1
ATOM 2799 C C . TYR B 1 142 ? -8.82 1.541 -5.828 1 87.69 142 TYR B C 1
ATOM 2801 O O . TYR B 1 142 ? -7.766 2.174 -5.754 1 87.69 142 TYR B O 1
ATOM 2809 N N . LEU B 1 143 ? -9.602 1.549 -6.867 1 80.81 143 LEU B N 1
ATOM 2810 C CA . LEU B 1 143 ? -9.383 2.477 -7.973 1 80.81 143 LEU B CA 1
ATOM 2811 C C . LEU B 1 143 ? -10.711 3 -8.508 1 80.81 143 LEU B C 1
ATOM 2813 O O . LEU B 1 143 ? -11.484 2.246 -9.102 1 80.81 143 LEU B O 1
ATOM 2817 N N . GLN B 1 144 ? -10.898 4.336 -8.242 1 73.94 144 GLN B N 1
ATOM 2818 C CA . GLN B 1 144 ? -12.086 4.992 -8.789 1 73.94 144 GLN B CA 1
ATOM 2819 C C . GLN B 1 144 ? -13.359 4.25 -8.398 1 73.94 144 GLN B C 1
ATOM 2821 O O . GLN B 1 144 ? -14.195 3.955 -9.25 1 73.94 144 GLN B O 1
ATOM 2826 N N . GLY B 1 145 ? -13.461 3.881 -7.148 1 74.56 145 GLY B N 1
ATOM 2827 C CA . GLY B 1 145 ? -14.664 3.262 -6.633 1 74.56 145 GLY B CA 1
ATOM 2828 C C . GLY B 1 145 ? -14.773 1.784 -6.965 1 74.56 145 GLY B C 1
ATOM 2829 O O . GLY B 1 145 ? -15.797 1.154 -6.703 1 74.56 145 GLY B O 1
ATOM 2830 N N . ARG B 1 146 ? -13.789 1.298 -7.531 1 84.19 146 ARG B N 1
ATOM 2831 C CA . ARG B 1 146 ? -13.766 -0.122 -7.867 1 84.19 146 ARG B CA 1
ATOM 2832 C C . ARG B 1 146 ? -12.703 -0.858 -7.051 1 84.19 146 ARG B C 1
ATOM 2834 O O . ARG B 1 146 ? -11.766 -0.243 -6.547 1 84.19 146 ARG B O 1
ATOM 2841 N N . VAL B 1 147 ? -13.031 -2.162 -6.953 1 90.88 147 VAL B N 1
ATOM 2842 C CA . VAL B 1 147 ? -12.172 -2.998 -6.125 1 90.88 147 VAL B CA 1
ATOM 2843 C C . VAL B 1 147 ? -11.367 -3.947 -7.012 1 90.88 147 VAL B C 1
ATOM 2845 O O . VAL B 1 147 ? -11.922 -4.605 -7.895 1 90.88 147 VAL B O 1
ATOM 2848 N N . LEU B 1 148 ? -10.133 -3.9 -6.879 1 92.38 148 LEU B N 1
ATOM 2849 C CA . LEU B 1 148 ? -9.234 -4.852 -7.52 1 92.38 148 LEU B CA 1
ATOM 2850 C C . LEU B 1 148 ? -8.641 -5.812 -6.496 1 92.38 148 LEU B C 1
ATOM 2852 O O . LEU B 1 148 ? -8.141 -5.387 -5.453 1 92.38 148 LEU B O 1
ATOM 2856 N N . LEU B 1 149 ? -8.68 -7.094 -6.816 1 94.62 149 LEU B N 1
ATOM 2857 C CA . LEU B 1 149 ? -8.242 -8.094 -5.848 1 94.62 149 LEU B CA 1
ATOM 2858 C C . LEU B 1 149 ? -7.066 -8.898 -6.391 1 94.62 149 LEU B C 1
ATOM 2860 O O . LEU B 1 149 ? -7.113 -9.391 -7.52 1 94.62 149 LEU B O 1
ATOM 2864 N N . GLN B 1 150 ? -6.051 -8.945 -5.676 1 93.62 150 GLN B N 1
ATOM 2865 C CA . GLN B 1 150 ? -4.996 -9.93 -5.863 1 93.62 150 GLN B CA 1
ATOM 2866 C C . GLN B 1 150 ? -5.133 -11.078 -4.867 1 93.62 150 GLN B C 1
ATOM 2868 O O . GLN B 1 150 ? -4.914 -10.898 -3.668 1 93.62 150 GLN B O 1
ATOM 2873 N N . VAL B 1 151 ? -5.398 -12.227 -5.391 1 95.38 151 VAL B N 1
ATOM 2874 C CA . VAL B 1 151 ? -5.723 -13.375 -4.551 1 95.38 151 VAL B CA 1
ATOM 2875 C C . VAL B 1 151 ? -4.57 -14.375 -4.582 1 95.38 151 VAL B C 1
ATOM 2877 O O . VAL B 1 151 ? -4.297 -14.992 -5.617 1 95.38 151 VAL B O 1
ATOM 2880 N N . GLN B 1 152 ? -3.969 -14.555 -3.502 1 94.75 152 GLN B N 1
ATOM 2881 C CA . GLN B 1 152 ? -2.896 -15.531 -3.381 1 94.75 152 GLN B CA 1
ATOM 2882 C C . GLN B 1 152 ? -3.428 -16.859 -2.861 1 94.75 152 GLN B C 1
ATOM 2884 O O . GLN B 1 152 ? -4.07 -16.922 -1.812 1 94.75 152 GLN B O 1
ATOM 2889 N N . VAL B 1 153 ? -3.059 -17.906 -3.586 1 96.69 153 VAL B N 1
ATOM 2890 C CA . VAL B 1 153 ? -3.588 -19.219 -3.215 1 96.69 153 VAL B CA 1
ATOM 2891 C C . VAL B 1 153 ? -2.455 -20.234 -3.166 1 96.69 153 VAL B C 1
ATOM 2893 O O . VAL B 1 153 ? -1.34 -19.953 -3.615 1 96.69 153 VAL B O 1
ATOM 2896 N N . SER B 1 154 ? -2.77 -21.344 -2.555 1 96.19 154 SER B N 1
ATOM 2897 C CA . SER B 1 154 ? -1.964 -22.562 -2.656 1 96.19 154 SER B CA 1
ATOM 2898 C C . SER B 1 154 ? -2.734 -23.688 -3.346 1 96.19 154 SER B C 1
ATOM 2900 O O . SER B 1 154 ? -3.965 -23.734 -3.279 1 96.19 154 SER B O 1
ATOM 2902 N N . MET B 1 155 ? -1.99 -24.516 -4.07 1 96.94 155 MET B N 1
ATOM 2903 C CA . MET B 1 155 ? -2.541 -25.688 -4.75 1 96.94 155 MET B CA 1
ATOM 2904 C C . MET B 1 155 ? -1.629 -26.891 -4.578 1 96.94 155 MET B C 1
ATOM 2906 O O . MET B 1 155 ? -0.498 -26.766 -4.109 1 96.94 155 MET B O 1
ATOM 2910 N N . SER B 1 156 ? -2.17 -28.062 -4.961 1 96.31 156 SER B N 1
ATOM 2911 C CA . SER B 1 156 ? -1.382 -29.297 -4.875 1 96.31 156 SER B CA 1
ATOM 2912 C C . SER B 1 156 ? -0.14 -29.219 -5.758 1 96.31 156 SER B C 1
ATOM 2914 O O . SER B 1 156 ? -0.215 -28.781 -6.906 1 96.31 156 SER B O 1
ATOM 2916 N N . PRO B 1 157 ? 0.927 -29.719 -5.254 1 96.56 157 PRO B N 1
ATOM 2917 C CA . PRO B 1 157 ? 2.168 -29.688 -6.031 1 96.56 157 PRO B CA 1
ATOM 2918 C C . PRO B 1 157 ? 2.131 -30.625 -7.238 1 96.56 157 PRO B C 1
ATOM 2920 O O . PRO B 1 157 ? 2.986 -30.531 -8.125 1 96.56 157 PRO B O 1
ATOM 2923 N N . GLU B 1 158 ? 1.194 -31.484 -7.336 1 96.75 158 GLU B N 1
ATOM 2924 C CA . GLU B 1 158 ? 1.134 -32.5 -8.383 1 96.75 158 GLU B CA 1
ATOM 2925 C C . GLU B 1 158 ? 0.343 -32 -9.586 1 96.75 158 GLU B C 1
ATOM 2927 O O . GLU B 1 158 ? 0.218 -32.719 -10.586 1 96.75 158 GLU B O 1
ATOM 2932 N N . ILE B 1 159 ? -0.086 -30.812 -9.5 1 97 159 ILE B N 1
ATOM 2933 C CA . ILE B 1 159 ? -0.889 -30.219 -10.57 1 97 159 ILE B CA 1
ATOM 2934 C C . ILE B 1 159 ? 0.02 -29.5 -11.57 1 97 159 ILE B C 1
ATOM 2936 O O . ILE B 1 159 ? 1.011 -28.875 -11.18 1 97 159 ILE B O 1
ATOM 2940 N N . LEU B 1 160 ? -0.322 -29.594 -12.836 1 97.81 160 LEU B N 1
ATOM 2941 C CA . LEU B 1 160 ? 0.358 -28.812 -13.859 1 97.81 160 LEU B CA 1
ATOM 2942 C C . LEU B 1 160 ? -0.06 -27.344 -13.781 1 97.81 160 LEU B C 1
ATOM 2944 O O . LEU B 1 160 ? -1.213 -27.031 -13.469 1 97.81 160 LEU B O 1
ATOM 2948 N N . ILE B 1 161 ? 0.821 -26.438 -14.117 1 97.88 161 ILE B N 1
ATOM 2949 C CA . ILE B 1 161 ? 0.533 -25.016 -14.109 1 97.88 161 ILE B CA 1
ATOM 2950 C C . ILE B 1 161 ? -0.652 -24.719 -15.023 1 97.88 161 ILE B C 1
ATOM 2952 O O . ILE B 1 161 ? -1.535 -23.938 -14.672 1 97.88 161 ILE B O 1
ATOM 2956 N N . ARG B 1 162 ? -0.729 -25.406 -16.188 1 98 162 ARG B N 1
ATOM 2957 C CA . ARG B 1 162 ? -1.828 -25.188 -17.125 1 98 162 ARG B CA 1
ATOM 2958 C C . ARG B 1 162 ? -3.17 -25.516 -16.484 1 98 162 ARG B C 1
ATOM 2960 O O . ARG B 1 162 ? -4.152 -24.797 -16.688 1 98 162 ARG B O 1
ATOM 2967 N N . ASP B 1 163 ? -3.197 -26.578 -15.734 1 97.88 163 ASP B N 1
ATOM 2968 C CA . ASP B 1 163 ? -4.422 -26.938 -15.031 1 97.88 163 ASP B CA 1
ATOM 2969 C C . ASP B 1 163 ? -4.75 -25.938 -13.938 1 97.88 163 ASP B C 1
ATOM 2971 O O . ASP B 1 163 ? -5.91 -25.578 -13.742 1 97.88 163 ASP B O 1
ATOM 2975 N N . ALA B 1 164 ? -3.736 -25.516 -13.234 1 98.12 164 ALA B N 1
ATOM 2976 C CA . ALA B 1 164 ? -3.906 -24.484 -12.219 1 98.12 164 ALA B CA 1
ATOM 2977 C C . ALA B 1 164 ? -4.469 -23.203 -12.82 1 98.12 164 ALA B C 1
ATOM 2979 O O . ALA B 1 164 ? -5.332 -22.547 -12.219 1 98.12 164 ALA B O 1
ATOM 2980 N N . MET B 1 165 ? -3.975 -22.828 -13.961 1 97.81 165 MET B N 1
ATOM 2981 C CA . MET B 1 165 ? -4.449 -21.641 -14.664 1 97.81 165 MET B CA 1
ATOM 2982 C C . MET B 1 165 ? -5.934 -21.766 -14.992 1 97.81 165 MET B C 1
ATOM 2984 O O . MET B 1 165 ? -6.68 -20.781 -14.859 1 97.81 165 MET B O 1
ATOM 2988 N N . ASP B 1 166 ? -6.301 -22.922 -15.391 1 97.62 166 ASP B N 1
ATOM 2989 C CA . ASP B 1 166 ? -7.707 -23.172 -15.703 1 97.62 166 ASP B CA 1
ATOM 2990 C C . ASP B 1 166 ? -8.578 -23 -14.461 1 97.62 166 ASP B C 1
ATOM 2992 O O . ASP B 1 166 ? -9.641 -22.375 -14.523 1 97.62 166 ASP B O 1
ATOM 2996 N N . ILE B 1 167 ? -8.133 -23.594 -13.422 1 97.38 167 ILE B N 1
ATOM 2997 C CA . ILE B 1 167 ? -8.852 -23.5 -12.156 1 97.38 167 ILE B CA 1
ATOM 2998 C C . ILE B 1 167 ? -8.938 -22.031 -11.734 1 97.38 167 ILE B C 1
ATOM 3000 O O . ILE B 1 167 ? -10 -21.562 -11.32 1 97.38 167 ILE B O 1
ATOM 3004 N N . ALA B 1 168 ? -7.859 -21.312 -11.82 1 97.81 168 ALA B N 1
ATOM 3005 C CA . ALA B 1 168 ? -7.781 -19.906 -11.438 1 97.81 168 ALA B CA 1
ATOM 3006 C C . ALA B 1 168 ? -8.742 -19.062 -12.266 1 97.81 168 ALA B C 1
ATOM 3008 O O . ALA B 1 168 ? -9.398 -18.156 -11.734 1 97.81 168 ALA B O 1
ATOM 3009 N N . LYS B 1 169 ? -8.766 -19.328 -13.516 1 97.19 169 LYS B N 1
ATOM 3010 C CA . LYS B 1 169 ? -9.672 -18.594 -14.398 1 97.19 169 LYS B CA 1
ATOM 3011 C C . LYS B 1 169 ? -11.117 -18.734 -13.938 1 97.19 169 LYS B C 1
ATOM 3013 O O . LYS B 1 169 ? -11.852 -17.75 -13.875 1 97.19 169 LYS B O 1
ATOM 3018 N N . LYS B 1 170 ? -11.461 -19.906 -13.648 1 97.25 170 LYS B N 1
ATOM 3019 C CA . LYS B 1 170 ? -12.812 -20.172 -13.148 1 97.25 170 LYS B CA 1
ATOM 3020 C C . LYS B 1 170 ? -13.055 -19.453 -11.82 1 97.25 170 LYS B C 1
ATOM 3022 O O . LYS B 1 170 ? -14.125 -18.875 -11.609 1 97.25 170 LYS B O 1
ATOM 3027 N N . ALA B 1 171 ? -12.078 -19.547 -10.961 1 97.5 171 ALA B N 1
ATOM 3028 C CA . ALA B 1 171 ? -12.188 -18.875 -9.664 1 97.5 171 ALA B CA 1
ATOM 3029 C C . ALA B 1 171 ? -12.383 -17.375 -9.836 1 97.5 171 ALA B C 1
ATOM 3031 O O . ALA B 1 171 ? -13.211 -16.766 -9.156 1 97.5 171 ALA B O 1
ATOM 3032 N N . GLU B 1 172 ? -11.633 -16.781 -10.68 1 97.44 172 GLU B N 1
ATOM 3033 C CA . GLU B 1 172 ? -11.742 -15.352 -10.945 1 97.44 172 GLU B CA 1
ATOM 3034 C C . GLU B 1 172 ? -13.148 -14.984 -11.422 1 97.44 172 GLU B C 1
ATOM 3036 O O . GLU B 1 172 ? -13.711 -13.977 -10.992 1 97.44 172 GLU B O 1
ATOM 3041 N N . GLU B 1 173 ? -13.648 -15.797 -12.266 1 96.69 173 GLU B N 1
ATOM 3042 C CA . GLU B 1 173 ? -15 -15.562 -12.781 1 96.69 173 GLU B CA 1
ATOM 3043 C C . GLU B 1 173 ? -16.031 -15.609 -11.656 1 96.69 173 GLU B C 1
ATOM 3045 O O . GLU B 1 173 ? -16.906 -14.75 -11.57 1 96.69 173 GLU B O 1
ATOM 3050 N N . GLU B 1 174 ? -15.922 -16.578 -10.836 1 97.12 174 GLU B N 1
ATOM 3051 C CA . GLU B 1 174 ? -16.859 -16.734 -9.727 1 97.12 174 GLU B CA 1
ATOM 3052 C C . GLU B 1 174 ? -16.75 -15.57 -8.75 1 97.12 174 GLU B C 1
ATOM 3054 O O . GLU B 1 174 ? -17.766 -15.078 -8.242 1 97.12 174 GLU B O 1
ATOM 3059 N N . ILE B 1 175 ? -15.562 -15.125 -8.477 1 96.38 175 ILE B N 1
ATOM 3060 C CA . ILE B 1 175 ? -15.336 -14.031 -7.535 1 96.38 175 ILE B CA 1
ATOM 3061 C C . ILE B 1 175 ? -15.922 -12.742 -8.102 1 96.38 175 ILE B C 1
ATOM 3063 O O . ILE B 1 175 ? -16.562 -11.977 -7.379 1 96.38 175 ILE B O 1
ATOM 3067 N N . MET B 1 176 ? -15.742 -12.531 -9.352 1 94.19 176 MET B N 1
ATOM 3068 C CA . MET B 1 176 ? -16.234 -11.328 -10 1 94.19 176 MET B CA 1
ATOM 3069 C C . MET B 1 176 ? -17.766 -11.289 -9.984 1 94.19 176 MET B C 1
ATOM 3071 O O . MET B 1 176 ? -18.359 -10.211 -9.906 1 94.19 176 MET B O 1
ATOM 3075 N N . LYS B 1 177 ? -18.391 -12.422 -9.969 1 95.25 177 LYS B N 1
ATOM 3076 C CA . LYS B 1 177 ? -19.844 -12.508 -9.945 1 95.25 177 LYS B CA 1
ATOM 3077 C C . LYS B 1 177 ? -20.391 -12.242 -8.547 1 95.25 177 LYS B C 1
ATOM 3079 O O . LYS B 1 177 ? -21.547 -11.852 -8.391 1 95.25 177 LYS B O 1
ATOM 3084 N N . ALA B 1 178 ? -19.625 -12.477 -7.578 1 93.5 178 ALA B N 1
ATOM 3085 C CA . ALA B 1 178 ? -20.094 -12.461 -6.191 1 93.5 178 ALA B CA 1
ATOM 3086 C C . ALA B 1 178 ? -20.406 -11.039 -5.734 1 93.5 178 ALA B C 1
ATOM 3088 O O . ALA B 1 178 ? -21.25 -10.836 -4.859 1 93.5 178 ALA B O 1
ATOM 3089 N N . ASP B 1 179 ? -19.734 -10.07 -6.223 1 90.5 179 ASP B N 1
ATOM 3090 C CA . ASP B 1 179 ? -19.922 -8.68 -5.84 1 90.5 179 ASP B CA 1
ATOM 3091 C C . ASP B 1 179 ? -19.641 -7.742 -7.016 1 90.5 179 ASP B C 1
ATOM 3093 O O . ASP B 1 179 ? -18.547 -7.746 -7.57 1 90.5 179 ASP B O 1
ATOM 3097 N N . ALA B 1 180 ? -20.578 -6.844 -7.293 1 88.19 180 ALA B N 1
ATOM 3098 C CA . ALA B 1 180 ? -20.516 -5.984 -8.469 1 88.19 180 ALA B CA 1
ATOM 3099 C C . ALA B 1 180 ? -19.406 -4.957 -8.352 1 88.19 180 ALA B C 1
ATOM 3101 O O . ALA B 1 180 ? -18.953 -4.395 -9.352 1 88.19 180 ALA B O 1
ATOM 3102 N N . SER B 1 181 ? -18.922 -4.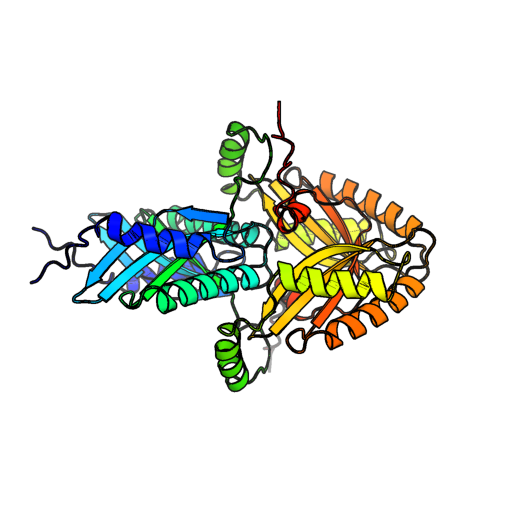668 -7.176 1 87.94 181 SER B N 1
ATOM 3103 C CA . SER B 1 181 ? -17.875 -3.672 -6.977 1 87.94 181 SER B CA 1
ATOM 3104 C C . SER B 1 181 ? -16.5 -4.234 -7.332 1 87.94 181 SER B C 1
ATOM 3106 O O . SER B 1 181 ? -15.547 -3.482 -7.488 1 87.94 181 SER B O 1
ATOM 3108 N N . ILE B 1 182 ? -16.422 -5.535 -7.359 1 90.62 182 ILE B N 1
ATOM 3109 C CA . ILE B 1 182 ? -15.172 -6.176 -7.738 1 90.62 182 ILE B CA 1
ATOM 3110 C C . ILE B 1 182 ? -15.016 -6.141 -9.258 1 90.62 182 ILE B C 1
ATOM 3112 O O . ILE B 1 182 ? -15.773 -6.793 -9.984 1 90.62 182 ILE B O 1
ATOM 3116 N N . CYS B 1 183 ? -14.031 -5.477 -9.727 1 89.56 183 CYS B N 1
ATOM 3117 C CA . CYS B 1 183 ? -13.93 -5.273 -11.172 1 89.56 183 CYS B CA 1
ATOM 3118 C C . CYS B 1 183 ? -12.82 -6.129 -11.766 1 89.56 183 CYS B C 1
ATOM 3120 O O . CYS B 1 183 ? -12.867 -6.492 -12.938 1 89.56 183 CYS B O 1
ATOM 3122 N N . GLN B 1 184 ? -11.844 -6.359 -11.008 1 92.56 184 GLN B N 1
ATOM 3123 C CA . GLN B 1 184 ? -10.727 -7.172 -11.484 1 92.56 184 GLN B CA 1
ATOM 3124 C C . GLN B 1 184 ? -10.211 -8.102 -10.391 1 92.56 184 GLN B C 1
ATOM 3126 O O . GLN B 1 184 ? -10.148 -7.715 -9.219 1 92.56 184 GLN B O 1
ATOM 3131 N N . VAL B 1 185 ? -9.906 -9.281 -10.789 1 94.88 185 VAL B N 1
ATOM 3132 C CA . VAL B 1 185 ? -9.336 -10.273 -9.883 1 94.88 185 VAL B CA 1
ATOM 3133 C C . VAL B 1 185 ? -8.141 -10.953 -10.547 1 94.88 185 VAL B C 1
ATOM 3135 O O . VAL B 1 185 ? -8.188 -11.273 -11.742 1 94.88 185 VAL B O 1
ATOM 3138 N N . SER B 1 186 ? -7.137 -11.062 -9.852 1 95.5 186 SER B N 1
ATOM 3139 C CA . SER B 1 186 ? -5.965 -11.812 -10.297 1 95.5 186 SER B CA 1
ATOM 3140 C C . SER B 1 186 ? -5.566 -12.875 -9.273 1 95.5 186 SER B C 1
ATOM 3142 O O . SER B 1 186 ? -5.215 -12.555 -8.141 1 95.5 186 SER B O 1
ATOM 3144 N N . VAL B 1 187 ? -5.59 -14.062 -9.711 1 97 187 VAL B N 1
ATOM 3145 C CA . VAL B 1 187 ? -5.195 -15.172 -8.844 1 97 187 VAL B CA 1
ATOM 3146 C C . VAL B 1 187 ? -3.713 -15.477 -9.031 1 97 187 VAL B C 1
ATOM 3148 O O . VAL B 1 187 ? -3.236 -15.586 -10.164 1 97 187 VAL B O 1
ATOM 3151 N N . GLN B 1 188 ? -3.094 -15.578 -7.973 1 96.62 188 GLN B N 1
ATOM 3152 C CA . GLN B 1 188 ? -1.676 -15.922 -7.949 1 96.62 188 GLN B CA 1
ATOM 3153 C C . GLN B 1 188 ? -1.421 -17.156 -7.086 1 96.62 188 GLN B C 1
ATOM 3155 O O . GLN B 1 188 ? -2.061 -17.328 -6.051 1 96.62 188 GLN B O 1
ATOM 3160 N N . LEU B 1 189 ? -0.402 -17.922 -7.512 1 97.88 189 LEU B N 1
ATOM 3161 C CA . LEU B 1 189 ? -0.037 -19.125 -6.777 1 97.88 189 LEU B CA 1
ATOM 3162 C C . LEU B 1 189 ? 1.228 -18.891 -5.953 1 97.88 189 LEU B C 1
ATOM 3164 O O . LEU B 1 189 ? 2.26 -18.484 -6.496 1 97.88 189 LEU B O 1
ATOM 3168 N N . ARG B 1 190 ? 1.137 -19.141 -4.727 1 96.25 190 ARG B N 1
ATOM 3169 C CA . ARG B 1 190 ? 2.326 -19.062 -3.885 1 96.25 190 ARG B CA 1
ATOM 3170 C C . ARG B 1 190 ? 3.293 -20.203 -4.188 1 96.25 190 ARG B C 1
ATOM 3172 O O . ARG B 1 190 ? 2.939 -21.375 -4.043 1 96.25 190 ARG B O 1
ATOM 3179 N N . LEU B 1 191 ? 4.445 -19.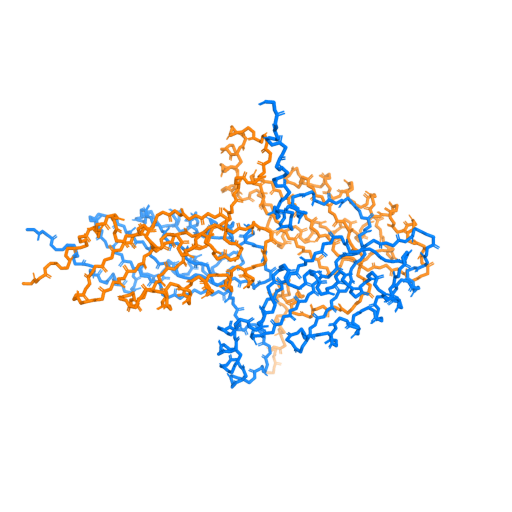859 -4.566 1 96.69 191 LEU B N 1
ATOM 3180 C CA . LEU B 1 191 ? 5.457 -20.875 -4.84 1 96.69 191 LEU B CA 1
ATOM 3181 C C . LEU B 1 191 ? 6.488 -20.922 -3.719 1 96.69 191 LEU B C 1
ATOM 3183 O O . LEU B 1 191 ? 6.969 -22 -3.365 1 96.69 191 LEU B O 1
ATOM 3187 N N . GLY B 1 192 ? 6.746 -19.75 -3.221 1 90.19 192 GLY B N 1
ATOM 3188 C CA . GLY B 1 192 ? 7.824 -19.641 -2.25 1 90.19 192 GLY B CA 1
ATOM 3189 C C . GLY B 1 192 ? 7.332 -19.469 -0.828 1 90.19 192 GLY B C 1
ATOM 3190 O O . GLY B 1 192 ? 6.227 -19.891 -0.489 1 90.19 192 GLY B O 1
ATOM 3191 N N . GLN B 1 193 ? 8.156 -18.922 -0.012 1 86.44 193 GLN B N 1
ATOM 3192 C CA . GLN B 1 193 ? 7.891 -18.75 1.411 1 86.44 193 GLN B CA 1
ATOM 3193 C C . GLN B 1 193 ? 6.797 -17.703 1.637 1 86.44 193 GLN B C 1
ATOM 3195 O O . GLN B 1 193 ? 6.652 -16.766 0.847 1 86.44 193 GLN B O 1
ATOM 3200 N N . GLN B 1 194 ? 6.086 -18.016 2.619 1 82.69 194 GLN B N 1
ATOM 3201 C CA . GLN B 1 194 ? 5.102 -17.031 3.053 1 82.69 194 GLN B CA 1
ATOM 3202 C C . GLN B 1 194 ? 5.758 -15.906 3.848 1 82.69 194 GLN B C 1
ATOM 3204 O O . GLN B 1 194 ? 6.645 -16.156 4.664 1 82.69 194 GLN B O 1
ATOM 3209 N N . ILE B 1 195 ? 5.367 -14.727 3.459 1 81.19 195 ILE B N 1
ATOM 3210 C CA . ILE B 1 195 ? 5.777 -13.609 4.305 1 81.19 195 ILE B CA 1
ATOM 3211 C C . ILE B 1 195 ? 4.832 -13.492 5.496 1 81.19 195 ILE B C 1
ATOM 3213 O O . ILE B 1 195 ? 3.674 -13.102 5.34 1 81.19 195 ILE B O 1
ATOM 3217 N N . GLU B 1 196 ? 5.273 -13.859 6.57 1 75.06 196 GLU B N 1
ATOM 3218 C CA . GLU B 1 196 ? 4.453 -14.008 7.77 1 75.06 196 GLU B CA 1
ATOM 3219 C C . GLU B 1 196 ? 3.744 -12.695 8.109 1 75.06 196 GLU B C 1
ATOM 3221 O O . GLU B 1 196 ? 2.586 -12.703 8.531 1 75.06 196 GLU B O 1
ATOM 3226 N N . GLN B 1 197 ? 4.41 -11.641 7.934 1 72.31 197 GLN B N 1
ATOM 3227 C CA . GLN B 1 197 ? 3.885 -10.328 8.305 1 72.31 197 GLN B CA 1
ATOM 3228 C C . GLN B 1 197 ? 2.668 -9.969 7.457 1 72.31 197 GLN B C 1
ATOM 3230 O O . GLN B 1 197 ? 1.864 -9.117 7.848 1 72.31 197 GLN B O 1
ATOM 3235 N N . LEU B 1 198 ? 2.592 -10.609 6.336 1 73.12 198 LEU B N 1
ATOM 3236 C CA . LEU B 1 198 ? 1.471 -10.32 5.445 1 73.12 198 LEU B CA 1
ATOM 3237 C C . LEU B 1 198 ? 0.2 -11.008 5.938 1 73.12 198 LEU B C 1
ATOM 3239 O O . LEU B 1 198 ? -0.906 -10.625 5.551 1 73.12 198 LEU B O 1
ATOM 3243 N N . GLN B 1 199 ? 0.346 -12.055 6.727 1 62.44 199 GLN B N 1
ATOM 3244 C CA . GLN B 1 199 ? -0.788 -12.836 7.215 1 62.44 199 GLN B CA 1
ATOM 3245 C C . GLN B 1 199 ? -1.466 -12.141 8.391 1 62.44 199 GLN B C 1
ATOM 3247 O O . GLN B 1 199 ? -2.625 -12.422 8.703 1 62.44 199 GLN B O 1
ATOM 3252 N N . LEU B 1 200 ? -0.834 -11.305 9.086 1 54.91 200 LEU B N 1
ATOM 3253 C CA . LEU B 1 200 ? -1.338 -10.648 10.289 1 54.91 200 LEU B CA 1
ATOM 3254 C C . LEU B 1 200 ? -2.406 -9.617 9.945 1 54.91 200 LEU B C 1
ATOM 3256 O O . LEU B 1 200 ? -3.244 -9.281 10.781 1 54.91 200 LEU B O 1
ATOM 3260 N N . ALA B 1 201 ? -2.361 -9.203 8.773 1 53.12 201 ALA B N 1
ATOM 3261 C CA . ALA B 1 201 ? -3.41 -8.234 8.469 1 53.12 201 ALA B CA 1
ATOM 3262 C C . ALA B 1 201 ? -4.793 -8.82 8.719 1 53.12 201 ALA B C 1
ATOM 3264 O O . ALA B 1 201 ? -5.723 -8.102 9.102 1 53.12 201 ALA B O 1
ATOM 3265 N N . ALA B 1 202 ? -4.945 -10.203 8.539 1 45.38 202 ALA B N 1
ATOM 3266 C CA . ALA B 1 202 ? -6.25 -10.859 8.578 1 45.38 202 ALA B CA 1
ATOM 3267 C C . ALA B 1 202 ? -6.637 -11.211 10.016 1 45.38 202 ALA B C 1
ATOM 3269 O O . ALA B 1 202 ? -7.824 -11.258 10.352 1 45.38 202 ALA B O 1
ATOM 3270 N N . SER B 1 203 ? -5.742 -11.703 10.883 1 40.03 203 SER B N 1
ATOM 3271 C CA . SER B 1 203 ? -6.086 -12.539 12.039 1 40.03 203 SER B CA 1
ATOM 3272 C C . SER B 1 203 ? -6.598 -11.688 13.195 1 40.03 203 SER B C 1
ATOM 3274 O O . SER B 1 203 ? -7.051 -12.219 14.211 1 40.03 203 SER B O 1
ATOM 3276 N N . LYS B 1 204 ? -6.281 -10.508 13.508 1 40.94 204 LYS B N 1
ATOM 3277 C CA . LYS B 1 204 ? -6.684 -10.25 14.891 1 40.94 204 LYS B CA 1
ATOM 3278 C C . LYS B 1 204 ? -8.195 -10.359 15.055 1 40.94 204 LYS B C 1
ATOM 3280 O O . LYS B 1 204 ? -8.875 -9.352 15.25 1 40.94 204 LYS B O 1
ATOM 3285 N N . SER B 1 205 ? -8.953 -11.148 14.352 1 33.16 205 SER B N 1
ATOM 3286 C CA . SER B 1 205 ? -10.227 -11.336 15.047 1 33.16 205 SER B CA 1
ATOM 3287 C C . SER B 1 205 ? -10.016 -11.961 16.422 1 33.16 205 SER B C 1
ATOM 3289 O O . SER B 1 205 ? -8.938 -12.477 16.719 1 33.16 205 SER B O 1
ATOM 3291 N N . GLY B 1 206 ? -11.25 -12.305 17.172 1 31.16 206 GLY B N 1
ATOM 3292 C CA . GLY B 1 206 ? -11.797 -12.672 18.469 1 31.16 206 GLY B CA 1
ATOM 3293 C C . GLY B 1 206 ? -11.18 -13.938 19.031 1 31.16 206 GLY B C 1
ATOM 3294 O O . GLY B 1 206 ? -11.727 -14.531 19.969 1 31.16 206 GLY B O 1
ATOM 3295 N N . ALA B 1 207 ? -10.195 -14.602 18.453 1 30.53 207 ALA B N 1
ATOM 3296 C CA . ALA B 1 207 ? -10.07 -15.844 19.219 1 30.53 207 ALA B CA 1
ATOM 3297 C C . ALA B 1 207 ? -9.508 -15.578 20.609 1 30.53 207 ALA B C 1
ATOM 3299 O O . ALA B 1 207 ? -8.297 -15.656 20.828 1 30.53 207 ALA B O 1
ATOM 3300 N N . ASN B 1 208 ? -9.703 -14.375 21.266 1 27.38 208 ASN B N 1
ATOM 3301 C CA . ASN B 1 208 ? -9.344 -14.414 22.688 1 27.38 208 ASN B CA 1
ATOM 3302 C C . ASN B 1 208 ? -10.055 -15.555 23.406 1 27.38 208 ASN B C 1
ATOM 3304 O O . ASN B 1 208 ? -11.266 -15.734 23.25 1 27.38 208 ASN B O 1
ATOM 3308 N N . ASP B 1 209 ? -9.273 -16.562 23.969 1 27.23 209 ASP B N 1
ATOM 3309 C CA . ASP B 1 209 ? -9.438 -17.688 24.891 1 27.23 209 ASP B CA 1
ATOM 3310 C C . ASP B 1 209 ? -10.297 -17.297 26.078 1 27.23 209 ASP B C 1
ATOM 3312 O O . ASP B 1 209 ? -9.961 -16.375 26.828 1 27.23 209 ASP B O 1
ATOM 3316 N N . ARG B 1 210 ? -11.594 -17.531 26.016 1 28.45 210 ARG B N 1
ATOM 3317 C CA . ARG B 1 210 ? -12.531 -17.719 27.109 1 28.45 210 ARG B CA 1
ATOM 3318 C C . ARG B 1 210 ? -11.953 -18.656 28.172 1 28.45 210 ARG B C 1
ATOM 3320 O O . ARG B 1 210 ? -12.695 -19.391 28.828 1 28.45 210 ARG B O 1
ATOM 3327 N N . HIS B 1 211 ? -10.586 -18.953 28.109 1 25.86 211 HIS B N 1
ATOM 3328 C CA . HIS B 1 211 ? -10.336 -19.953 29.141 1 25.86 211 HIS B CA 1
ATOM 3329 C C . HIS B 1 211 ? -10.57 -19.391 30.531 1 25.86 211 HIS B C 1
ATOM 3331 O O . HIS B 1 211 ? -10.195 -20.016 31.531 1 25.86 211 HIS B O 1
ATOM 3337 N N . ALA B 1 212 ? -10.875 -18.078 30.797 1 28.02 212 ALA B N 1
ATOM 3338 C CA . ALA B 1 212 ? -10.844 -17.766 32.219 1 28.02 212 ALA B CA 1
ATOM 3339 C C . ALA B 1 212 ? -11.969 -18.484 32.969 1 28.02 212 ALA B C 1
ATOM 3341 O O . ALA B 1 212 ? -12.977 -17.859 33.344 1 28.02 212 ALA B O 1
ATOM 3342 N N . GLU B 1 213 ? -12.5 -19.562 32.375 1 22.34 213 GLU B N 1
ATOM 3343 C CA . GLU B 1 213 ? -13.578 -20.062 33.219 1 22.34 213 GLU B CA 1
ATOM 3344 C C . GLU B 1 213 ? -13.133 -20.203 34.688 1 22.34 213 GLU B C 1
ATOM 3346 O O . GLU B 1 213 ? -11.938 -20.25 34.969 1 22.34 213 GLU B O 1
ATOM 3351 N N . LYS B 1 214 ? -14.094 -20.844 35.625 1 25.09 214 LYS B N 1
ATOM 3352 C CA . LYS B 1 214 ? -14.789 -21.094 36.875 1 25.09 214 LYS B CA 1
ATOM 3353 C C . LYS B 1 214 ? -13.953 -21.969 37.812 1 25.09 214 LYS B C 1
ATOM 3355 O O . LYS B 1 214 ? -13.75 -23.156 37.531 1 25.09 214 LYS B O 1
ATOM 3360 N N . GLN B 1 215 ? -12.57 -21.609 38.062 1 21.89 215 GLN B N 1
ATOM 3361 C CA . GLN B 1 215 ? -12.453 -22.109 39.438 1 21.89 215 GLN B CA 1
ATOM 3362 C C . GLN B 1 215 ? -13.086 -21.141 40.406 1 21.89 215 GLN B C 1
ATOM 3364 O O . GLN B 1 215 ? -12.961 -19.922 40.281 1 21.89 215 GLN B O 1
#

Radius of gyration: 23.61 Å; Cα contacts (8 Å, |Δi|>4): 738; chains: 2; bounding box: 44×74×81 Å

Solvent-accessible surface area (backbone atoms only — not comparable to full-atom values): 23843 Å² total; per-residue (Å²): 128,85,71,80,62,77,47,75,53,59,64,80,69,46,49,63,53,50,54,55,47,60,66,34,77,70,44,74,43,74,46,74,74,43,44,33,68,57,88,82,32,32,37,38,36,33,36,35,19,26,61,30,78,36,17,34,24,37,51,50,48,40,52,51,50,39,50,49,52,45,42,71,75,37,73,47,45,74,46,72,47,78,40,82,40,58,45,71,78,78,59,76,88,63,54,65,67,51,38,55,55,15,53,59,43,55,75,37,93,70,57,72,47,71,69,56,44,48,50,53,48,46,51,49,38,55,70,77,32,62,94,53,43,43,81,69,47,76,46,57,37,49,55,70,56,28,32,35,38,42,37,32,26,41,62,59,47,86,39,38,37,47,57,49,24,54,51,31,46,52,50,38,53,54,52,41,68,73,36,85,48,40,74,44,54,24,35,28,35,58,41,36,54,79,62,65,79,69,52,56,77,71,55,82,64,76,75,75,74,80,69,80,67,86,125,130,84,71,80,61,77,46,77,53,60,63,80,70,46,50,64,53,51,54,56,45,61,66,34,78,70,44,74,43,76,48,75,73,45,46,32,70,58,88,82,31,33,37,38,37,33,35,36,19,26,62,30,76,36,17,33,23,38,49,51,49,40,51,51,50,39,49,50,52,45,42,70,74,36,74,47,44,74,48,72,47,78,40,84,40,57,47,70,76,79,59,76,88,65,54,64,64,53,37,54,56,16,53,60,44,57,74,37,94,71,58,69,48,71,68,56,43,48,50,54,50,46,51,49,39,56,70,76,31,63,94,52,45,42,81,68,48,75,46,57,36,51,57,71,57,27,33,35,37,41,38,30,26,42,62,59,48,87,39,37,36,47,58,50,26,52,54,33,46,52,50,40,53,54,51,41,67,74,36,87,50,40,74,45,54,23,36,27,35,58,41,35,54,78,61,66,78,69,52,55,76,71,54,84,63,76,80,71,78,74,70,80,64,88,123

Secondary structure (DSSP, 8-state):
----------HHHHHHHHHHHHTSTT--EEEEEEEEEETTEEEEEEEEEE-TTSBHHHHHHHHHHHHHHHHHH-TTEEEEEEEEEE--TTS-S--HHHHHHHHHHHTSTTS--HHHHHHHHHHHHHHHSTTTEEEEEEEEEEETTEEEEEEEEEE-TTSBHHHHHHHHHHHHHHHHHH-TTEEEEEEEEE-S---HHHHHHHH-SS---------/----------HHHHHHHHHHHHTSTT--EEEEEEEEEETTEEEEEEEEEE-TTSBHHHHHHHHHHHHHHHHHH-TTEEEEEEEEEE--TTS-S--HHHHHHHHHHHTSTTS--HHHHHHHHHHHHHHHSTTTEEEEEEEEEEETTEEEEEEEEEE-TTSBHHHHHHHHHHHHHHHHHH-TTEEEEEEEEE-S---HHHHHHHH-SS---------

Foldseek 3Di:
DPPQPLPWPDPVVCVVLLVLLCPQPFWPDKDPWTWGDDPLAIEIEIETEGAQQDDPVVQVVSVVVSFVSSCVVPVRYPYYDYHYDYDQVPDPDDDPVLLVVLVVVVPPPQDDDDQRLCVLLQVLCCVVPNLAKGWDAWDWGDHSNAIEIETEIEGDPVDDVVVVVVVQVVSFVSSCVSGVRHDYYDYDYDDDDDDPVRRVVHPPDDPPDPPPDDD/DPPQPLPWPDVVVCVVLLVLLCPQPFWPDKDDWTWGDDPQAIEIEIETEGAQPDDPVVQVVSVVSSFVSSCVVPVRYPYYDYHYDYDQVPDPDDDPVLLVVLVVVVPPPQDDDDQRLCVLLQVLCCVPPNLAKGWDAWDWGDHSNAIEIETEIEGDPVDDVVVVVVVQVVSQVSSCVSGVRHDYYDYDYDDDDDDPVRRVVHPPDDPPDPVPDDD

pLDDT: mean 81.51, std 22.08, range [21.64, 98.12]

Sequence (430 aa):
TLELVDAAVDPSLLEPIKETIVKADGVKGCHRLRGRKAGTSLYLDVHIEVYPFLSVSAAHDIGETVRHHIQKTHSQVAEVFIHIDPSYSMGANVDKKRILENLERRNSDVIPRQRSAEAIVSDIISSHFPKKMCLEHLMLHYLQGRVLLQVQVSMSPEILIRDAMDIAKKAEEEIMKADASICQVSVQLRLGQQIEQLQLAASKSGANDRHAEKQTLELVDAAVDPSLLEPIKETIVKADGVKGCHRLRGRKAGTSLYLDVHIEVYPFLSVSAAHDIGETVRHHIQKTHSQVAEVFIHIDPSYSMGANVDKKRILENLERRNSDVIPRQRSAEAIVSDIISSHFPKKMCLEHLMLHYLQGRVLLQVQVSMSPEILIRDAMDIAKKAEEEIMKADASICQVSVQLRLGQQIEQLQLAASKSGANDRHAEKQ

Organism: Aegilops tauschii subsp. strangulata (NCBI:txid200361)